Protein AF-A0A0L6V2I2-F1 (afdb_monomer_lite)

pLDDT: mean 73.31, std 21.52, range [24.52, 96.0]

Foldseek 3Di:
DDDDDDDDDDDDDDPDPPDDDDDDDDDDDDDDDPVVVVVVVVVVLVVLVVLLVVLLVLLVVLLVVLVVLLVVLVVDDPDDPVLSVLLNVLSVLVNVLSVVVNVLSVVVVCVSVVVVVVPPPPDDPDDPDDDDDDDDDPDDPPPPPVNVVVVLQVVLLVSLVSLLVSLVSLVVSPVVPPQPLPDPSSLSSLVSSVSSLLSLLSCDVSVSDDLVSSVVSCVPPCNLLSVLLSLLSNCCSPVNDPPQALCLAPCLSCLFPVNVSCVVVCVSDDLLSNLVSNLSNLLSSCVNPPVVVLVDPPPQADPVLSVLLVVLCCVSRVDCVLVVLLVLLVVVVVVCVVDVDDDDVSVVSLVVLLVSLLSLLVSLVVLVPDPDDRSSPPSNSSSLSVNVSCVVSRPPSPPVVPSDPSSVVVNVVSVVRVVVVSVVSD

Secondary structure (DSSP, 8-state):
---------------------------------TTHHHHHHHHHHHHHHHHHHHHHHHHHHHHHHHHHHHHHHHT-SSS-HHHHHHHHHHHHHHHHHHHHHHHHHHHHHHHHTTGGGG-TT-PPSS------------------HHHHHHHHHHHHHHHHHHHHHHHHHHHTTTTTS---TT-HHHHHHHHHHHHHHHHHHHHHHTTSS-HHHHHHHHHSTTHHHHHHHHHHHHHHHHH---TTS---SHHHHHHSGGGTTTHHHHHHS-HHHHHHHHHHHHHHHIIIIIHHHHHTT-SSS-TTTHHHHHHHHHHHHTSTHHHHHHHHHHHHHHHHTT-----TTHHHHHHHHHHHHHHHHHHHHHHHH-S-HHHHHHHHHHHHHHHHHHHHHSTTTS-HHHH-HHHHHHHHHHHHHHHHHHHH--

Radius of gyration: 28.25 Å; chains: 1; bounding box: 91×65×75 Å

Organism: NCBI:txid27349

Sequence (426 aa):
MLSETAIPMVAGEEKVAGNVVPARSANRKSSGDPYKTRVQKAETGDQTQALIYSMEVKFKTLRSSLEIFSNKVHELKRVESGSKENLLRNVEELKSLHDQVLFRTRTRLIELTGKGSSMISLKPKDSQMEFSNSPHFHDGLALHGDVLDLIKEKLSTALIERLNFLLHGIASCEIYDKIVLQDAFHQSILKLQRMVLQTIDYMYKYDLITKKTFRHFFGMKKTLETSAENLILTFQIQMGFPDSSFYHCNQVVFNNPYSSHSMSILQGLDNKEKRYFAYLCLKAHFTYNYKESLEKEEYWMNENIKPKIKELCSLFFEDSLIFTKLERYLQIKSLKVKNQGGSTKYNWDHLKIKHFIQELSQVFLQIETLKVSWERFEGSRLLFLILDYVQEFYDGVLEVEQVSPMLREKLNSMYYKRNLFEDLLR

Structure (mmCIF, N/CA/C/O backbone):
data_AF-A0A0L6V2I2-F1
#
_entry.id   AF-A0A0L6V2I2-F1
#
loop_
_atom_site.group_PDB
_atom_site.id
_atom_site.type_symbol
_atom_site.label_atom_id
_atom_site.label_alt_id
_atom_site.label_comp_id
_atom_site.label_asym_id
_atom_site.label_entity_id
_atom_site.label_seq_id
_atom_site.pdbx_PDB_ins_code
_atom_site.Cartn_x
_atom_site.Cartn_y
_atom_site.Cartn_z
_atom_site.occupancy
_atom_site.B_iso_or_equiv
_atom_site.auth_seq_id
_atom_site.auth_comp_id
_atom_site.auth_asym_id
_atom_site.auth_atom_id
_atom_site.pdbx_PDB_model_num
ATOM 1 N N . MET A 1 1 ? 43.644 -43.676 -26.954 1.00 35.59 1 MET A N 1
ATOM 2 C CA . MET A 1 1 ? 43.283 -44.588 -25.844 1.00 35.59 1 MET A CA 1
ATOM 3 C C . MET A 1 1 ? 42.520 -43.740 -24.839 1.00 35.59 1 MET A C 1
ATOM 5 O O . MET A 1 1 ? 43.137 -42.837 -24.308 1.00 35.59 1 MET A O 1
ATOM 9 N N . LEU A 1 2 ? 41.209 -43.812 -24.626 1.00 32.19 2 LEU A N 1
ATOM 10 C CA . LEU A 1 2 ? 40.157 -44.822 -24.812 1.00 32.19 2 LEU A CA 1
ATOM 11 C C . LEU A 1 2 ? 38.896 -44.071 -25.311 1.00 32.19 2 LEU A C 1
ATOM 13 O O . LEU A 1 2 ? 38.608 -42.989 -24.814 1.00 32.19 2 LEU A O 1
ATOM 17 N N . SER A 1 3 ? 38.385 -44.414 -26.493 1.00 27.05 3 SER A N 1
ATOM 18 C CA . SER A 1 3 ? 37.216 -45.276 -26.766 1.00 27.05 3 SER A CA 1
ATOM 19 C C . SER A 1 3 ? 35.874 -44.536 -26.739 1.00 27.05 3 SER A C 1
ATOM 21 O O . SER A 1 3 ? 35.297 -44.268 -25.688 1.00 27.05 3 SER A O 1
ATOM 23 N N . GLU A 1 4 ? 35.397 -44.272 -27.953 1.00 29.41 4 GLU A N 1
ATOM 24 C CA . GLU A 1 4 ? 34.024 -43.953 -28.322 1.00 29.41 4 GLU A CA 1
ATOM 25 C C . GLU A 1 4 ? 33.043 -45.015 -27.811 1.00 29.41 4 GLU A C 1
ATOM 27 O O . GLU A 1 4 ? 33.330 -46.210 -27.830 1.00 29.41 4 GLU A O 1
ATOM 32 N N . THR A 1 5 ? 31.844 -44.584 -27.433 1.00 30.53 5 THR A N 1
ATOM 33 C CA . THR A 1 5 ? 30.633 -45.404 -27.540 1.00 30.53 5 THR A CA 1
ATOM 34 C C . THR A 1 5 ? 29.464 -44.481 -27.841 1.00 30.53 5 THR A C 1
ATOM 36 O O . THR A 1 5 ? 29.140 -43.576 -27.075 1.00 30.53 5 THR A O 1
ATOM 39 N N . ALA A 1 6 ? 28.872 -44.694 -29.009 1.00 25.58 6 ALA A N 1
ATOM 40 C CA . ALA A 1 6 ? 27.637 -44.073 -29.446 1.00 25.58 6 ALA A CA 1
ATOM 41 C C . ALA A 1 6 ? 26.434 -45.018 -29.249 1.00 25.58 6 ALA A C 1
ATOM 43 O O . ALA A 1 6 ? 26.616 -46.234 -29.173 1.00 25.58 6 ALA A O 1
ATOM 44 N N . ILE A 1 7 ? 25.236 -44.407 -29.361 1.00 28.70 7 ILE A N 1
ATOM 45 C CA . ILE A 1 7 ? 23.911 -44.938 -29.788 1.00 28.70 7 ILE A CA 1
ATOM 46 C C . ILE A 1 7 ? 22.909 -45.266 -28.643 1.00 28.70 7 ILE A C 1
ATOM 48 O O . ILE A 1 7 ? 23.338 -45.860 -27.658 1.00 28.70 7 ILE A O 1
ATOM 52 N N . PRO A 1 8 ? 21.566 -45.026 -28.763 1.00 29.80 8 PRO A N 1
ATOM 53 C CA . PRO A 1 8 ? 20.779 -44.167 -29.679 1.00 29.80 8 PRO A CA 1
ATOM 54 C C . PRO A 1 8 ? 19.751 -43.224 -28.996 1.00 29.80 8 PRO A C 1
ATOM 56 O O . PRO A 1 8 ? 19.419 -43.339 -27.819 1.00 29.80 8 PRO A O 1
ATOM 59 N N . MET A 1 9 ? 19.154 -42.359 -29.828 1.00 24.52 9 MET A N 1
ATOM 60 C CA . MET A 1 9 ? 17.855 -41.701 -29.628 1.00 24.52 9 MET A CA 1
ATOM 61 C C . MET A 1 9 ? 16.704 -42.702 -29.416 1.00 24.52 9 MET A C 1
ATOM 63 O O . MET A 1 9 ? 16.556 -43.646 -30.191 1.00 24.52 9 MET A O 1
ATOM 67 N N . VAL A 1 10 ? 15.807 -42.398 -28.472 1.00 26.91 10 VAL A N 1
ATOM 68 C CA . VAL A 1 10 ? 14.407 -42.849 -28.489 1.00 26.91 10 VAL A CA 1
ATOM 69 C C . VAL A 1 10 ? 13.518 -41.631 -28.265 1.00 26.91 10 VAL A C 1
ATOM 71 O O . VAL A 1 10 ? 13.659 -40.906 -27.282 1.00 26.91 10 VAL A O 1
ATOM 74 N N . ALA A 1 11 ? 12.633 -41.400 -29.231 1.00 26.75 11 ALA A N 1
ATOM 75 C CA . ALA A 1 11 ? 11.566 -40.419 -29.182 1.00 26.75 11 ALA A CA 1
ATOM 76 C C . ALA A 1 11 ? 10.485 -40.878 -28.193 1.00 26.75 11 ALA A C 1
ATOM 78 O O . ALA A 1 11 ? 9.986 -41.997 -28.293 1.00 26.75 11 ALA A O 1
ATOM 79 N N . GLY A 1 12 ? 10.121 -40.000 -27.263 1.00 27.03 12 GLY A N 1
ATOM 80 C CA . GLY A 1 12 ? 8.973 -40.157 -26.380 1.00 27.03 12 GLY A CA 1
ATOM 81 C C . GLY A 1 12 ? 8.177 -38.863 -26.387 1.00 27.03 12 GLY A C 1
ATOM 82 O O . GLY A 1 12 ? 8.552 -37.892 -25.735 1.00 27.03 12 GLY A O 1
ATOM 83 N N . GLU A 1 13 ? 7.116 -38.838 -27.187 1.00 26.77 13 GLU A N 1
ATOM 84 C CA . GLU A 1 13 ? 6.079 -37.817 -27.133 1.00 26.77 13 GLU A CA 1
ATOM 85 C C . GLU A 1 13 ? 5.318 -37.949 -25.805 1.00 26.77 13 GLU A C 1
ATOM 87 O O . GLU A 1 13 ? 4.560 -38.896 -25.621 1.00 26.77 13 GLU A O 1
ATOM 92 N N . GLU A 1 14 ? 5.448 -36.976 -24.904 1.00 26.38 14 GLU A N 1
ATOM 93 C CA . GLU A 1 14 ? 4.457 -36.757 -23.847 1.00 26.38 14 GLU A CA 1
ATOM 94 C C . GLU A 1 14 ? 3.821 -35.378 -24.021 1.00 26.38 14 GLU A C 1
ATOM 96 O O . GLU A 1 14 ? 4.329 -34.334 -23.609 1.00 26.38 14 GLU A O 1
ATOM 101 N N . LYS A 1 15 ? 2.655 -35.394 -24.673 1.00 28.34 15 LYS A N 1
ATOM 102 C CA . LYS A 1 15 ? 1.676 -34.309 -24.637 1.00 28.34 15 LYS A CA 1
ATOM 103 C C . LYS A 1 15 ? 1.101 -34.221 -23.224 1.00 28.34 15 LYS A C 1
ATOM 105 O O . LYS A 1 15 ? 0.130 -34.904 -22.912 1.00 28.34 15 LYS A O 1
ATOM 110 N N . VAL A 1 16 ? 1.640 -33.335 -22.394 1.00 27.47 16 VAL A N 1
ATOM 111 C CA . VAL A 1 16 ? 0.948 -32.900 -21.174 1.00 27.47 16 VAL A CA 1
ATOM 112 C C . VAL A 1 16 ? 0.132 -31.656 -21.505 1.00 27.47 16 VAL A C 1
ATOM 114 O O . VAL A 1 16 ? 0.635 -30.537 -21.589 1.00 27.47 16 VAL A O 1
ATOM 117 N N . ALA A 1 17 ? -1.161 -31.880 -21.730 1.00 26.23 17 ALA A N 1
ATOM 118 C CA . ALA A 1 17 ? -2.174 -30.841 -21.792 1.00 26.23 17 ALA A CA 1
ATOM 119 C C . ALA A 1 17 ? -2.328 -30.197 -20.402 1.00 26.23 17 ALA A C 1
ATOM 121 O O . ALA A 1 17 ? -3.035 -30.705 -19.532 1.00 26.23 17 ALA A O 1
ATOM 122 N N . GLY A 1 18 ? -1.649 -29.070 -20.186 1.00 24.72 18 GLY A N 1
ATOM 123 C CA . GLY A 1 18 ? -1.872 -28.202 -19.035 1.00 24.72 18 GLY A CA 1
ATOM 124 C C . GLY A 1 18 ? -3.169 -27.419 -19.213 1.00 24.72 18 GLY A C 1
ATOM 125 O O . GLY A 1 18 ? -3.188 -26.369 -19.852 1.00 24.72 18 GLY A O 1
ATOM 126 N N . ASN A 1 19 ? -4.260 -27.949 -18.664 1.00 25.62 19 ASN A N 1
ATOM 127 C CA . ASN A 1 19 ? -5.541 -27.260 -18.560 1.00 25.62 19 ASN A CA 1
ATOM 128 C C . ASN A 1 19 ? -5.382 -25.947 -17.778 1.00 25.62 19 ASN A C 1
ATOM 130 O O . ASN A 1 19 ? -5.174 -25.943 -16.566 1.00 25.62 19 ASN A O 1
ATOM 134 N N . VAL A 1 20 ? -5.545 -24.828 -18.480 1.00 26.36 20 VAL A N 1
ATOM 135 C CA . VAL A 1 20 ? -5.808 -23.514 -17.893 1.00 26.36 20 VAL A CA 1
ATOM 136 C C . VAL A 1 20 ? -7.219 -23.553 -17.304 1.00 26.36 20 VAL A C 1
ATOM 138 O O . VAL A 1 20 ? -8.203 -23.583 -18.041 1.00 26.36 20 VAL A O 1
ATOM 141 N N . VAL A 1 21 ? -7.328 -23.573 -15.975 1.00 27.28 21 VAL A N 1
ATOM 142 C CA . VAL A 1 21 ? -8.607 -23.424 -15.266 1.00 27.28 21 VAL A CA 1
ATOM 143 C C . VAL A 1 21 ? -8.778 -21.955 -14.867 1.00 27.28 21 VAL A C 1
ATOM 145 O O . VAL A 1 21 ? -8.086 -21.488 -13.963 1.00 27.28 21 VAL A O 1
ATOM 148 N N . PRO A 1 22 ? -9.697 -21.199 -15.494 1.00 28.92 22 PRO A N 1
ATOM 149 C CA . PRO A 1 22 ? -10.112 -19.900 -14.988 1.00 28.92 22 PRO A CA 1
ATOM 150 C C . PRO A 1 22 ? -11.103 -20.086 -13.830 1.00 28.92 22 PRO A C 1
ATOM 152 O O . PRO A 1 22 ? -12.112 -20.783 -13.962 1.00 28.92 22 PRO A O 1
ATOM 155 N N . ALA A 1 23 ? -10.850 -19.422 -12.702 1.00 26.89 23 ALA A N 1
ATOM 156 C CA . ALA A 1 23 ? -11.782 -19.357 -11.581 1.00 26.89 23 ALA A CA 1
ATOM 157 C C . ALA A 1 23 ? -13.055 -18.592 -11.996 1.00 26.89 23 ALA A C 1
ATOM 159 O O . ALA A 1 23 ? -13.104 -17.362 -11.989 1.00 26.89 23 ALA A O 1
ATOM 160 N N . ARG A 1 24 ? -14.098 -19.333 -12.393 1.00 28.91 24 ARG A N 1
ATOM 161 C CA . ARG A 1 24 ? -15.456 -18.814 -12.588 1.00 28.91 24 ARG A CA 1
ATOM 162 C C . ARG A 1 24 ? -16.222 -18.828 -11.271 1.00 28.91 24 ARG A C 1
ATOM 164 O O . ARG A 1 24 ? -16.259 -19.829 -10.560 1.00 28.91 24 ARG A O 1
ATOM 171 N N . SER A 1 25 ? -16.877 -17.702 -11.009 1.00 31.23 25 SER A N 1
ATOM 172 C CA . SER A 1 25 ? -17.874 -17.519 -9.965 1.00 31.23 25 SER A CA 1
ATOM 173 C C . SER A 1 25 ? -19.047 -18.488 -10.140 1.00 31.23 25 SER A C 1
ATOM 175 O O . SER A 1 25 ? -19.568 -18.672 -11.242 1.00 31.23 25 SER A O 1
ATOM 177 N N . ALA A 1 26 ? -19.492 -19.094 -9.039 1.00 27.55 26 ALA A N 1
ATOM 178 C CA . ALA A 1 26 ? -20.685 -19.928 -9.005 1.00 27.55 26 ALA A CA 1
ATOM 179 C C . ALA A 1 26 ? -21.762 -19.256 -8.144 1.00 27.55 26 ALA A C 1
ATOM 181 O O . ALA A 1 26 ? -21.756 -19.327 -6.919 1.00 27.55 26 ALA A O 1
ATOM 182 N N . ASN A 1 27 ? -22.699 -18.602 -8.829 1.00 26.58 27 ASN A N 1
ATOM 183 C CA . ASN A 1 27 ? -24.003 -18.207 -8.308 1.00 26.58 27 ASN A CA 1
ATOM 184 C C . ASN A 1 27 ? -24.904 -19.453 -8.250 1.00 26.58 27 ASN A C 1
ATOM 186 O O . ASN A 1 27 ? -25.169 -20.058 -9.291 1.00 26.58 27 ASN A O 1
ATOM 190 N N . ARG A 1 28 ? -25.448 -19.808 -7.080 1.00 25.09 28 ARG A N 1
ATOM 191 C CA . ARG A 1 28 ? -26.620 -20.697 -6.980 1.00 25.09 28 ARG A CA 1
ATOM 192 C C . ARG A 1 28 ? -27.614 -20.160 -5.952 1.00 25.09 28 ARG A C 1
ATOM 194 O O . ARG A 1 28 ? -27.325 -20.083 -4.766 1.00 25.09 28 ARG A O 1
ATOM 201 N N . LYS A 1 29 ? -28.799 -19.806 -6.456 1.00 30.53 29 LYS A N 1
ATOM 202 C CA . LYS A 1 29 ? -30.028 -19.555 -5.694 1.00 30.53 29 LYS A CA 1
ATOM 203 C C . LYS A 1 29 ? -30.543 -20.885 -5.128 1.00 30.53 29 LYS A C 1
ATOM 205 O O . LYS A 1 29 ? -30.580 -21.864 -5.870 1.00 30.53 29 LYS A O 1
ATOM 210 N N . SER A 1 30 ? -31.006 -20.910 -3.877 1.00 29.84 30 SER A N 1
ATOM 211 C CA . SER A 1 30 ? -31.844 -22.000 -3.356 1.00 29.84 30 SER A CA 1
ATOM 212 C C . SER A 1 30 ? -33.187 -21.458 -2.877 1.00 29.84 30 SER A C 1
ATOM 214 O O . SER A 1 30 ? -33.234 -20.525 -2.078 1.00 29.84 30 SER A O 1
ATOM 216 N N . SER A 1 31 ? -34.255 -22.064 -3.386 1.00 30.66 31 SER A N 1
ATOM 217 C CA . SER A 1 31 ? -35.656 -21.878 -3.009 1.00 30.66 31 SER A CA 1
ATOM 218 C C . SER A 1 31 ? -35.934 -22.284 -1.556 1.00 30.66 31 SER A C 1
ATOM 220 O O . SER A 1 31 ? -35.267 -23.165 -1.012 1.00 30.66 31 SER A O 1
ATOM 222 N N . GLY A 1 32 ? -36.911 -21.609 -0.944 1.00 32.69 32 GLY A N 1
ATOM 223 C CA . GLY A 1 32 ? -37.260 -21.714 0.472 1.00 32.69 32 GLY A CA 1
ATOM 224 C C . GLY A 1 32 ? -37.951 -23.020 0.859 1.00 32.69 32 GLY A C 1
ATOM 225 O O . GLY A 1 32 ? -38.837 -23.500 0.159 1.00 32.69 32 GLY A O 1
ATOM 226 N N . ASP A 1 33 ? -37.541 -23.537 2.016 1.00 32.12 33 ASP A N 1
ATOM 227 C CA . ASP A 1 33 ? -38.147 -24.657 2.730 1.00 32.12 33 ASP A CA 1
ATOM 228 C C . ASP A 1 33 ? -38.277 -24.248 4.217 1.00 32.12 33 ASP A C 1
ATOM 230 O O . ASP A 1 33 ? -37.257 -23.948 4.853 1.00 32.12 33 ASP A O 1
ATOM 234 N N . PRO A 1 34 ? -39.493 -24.151 4.786 1.00 34.47 34 PRO A N 1
ATOM 235 C CA . PRO A 1 34 ? -39.718 -23.574 6.114 1.00 34.47 34 PRO A CA 1
ATOM 236 C C . PRO A 1 34 ? -39.151 -24.409 7.277 1.00 34.47 34 PRO A C 1
ATOM 238 O O . PRO A 1 34 ? -39.022 -23.879 8.385 1.00 34.47 34 PRO A O 1
ATOM 241 N N . TYR A 1 35 ? -38.716 -25.655 7.043 1.00 29.44 35 TYR A N 1
ATOM 242 C CA . TYR A 1 35 ? -38.041 -26.485 8.054 1.00 29.44 35 TYR A CA 1
ATOM 243 C C . TYR A 1 35 ? -36.524 -26.228 8.183 1.00 29.44 35 TYR A C 1
ATOM 245 O O . TYR A 1 35 ? -35.930 -26.597 9.198 1.00 29.44 35 TYR A O 1
ATOM 253 N N . LYS A 1 36 ? -35.891 -25.499 7.246 1.00 32.44 36 LYS A N 1
ATOM 254 C CA . LYS A 1 36 ? -34.482 -25.053 7.373 1.00 32.44 36 LYS A CA 1
ATOM 255 C C . LYS A 1 36 ? -34.284 -23.920 8.383 1.00 32.44 36 LYS A C 1
ATOM 257 O O . LYS A 1 36 ? -33.194 -23.762 8.926 1.00 32.44 36 LYS A O 1
ATOM 262 N N . THR A 1 37 ? -35.337 -23.172 8.696 1.00 34.28 37 THR A N 1
ATOM 263 C CA . THR A 1 37 ? -35.270 -21.930 9.482 1.00 34.28 37 THR A CA 1
ATOM 264 C C . THR A 1 37 ? -34.870 -22.133 10.947 1.00 34.28 37 THR A C 1
ATOM 266 O O . THR A 1 37 ? -34.425 -21.187 11.589 1.00 34.28 37 THR A O 1
ATOM 269 N N . ARG A 1 38 ? -35.012 -23.346 11.504 1.00 30.81 38 ARG A N 1
ATOM 270 C CA . ARG A 1 38 ? -34.700 -23.626 12.921 1.00 30.81 38 ARG A CA 1
ATOM 271 C C . ARG A 1 38 ? -33.289 -24.188 13.133 1.00 30.81 38 ARG A C 1
ATOM 273 O O . ARG A 1 38 ? -32.675 -23.870 14.144 1.00 30.81 38 ARG A O 1
ATOM 280 N N . VAL A 1 39 ? -32.762 -24.936 12.159 1.00 30.62 39 VAL A N 1
ATOM 281 C CA . VAL A 1 39 ? -31.372 -25.437 12.152 1.00 30.62 39 VAL A CA 1
ATOM 282 C C . VAL A 1 39 ? -30.408 -24.348 11.668 1.00 30.62 39 VAL A C 1
ATOM 284 O O . VAL A 1 39 ? -29.386 -24.121 12.306 1.00 30.62 39 VAL A O 1
ATOM 287 N N . GLN A 1 40 ? -30.795 -23.554 10.661 1.00 33.28 40 GLN A N 1
ATOM 288 C CA . GLN A 1 40 ? -30.007 -22.392 10.232 1.00 33.28 40 GLN A CA 1
ATOM 289 C C . GLN A 1 40 ? -29.889 -21.325 11.326 1.00 33.28 40 GLN A C 1
ATOM 291 O O . GLN A 1 40 ? -28.840 -20.712 11.440 1.00 33.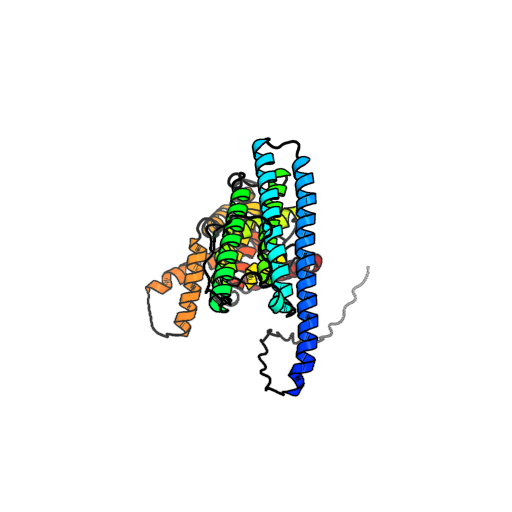28 40 GLN A O 1
ATOM 296 N N . LYS A 1 41 ? -30.909 -21.128 12.180 1.00 37.88 41 LYS A N 1
ATOM 297 C CA . LYS A 1 41 ? -30.832 -20.166 13.298 1.00 37.88 41 LYS A CA 1
ATOM 298 C C . LYS A 1 41 ? -29.800 -20.569 14.358 1.00 37.88 41 LYS A C 1
ATOM 300 O O . LYS A 1 41 ? -29.141 -19.694 14.916 1.00 37.88 41 LYS A O 1
ATOM 305 N N . ALA A 1 42 ? -29.657 -21.872 14.616 1.00 38.75 42 ALA A N 1
ATOM 306 C CA . ALA A 1 42 ? -28.658 -22.409 15.538 1.00 38.75 42 ALA A CA 1
ATOM 307 C C . ALA A 1 42 ? -27.239 -22.300 14.949 1.00 38.75 42 ALA A C 1
ATOM 309 O O . ALA A 1 42 ? -26.347 -21.796 15.625 1.00 38.75 42 ALA A O 1
ATOM 310 N N . GLU A 1 43 ? -27.057 -22.643 13.669 1.00 44.34 43 GLU A N 1
ATOM 311 C CA . GLU A 1 43 ? -25.773 -22.497 12.961 1.00 44.34 43 GLU A CA 1
ATOM 312 C C . GLU A 1 43 ? -25.352 -21.025 12.797 1.00 44.34 43 GLU A C 1
ATOM 314 O O . GLU A 1 43 ? -24.182 -20.692 12.976 1.00 44.34 43 GLU A O 1
ATOM 319 N N . THR A 1 44 ? -26.295 -20.108 12.540 1.00 53.91 44 THR A N 1
ATOM 320 C CA . THR A 1 44 ? -25.998 -18.666 12.491 1.00 53.91 44 THR A CA 1
ATOM 321 C C . THR A 1 44 ? -25.671 -18.085 13.862 1.00 53.91 44 THR A C 1
ATOM 323 O O . THR A 1 44 ? -24.875 -17.152 13.938 1.00 53.91 44 THR A O 1
ATOM 326 N N . GLY A 1 45 ? -26.257 -18.612 14.945 1.00 57.78 45 GLY A N 1
ATOM 327 C CA . GLY A 1 45 ? -25.947 -18.168 16.306 1.00 57.78 45 GLY A CA 1
ATOM 328 C C . GLY A 1 45 ? -24.506 -18.501 16.684 1.00 57.78 45 GLY A C 1
ATOM 329 O O . GLY A 1 45 ? -23.782 -17.633 17.168 1.00 57.78 45 GLY A O 1
ATOM 330 N N . ASP A 1 46 ? -24.071 -19.719 16.362 1.00 62.47 46 ASP A N 1
ATOM 331 C CA . ASP A 1 46 ? -22.724 -20.207 16.663 1.00 62.47 46 ASP A CA 1
ATOM 332 C C . ASP A 1 46 ? -21.651 -19.510 15.801 1.00 62.47 46 ASP A C 1
ATOM 334 O O . ASP A 1 46 ? -20.624 -19.055 16.306 1.00 62.47 46 ASP A O 1
ATOM 338 N N . GLN A 1 47 ? -21.934 -19.286 14.509 1.00 66.88 47 GLN A N 1
ATOM 339 C CA . GLN A 1 47 ? -21.058 -18.510 13.618 1.00 66.88 47 GLN A CA 1
ATOM 340 C C . GLN A 1 47 ? -20.951 -17.036 14.026 1.00 66.88 47 GLN A C 1
ATOM 342 O O . GLN A 1 47 ? -19.863 -16.458 13.999 1.00 66.88 47 GLN A O 1
ATOM 347 N N . THR A 1 48 ? -22.063 -16.423 14.439 1.00 66.69 48 THR A N 1
ATOM 348 C CA . THR A 1 48 ? -22.077 -15.029 14.908 1.00 66.69 48 THR A CA 1
ATOM 349 C C . THR A 1 48 ? -21.291 -14.888 16.208 1.00 66.69 48 THR A C 1
ATOM 351 O O . THR A 1 48 ? -20.504 -13.956 16.364 1.00 66.69 48 THR A O 1
ATOM 354 N N . GLN A 1 49 ? -21.438 -15.839 17.130 1.00 69.19 49 GLN A N 1
ATOM 355 C CA . GLN A 1 49 ? -20.715 -15.831 18.396 1.00 69.19 49 GLN A CA 1
ATOM 356 C C . GLN A 1 49 ? -19.209 -16.078 18.210 1.00 69.19 49 GLN A C 1
ATOM 358 O O . GLN A 1 49 ? -18.401 -15.386 18.834 1.00 69.19 49 GLN A O 1
ATOM 363 N N . ALA A 1 50 ? -18.819 -16.971 17.295 1.00 78.00 50 ALA A N 1
ATOM 364 C CA . ALA A 1 50 ? -17.423 -17.182 16.913 1.00 78.00 50 ALA A CA 1
ATOM 365 C C . ALA A 1 50 ? -16.792 -15.936 16.259 1.00 78.00 50 ALA A C 1
ATOM 367 O O . ALA A 1 50 ? -15.672 -15.554 16.610 1.00 78.00 50 ALA A O 1
ATOM 368 N N . LEU A 1 51 ? -17.520 -15.256 15.362 1.00 71.88 51 LEU A N 1
ATOM 369 C CA . LEU A 1 51 ? -17.072 -14.011 14.726 1.00 71.88 51 LEU A CA 1
ATOM 370 C C . LEU A 1 51 ? -16.823 -12.912 15.768 1.00 71.88 51 LEU A C 1
ATOM 372 O O . LEU A 1 51 ? -15.804 -12.220 15.724 1.00 71.88 51 LEU A O 1
ATOM 376 N N . ILE A 1 52 ? -17.725 -12.785 16.741 1.00 69.00 52 ILE A N 1
ATOM 377 C CA . ILE A 1 52 ? -17.619 -11.781 17.800 1.00 69.00 52 ILE A CA 1
ATOM 378 C C . ILE A 1 52 ? -16.471 -12.092 18.762 1.00 69.00 52 ILE A C 1
ATOM 380 O O . ILE A 1 52 ? -15.712 -11.190 19.116 1.00 69.00 52 ILE A O 1
ATOM 384 N N . TYR A 1 53 ? -16.304 -13.355 19.159 1.00 78.19 53 TYR A N 1
ATOM 385 C CA . TYR A 1 53 ? -15.164 -13.763 19.977 1.00 78.19 53 TYR A CA 1
ATOM 386 C C . TYR A 1 53 ? -13.839 -13.459 19.262 1.00 78.19 53 TYR A C 1
ATOM 388 O O . TYR A 1 53 ? -12.937 -12.863 19.853 1.00 78.19 53 TYR A O 1
ATOM 396 N N . SER A 1 54 ? -13.751 -13.775 17.965 1.00 81.56 54 SER A N 1
ATOM 397 C CA . SER A 1 54 ? -12.5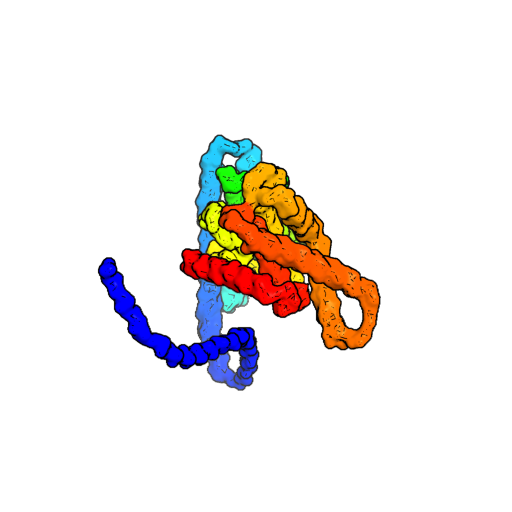95 -13.432 17.130 1.00 81.56 54 SER A CA 1
ATOM 398 C C . SER A 1 54 ? -12.332 -11.923 17.114 1.00 81.56 54 SER A C 1
ATOM 400 O O . SER A 1 54 ? -11.192 -11.494 17.306 1.00 81.56 54 SER A O 1
ATOM 402 N N . MET A 1 55 ? -13.373 -11.103 16.954 1.00 78.88 55 MET A N 1
ATOM 403 C CA . MET A 1 55 ? -13.256 -9.644 16.987 1.00 78.88 55 MET A CA 1
ATOM 404 C C . MET A 1 55 ? -12.717 -9.135 18.333 1.00 78.88 55 MET A C 1
ATOM 406 O O . MET A 1 55 ? -11.753 -8.365 18.351 1.00 78.88 55 MET A O 1
ATOM 410 N N . GLU A 1 56 ? -13.282 -9.583 19.460 1.00 77.94 56 GLU A N 1
ATOM 411 C CA . GLU A 1 56 ? -12.798 -9.189 20.789 1.00 77.94 56 GLU A CA 1
ATOM 412 C C . GLU A 1 56 ? -11.333 -9.566 21.003 1.00 77.94 56 GLU A C 1
ATOM 414 O O . GLU A 1 56 ? -10.561 -8.759 21.526 1.00 77.94 56 GLU A O 1
ATOM 419 N N . VAL A 1 57 ? -10.945 -10.782 20.608 1.00 84.75 57 VAL A N 1
ATOM 420 C CA . VAL A 1 57 ? -9.562 -11.252 20.717 1.00 84.75 57 VAL A CA 1
ATOM 421 C C . VAL A 1 57 ? -8.638 -10.354 19.898 1.00 84.75 57 VAL A C 1
ATOM 423 O O . VAL A 1 57 ? -7.643 -9.873 20.434 1.00 84.75 57 VAL A O 1
ATOM 426 N N . LYS A 1 58 ? -8.981 -10.042 18.640 1.00 84.44 58 LYS A N 1
ATOM 427 C CA . LYS A 1 58 ? -8.149 -9.193 17.770 1.00 84.44 58 LYS A CA 1
ATOM 428 C C . LYS A 1 58 ? -7.955 -7.781 18.331 1.00 84.44 58 LYS A C 1
ATOM 430 O O . LYS A 1 58 ? -6.823 -7.296 18.336 1.00 84.44 58 LYS A O 1
ATOM 435 N N . PHE A 1 59 ? -9.006 -7.139 18.846 1.00 80.19 59 PHE A N 1
ATOM 436 C CA . PHE A 1 59 ? -8.878 -5.810 19.458 1.00 80.19 59 PHE A CA 1
ATOM 437 C C . PHE A 1 59 ? -8.131 -5.844 20.797 1.00 80.19 59 PHE A C 1
ATOM 439 O O . PHE A 1 59 ? -7.314 -4.960 21.054 1.00 80.19 59 PHE A O 1
ATOM 446 N N . LYS A 1 60 ? -8.322 -6.883 21.625 1.00 82.62 60 LYS A N 1
ATOM 447 C CA . LYS A 1 60 ? -7.514 -7.087 22.842 1.00 82.62 60 LYS A CA 1
ATOM 448 C C . LYS A 1 60 ? -6.031 -7.256 22.499 1.00 82.62 60 LYS A C 1
ATOM 450 O O . LYS A 1 60 ? -5.197 -6.592 23.106 1.00 82.62 60 LYS A O 1
ATOM 455 N N . THR A 1 61 ? -5.695 -8.058 21.485 1.00 86.88 61 THR A N 1
ATOM 456 C CA . THR A 1 61 ? -4.312 -8.220 21.003 1.00 86.88 61 THR A CA 1
ATOM 457 C C . THR A 1 61 ? -3.722 -6.901 20.506 1.00 86.88 61 THR A C 1
ATOM 459 O O . THR A 1 61 ? -2.559 -6.606 20.786 1.00 86.88 61 THR A O 1
ATOM 462 N N . LEU A 1 62 ? -4.506 -6.089 19.789 1.00 84.56 62 LEU A N 1
ATOM 463 C CA . LEU A 1 62 ? -4.051 -4.786 19.304 1.00 84.56 62 LEU A CA 1
ATOM 464 C C . LEU A 1 62 ? -3.768 -3.822 20.469 1.00 84.56 62 LEU A C 1
ATOM 466 O O . LEU A 1 62 ? -2.726 -3.171 20.478 1.00 84.56 62 LEU A O 1
ATOM 470 N N . ARG A 1 63 ? -4.616 -3.823 21.505 1.00 84.00 63 ARG A N 1
ATOM 471 C CA . ARG A 1 63 ? -4.392 -3.062 22.744 1.00 84.00 63 ARG A CA 1
ATOM 472 C C . ARG A 1 63 ? -3.131 -3.510 23.482 1.00 84.00 63 ARG A C 1
ATOM 474 O O . ARG A 1 63 ? -2.310 -2.675 23.843 1.00 84.00 63 ARG A O 1
ATOM 481 N N . SER A 1 64 ? -2.935 -4.815 23.674 1.00 86.56 64 SER A N 1
ATOM 482 C CA . SER A 1 64 ? -1.704 -5.338 24.285 1.00 86.56 64 SER A CA 1
ATOM 483 C C . SER A 1 64 ? -0.465 -4.954 23.470 1.00 86.56 64 SER A C 1
ATOM 485 O O . SER A 1 64 ? 0.575 -4.626 24.035 1.00 86.56 64 SER A O 1
ATOM 487 N N . SER A 1 65 ? -0.585 -4.934 22.140 1.00 87.88 65 SER A N 1
ATOM 488 C CA . SER A 1 65 ? 0.492 -4.492 21.250 1.00 87.88 65 SER A CA 1
ATOM 489 C C . SER A 1 65 ? 0.812 -3.004 21.414 1.00 87.88 65 SER A C 1
ATOM 491 O O . SER A 1 65 ? 1.986 -2.642 21.328 1.00 87.88 65 SER A O 1
ATOM 493 N N . LEU A 1 66 ? -0.191 -2.157 21.680 1.00 88.44 66 LEU A N 1
ATOM 494 C CA . LEU A 1 66 ? 0.005 -0.739 22.002 1.00 88.44 66 LEU A CA 1
ATOM 495 C C . LEU A 1 66 ? 0.675 -0.525 23.353 1.00 88.44 66 LEU A C 1
ATOM 497 O O . LEU A 1 66 ? 1.503 0.371 23.475 1.00 88.44 66 LEU A O 1
ATOM 501 N N . GLU A 1 67 ? 0.364 -1.350 24.349 1.00 88.06 67 GLU A N 1
ATOM 502 C CA . GLU A 1 67 ? 1.006 -1.262 25.662 1.00 88.06 67 GLU A CA 1
ATOM 503 C C . GLU A 1 67 ? 2.498 -1.603 25.568 1.00 88.06 67 GLU A C 1
ATOM 505 O O . GLU A 1 67 ? 3.359 -0.841 26.004 1.00 88.06 67 GLU A O 1
ATOM 510 N N . ILE A 1 68 ? 2.821 -2.699 24.874 1.00 88.19 68 ILE A N 1
ATOM 511 C CA . ILE A 1 68 ? 4.209 -3.074 24.576 1.00 88.19 68 ILE A CA 1
ATOM 512 C C . ILE A 1 68 ? 4.903 -1.974 23.761 1.00 88.19 68 ILE A C 1
ATOM 514 O O . ILE A 1 68 ? 6.082 -1.692 23.969 1.00 88.19 68 ILE A O 1
ATOM 518 N N . PHE A 1 69 ? 4.193 -1.358 22.814 1.00 88.75 69 PHE A N 1
ATOM 519 C CA . PHE A 1 69 ? 4.723 -0.261 22.012 1.00 88.75 69 PHE A CA 1
ATOM 520 C C . PHE A 1 69 ? 5.018 0.986 22.855 1.00 88.75 69 PHE A C 1
ATOM 522 O O . PHE A 1 69 ? 6.096 1.552 22.714 1.00 88.75 69 PHE A O 1
ATOM 529 N N . SER A 1 70 ? 4.115 1.372 23.758 1.00 87.94 70 SER A N 1
ATOM 530 C CA . SER A 1 70 ? 4.287 2.508 24.672 1.00 87.94 70 SER A CA 1
ATOM 531 C C . SER A 1 70 ? 5.569 2.374 25.498 1.00 87.94 70 SER A C 1
ATOM 533 O O . SER A 1 70 ? 6.401 3.283 25.500 1.00 87.94 70 SER A O 1
ATOM 535 N N . ASN A 1 71 ? 5.802 1.193 26.080 1.00 87.38 71 ASN A N 1
ATOM 536 C CA . ASN A 1 71 ? 7.026 0.905 26.833 1.00 87.38 71 ASN A CA 1
ATOM 537 C C . ASN A 1 71 ? 8.286 1.063 25.966 1.00 87.38 71 ASN A C 1
ATOM 539 O O . ASN A 1 71 ? 9.249 1.706 26.378 1.00 87.38 71 ASN A O 1
ATOM 543 N N . LYS A 1 72 ? 8.257 0.569 24.721 1.00 87.50 72 LYS A N 1
ATOM 544 C CA . LYS A 1 72 ? 9.377 0.733 23.779 1.00 87.50 72 LYS A CA 1
ATOM 545 C C . LYS A 1 72 ? 9.637 2.192 23.411 1.00 87.50 72 LYS A C 1
ATOM 547 O O . LYS A 1 72 ? 10.792 2.582 23.275 1.00 87.50 72 LYS A O 1
ATOM 552 N N . VAL A 1 73 ? 8.592 3.011 23.273 1.00 85.44 73 VAL A N 1
ATOM 553 C CA . VAL A 1 73 ? 8.750 4.452 23.027 1.00 85.44 73 VAL A CA 1
ATOM 554 C C . VAL A 1 73 ? 9.428 5.126 24.220 1.00 85.44 73 VAL A C 1
ATOM 556 O O . VAL A 1 73 ? 10.337 5.933 24.022 1.00 85.44 73 VAL A O 1
ATOM 559 N N . HIS A 1 74 ? 9.072 4.758 25.457 1.00 84.19 74 HIS A N 1
ATOM 560 C CA . HIS A 1 74 ? 9.750 5.258 26.659 1.00 84.19 74 HIS A CA 1
ATOM 561 C C . HIS A 1 74 ? 11.248 4.920 26.694 1.00 84.19 74 HIS A C 1
ATOM 563 O O . HIS A 1 74 ? 12.036 5.730 27.186 1.00 84.19 74 HIS A O 1
ATOM 569 N N . GLU A 1 75 ? 11.662 3.798 26.110 1.00 86.31 75 GLU A N 1
ATOM 570 C CA . GLU A 1 75 ? 13.061 3.358 26.045 1.00 86.31 75 GLU A CA 1
ATOM 571 C C . GLU A 1 75 ? 13.898 4.053 24.951 1.00 86.31 75 GLU A C 1
ATOM 573 O O . GLU A 1 75 ? 15.121 3.899 24.930 1.00 86.31 75 GLU A O 1
ATOM 578 N N . LEU A 1 76 ? 13.293 4.853 24.061 1.00 85.19 76 LEU A N 1
ATOM 579 C CA . LEU A 1 76 ? 14.029 5.583 23.023 1.00 85.19 76 LEU A CA 1
ATOM 580 C C . LEU A 1 76 ? 14.951 6.644 23.652 1.00 85.19 76 LEU A C 1
ATOM 582 O O . LEU A 1 76 ? 14.482 7.568 24.325 1.00 85.19 76 LEU A O 1
ATOM 586 N N . LYS A 1 77 ? 16.268 6.495 23.424 1.00 72.56 77 LYS A N 1
ATOM 587 C CA . LYS A 1 77 ? 17.346 7.305 24.033 1.00 72.56 77 LYS A CA 1
ATOM 588 C C . LYS A 1 77 ? 17.840 8.486 23.181 1.00 72.56 77 LYS A C 1
ATOM 590 O O . LYS A 1 77 ? 18.594 9.301 23.696 1.00 72.56 77 LYS A O 1
ATOM 595 N N . ARG A 1 78 ? 17.482 8.563 21.892 1.00 68.25 78 ARG A N 1
ATOM 596 C CA . ARG A 1 78 ? 18.049 9.518 20.908 1.00 68.25 78 ARG A CA 1
ATOM 597 C C . ARG A 1 78 ? 16.989 10.333 20.155 1.00 68.25 78 ARG A C 1
ATOM 599 O O . ARG A 1 78 ? 17.153 10.612 18.978 1.00 68.25 78 ARG A O 1
ATOM 606 N N . VAL A 1 79 ? 15.885 10.660 20.816 1.00 72.19 79 VAL A N 1
ATOM 607 C CA . VAL A 1 79 ? 14.779 11.419 20.214 1.00 72.19 79 VAL A CA 1
ATOM 608 C C . VAL A 1 79 ? 14.597 12.695 21.016 1.00 72.19 79 VAL A C 1
ATOM 610 O O . VAL A 1 79 ? 14.660 12.645 22.246 1.00 72.19 79 VAL A O 1
ATOM 613 N N . GLU A 1 80 ? 14.383 13.819 20.333 1.00 76.06 80 GLU A N 1
ATOM 614 C CA . GLU A 1 80 ? 13.990 15.067 20.987 1.00 76.06 80 GLU A CA 1
ATOM 615 C C . GLU A 1 80 ? 12.773 14.819 21.877 1.00 76.06 80 GLU A C 1
ATOM 617 O O . GLU A 1 80 ? 11.841 14.112 21.477 1.00 76.06 80 GLU A O 1
ATOM 622 N N . SER A 1 81 ? 12.776 15.382 23.088 1.00 74.25 81 SER A N 1
ATOM 623 C CA . SER A 1 81 ? 11.703 15.140 24.055 1.00 74.25 81 SER A CA 1
ATOM 624 C C . SER A 1 81 ? 10.337 15.406 23.413 1.00 74.25 81 SER A C 1
ATOM 626 O O . SER A 1 81 ? 9.509 14.497 23.345 1.00 74.25 81 SER A O 1
ATOM 628 N N . GLY A 1 82 ? 10.163 16.565 22.762 1.00 79.56 82 GLY A N 1
ATOM 629 C CA . GLY A 1 82 ? 8.888 16.959 22.152 1.00 79.56 82 GLY A CA 1
ATOM 630 C C . GLY A 1 82 ? 8.321 15.939 21.155 1.00 79.56 82 GLY A C 1
ATOM 631 O O . GLY A 1 82 ? 7.123 15.644 21.180 1.00 79.56 82 GLY A O 1
ATOM 632 N N . SER A 1 83 ? 9.175 15.334 20.328 1.00 81.62 83 SER A N 1
ATOM 633 C CA . SER A 1 83 ? 8.786 14.309 19.349 1.00 81.62 83 SER A CA 1
ATOM 634 C C . SER A 1 83 ? 8.374 12.995 20.019 1.00 81.62 83 SER A C 1
ATOM 636 O O . SER A 1 83 ? 7.396 12.357 19.614 1.00 81.62 83 SER A O 1
ATOM 638 N N . LYS A 1 84 ? 9.061 12.615 21.100 1.00 84.19 84 LYS A N 1
ATOM 639 C CA . LYS A 1 84 ? 8.715 11.452 21.926 1.00 84.19 84 LYS A CA 1
ATOM 640 C C . LYS A 1 84 ? 7.405 11.660 22.690 1.00 84.19 84 LYS A C 1
ATOM 642 O O . LYS A 1 84 ? 6.559 10.765 22.692 1.00 84.19 84 LYS A O 1
ATOM 647 N N . GLU A 1 85 ? 7.199 12.831 23.291 1.00 85.81 85 GLU A N 1
ATOM 648 C CA . GLU A 1 85 ? 5.944 13.177 23.967 1.00 85.81 85 GLU A CA 1
ATOM 649 C C . GLU A 1 85 ? 4.758 13.201 22.996 1.00 85.81 85 GLU A C 1
ATOM 651 O O . GLU A 1 85 ? 3.676 12.712 23.331 1.00 85.81 85 GLU A O 1
ATOM 656 N N . ASN A 1 86 ? 4.952 13.715 21.778 1.00 87.88 86 ASN A N 1
ATOM 657 C CA . ASN A 1 86 ? 3.918 13.689 20.747 1.00 87.88 86 ASN A CA 1
ATOM 658 C C . ASN A 1 86 ? 3.561 12.251 20.334 1.00 87.88 86 ASN A C 1
ATOM 660 O O . ASN A 1 86 ? 2.385 11.905 20.228 1.00 87.88 86 ASN A O 1
ATOM 664 N N . LEU A 1 87 ? 4.564 11.381 20.169 1.00 87.12 87 LEU A N 1
ATOM 665 C CA . LEU A 1 87 ? 4.332 9.972 19.854 1.00 87.12 87 LEU A CA 1
ATOM 666 C C . LEU A 1 87 ? 3.559 9.255 20.971 1.00 87.12 87 LEU A C 1
ATOM 668 O O . LEU A 1 87 ? 2.612 8.527 20.681 1.00 87.12 87 LEU A O 1
ATOM 672 N N . LEU A 1 88 ? 3.902 9.494 22.240 1.00 89.69 88 LEU A N 1
ATOM 673 C CA . LEU A 1 88 ? 3.166 8.944 23.386 1.00 89.69 88 LEU A CA 1
ATOM 674 C C . LEU A 1 88 ? 1.724 9.463 23.451 1.00 89.69 88 LEU A C 1
ATOM 676 O O . LEU A 1 88 ? 0.803 8.684 23.682 1.00 89.69 88 LEU A O 1
ATOM 680 N N . ARG A 1 89 ? 1.498 10.751 23.169 1.00 91.44 89 ARG A N 1
ATOM 681 C CA . ARG A 1 89 ? 0.143 11.316 23.069 1.00 91.44 89 ARG A CA 1
ATOM 682 C C . ARG A 1 89 ? -0.685 10.616 21.991 1.00 91.44 89 ARG A C 1
ATOM 684 O O . ARG A 1 89 ? -1.842 10.284 22.232 1.00 91.44 89 ARG A O 1
ATOM 691 N N . ASN A 1 90 ? -0.086 10.346 20.832 1.00 92.12 90 ASN A N 1
ATOM 692 C CA . ASN A 1 90 ? -0.739 9.609 19.750 1.00 92.12 90 ASN A CA 1
ATOM 693 C C . ASN A 1 90 ? -1.059 8.155 20.145 1.00 92.12 90 ASN A C 1
ATOM 695 O O . ASN A 1 90 ? -2.093 7.623 19.739 1.00 92.12 90 ASN A O 1
ATOM 699 N N . VAL A 1 91 ? -0.211 7.515 20.959 1.00 91.62 91 VAL A N 1
ATOM 700 C CA . VAL A 1 91 ? -0.492 6.184 21.527 1.00 91.62 91 VAL A CA 1
ATOM 701 C C . VAL A 1 91 ? -1.714 6.223 22.442 1.00 91.62 91 VAL A C 1
ATOM 703 O O . VAL A 1 91 ? -2.594 5.374 22.306 1.00 91.62 91 VAL A O 1
ATOM 706 N N . GLU A 1 92 ? -1.798 7.204 23.341 1.00 92.25 92 GLU A N 1
ATOM 707 C CA . GLU A 1 92 ? -2.934 7.340 24.260 1.00 92.25 92 GLU A CA 1
ATOM 708 C C . GLU A 1 92 ? -4.242 7.676 23.529 1.00 92.25 92 GLU A C 1
ATOM 710 O O . GLU A 1 92 ? -5.286 7.091 23.829 1.00 92.25 92 GLU A O 1
ATOM 715 N N . GLU A 1 93 ? -4.194 8.527 22.500 1.00 93.44 93 GLU A N 1
ATOM 716 C CA . GLU A 1 93 ? -5.357 8.770 21.639 1.00 93.44 93 GLU A CA 1
ATOM 717 C C . GLU A 1 93 ? -5.809 7.473 20.948 1.00 93.44 93 GLU A C 1
ATOM 719 O O . GLU A 1 93 ? -7.000 7.156 20.949 1.00 93.44 93 GLU A O 1
ATOM 724 N N . LEU A 1 94 ? -4.882 6.659 20.425 1.00 93.75 94 LEU A N 1
ATOM 725 C CA . LEU A 1 94 ? -5.248 5.379 19.812 1.00 93.75 94 LEU A CA 1
ATOM 726 C C . LEU A 1 94 ? -5.856 4.396 20.822 1.00 93.75 94 LEU A C 1
ATOM 728 O O . LEU A 1 94 ? -6.833 3.722 20.492 1.00 93.75 94 LEU A O 1
ATOM 732 N N . LYS A 1 95 ? -5.330 4.333 22.055 1.00 91.31 95 LYS A N 1
ATOM 733 C CA . LYS A 1 95 ? -5.914 3.525 23.141 1.00 91.31 95 LYS A CA 1
ATOM 734 C C . LYS A 1 95 ? -7.352 3.963 23.442 1.00 91.31 95 LYS A C 1
ATOM 736 O O . LYS A 1 95 ? -8.244 3.117 23.503 1.00 91.31 95 LYS A O 1
ATOM 741 N N . SER A 1 96 ? -7.596 5.270 23.545 1.00 91.50 96 SER A N 1
ATOM 742 C CA . SER A 1 96 ? -8.937 5.839 23.744 1.00 91.50 96 SER A CA 1
ATOM 743 C C . SER A 1 96 ? -9.897 5.481 22.601 1.00 91.50 96 SER A C 1
ATOM 745 O O . SER A 1 96 ? -11.048 5.095 22.830 1.00 91.50 96 SER A O 1
ATOM 747 N N . LEU A 1 97 ? -9.429 5.535 21.350 1.00 91.00 97 LEU A N 1
ATOM 748 C CA . LEU A 1 97 ? -10.223 5.121 20.189 1.00 91.00 97 LEU A CA 1
ATOM 749 C C . LEU A 1 97 ? -10.507 3.610 20.200 1.00 91.00 97 LEU A C 1
ATOM 751 O O . LEU A 1 97 ? -11.616 3.194 19.863 1.00 91.00 97 LEU A O 1
ATOM 755 N N . HIS A 1 98 ? -9.560 2.776 20.640 1.00 89.75 98 HIS A N 1
ATOM 756 C CA . HIS A 1 98 ? -9.781 1.333 20.804 1.00 89.75 98 HIS A CA 1
ATOM 757 C C . HIS A 1 98 ? -10.829 1.019 21.865 1.00 89.75 98 HIS A C 1
ATOM 759 O O . HIS A 1 98 ? -11.645 0.124 21.646 1.00 89.75 98 HIS A O 1
ATOM 765 N N . ASP A 1 99 ? -10.866 1.764 22.970 1.00 86.88 99 ASP A N 1
ATOM 766 C CA . ASP A 1 99 ? -11.909 1.611 23.987 1.00 86.88 99 ASP A CA 1
ATOM 767 C C . ASP A 1 99 ? -13.303 1.913 23.413 1.00 86.88 99 ASP A C 1
ATOM 769 O O . ASP A 1 99 ? -14.253 1.163 23.656 1.00 86.88 99 ASP A O 1
ATOM 773 N N . GLN A 1 100 ? -13.421 2.930 22.555 1.00 87.00 100 GLN A N 1
ATOM 774 C CA . GLN A 1 100 ? -14.671 3.226 21.846 1.00 87.00 100 GLN A CA 1
ATOM 775 C C . GLN A 1 100 ? -15.065 2.107 20.866 1.00 87.00 100 GLN A C 1
ATOM 777 O O . GLN A 1 100 ? -16.240 1.737 20.787 1.00 87.00 100 GLN A O 1
ATOM 782 N N . VAL A 1 101 ? -14.104 1.535 20.134 1.00 86.44 101 VAL A N 1
ATOM 783 C CA . VAL A 1 101 ? -14.348 0.416 19.204 1.00 86.44 101 VAL A CA 1
ATOM 784 C C . VAL A 1 101 ? -14.766 -0.855 19.952 1.00 86.44 101 VAL A C 1
ATOM 786 O O . VAL A 1 101 ? -15.717 -1.532 19.548 1.00 86.44 101 VAL A O 1
ATOM 789 N N . LEU A 1 102 ? -14.112 -1.162 21.074 1.00 82.81 102 LEU A N 1
ATOM 790 C CA . LEU A 1 102 ? -14.455 -2.288 21.945 1.00 82.81 102 LEU A CA 1
ATOM 791 C C . LEU A 1 102 ? -15.841 -2.121 22.570 1.00 82.81 102 LEU A C 1
ATOM 793 O O . LEU A 1 102 ? -16.609 -3.082 22.633 1.00 82.81 102 LEU A O 1
ATOM 797 N N . PHE A 1 103 ? -16.193 -0.909 23.000 1.00 83.12 103 PHE A N 1
ATOM 798 C CA . PHE A 1 103 ? -17.536 -0.623 23.492 1.00 83.12 103 PHE A CA 1
ATOM 799 C C . PHE A 1 103 ? -18.591 -0.916 22.417 1.00 83.12 103 PHE A C 1
ATOM 801 O O . PHE A 1 103 ? -19.537 -1.658 22.672 1.00 83.12 103 PHE A O 1
ATOM 808 N N . ARG A 1 104 ? -18.391 -0.440 21.181 1.00 79.00 104 ARG A N 1
ATOM 809 C CA . ARG A 1 104 ? -19.313 -0.719 20.063 1.00 79.00 104 ARG A CA 1
ATOM 810 C C . ARG A 1 104 ? -19.403 -2.194 19.710 1.00 79.00 104 ARG A C 1
ATOM 812 O O . ARG A 1 104 ? -20.496 -2.688 19.455 1.00 79.00 104 ARG A O 1
ATOM 819 N N . THR A 1 105 ? -18.270 -2.887 19.727 1.00 77.06 105 THR A N 1
ATOM 820 C CA . THR A 1 105 ? -18.188 -4.341 19.544 1.00 77.06 105 THR A CA 1
ATOM 821 C C . THR A 1 105 ? -19.106 -5.062 20.533 1.00 77.06 105 THR A C 1
ATOM 823 O O . THR A 1 105 ? -19.910 -5.908 20.139 1.00 77.06 105 THR A O 1
ATOM 826 N N . ARG A 1 106 ? -19.054 -4.677 21.814 1.00 77.00 106 ARG A N 1
ATOM 827 C CA . ARG A 1 106 ? -19.913 -5.242 22.865 1.00 77.00 106 ARG A CA 1
ATOM 828 C C . ARG A 1 106 ? -21.382 -4.868 22.688 1.00 77.00 106 ARG A C 1
ATOM 830 O O . ARG A 1 106 ? -22.245 -5.722 22.860 1.00 77.00 106 ARG A O 1
ATOM 837 N N . THR A 1 107 ? -21.687 -3.632 22.303 1.00 77.44 107 THR A N 1
ATOM 838 C CA . THR A 1 107 ? -23.071 -3.231 22.003 1.00 77.44 107 THR A CA 1
ATOM 839 C C . THR A 1 107 ? -23.638 -4.057 20.853 1.00 77.44 107 THR A C 1
ATOM 841 O O . THR A 1 107 ? -24.745 -4.582 20.951 1.00 77.44 107 THR A O 1
ATOM 844 N N . ARG A 1 108 ? -22.850 -4.268 19.793 1.00 73.00 108 ARG A N 1
ATOM 845 C CA . ARG A 1 108 ? -23.244 -5.097 18.653 1.00 73.00 108 ARG A CA 1
ATOM 846 C C . ARG A 1 108 ? -23.466 -6.558 19.049 1.00 73.00 108 ARG A C 1
ATOM 848 O O . ARG A 1 108 ? -24.418 -7.171 18.578 1.00 73.00 108 ARG A O 1
ATOM 855 N N . LEU A 1 109 ? -22.651 -7.097 19.955 1.00 70.31 109 LEU A N 1
ATOM 856 C CA . LEU A 1 109 ? -22.860 -8.425 20.544 1.00 70.31 109 LEU A CA 1
ATOM 857 C C . LEU A 1 109 ? -24.211 -8.531 21.264 1.00 70.31 109 LEU A C 1
ATOM 859 O O . LEU A 1 109 ? -24.933 -9.514 21.094 1.00 70.31 109 LEU A O 1
ATOM 863 N N . ILE A 1 110 ? -24.575 -7.525 22.056 1.00 70.69 110 ILE A N 1
ATOM 864 C CA . ILE A 1 110 ? -25.846 -7.508 22.793 1.00 70.69 110 ILE A CA 1
ATOM 865 C C . ILE A 1 110 ? -27.040 -7.437 21.824 1.00 70.69 110 ILE A C 1
ATOM 867 O O . ILE A 1 110 ? -28.034 -8.138 22.025 1.00 70.69 110 ILE A O 1
ATOM 871 N N . GLU A 1 111 ? -26.927 -6.651 20.748 1.00 72.00 111 GLU A N 1
ATOM 872 C CA . GLU A 1 111 ? -27.928 -6.598 19.672 1.00 72.00 111 GLU A CA 1
ATOM 873 C C . GLU A 1 111 ? -28.092 -7.960 18.981 1.00 72.00 111 GLU A C 1
ATOM 875 O O . GLU A 1 111 ? -29.207 -8.465 18.858 1.00 72.00 111 GLU A O 1
ATOM 880 N N . LEU A 1 112 ? -26.982 -8.579 18.566 1.00 68.06 112 LEU A N 1
ATOM 881 C CA . LEU A 1 112 ? -26.983 -9.832 17.802 1.00 68.06 112 LEU A CA 1
ATOM 882 C C . LEU A 1 112 ? -27.427 -11.045 18.628 1.00 68.06 112 LEU A C 1
ATOM 884 O O . LEU A 1 112 ? -28.035 -11.966 18.090 1.00 68.06 112 LEU A O 1
ATOM 888 N N . THR A 1 113 ? -27.181 -11.042 19.938 1.00 68.75 113 THR A N 1
ATOM 889 C CA . THR A 1 113 ? -27.642 -12.107 20.848 1.00 68.75 113 THR A CA 1
ATOM 890 C C . THR A 1 113 ? -29.122 -11.984 21.224 1.00 68.75 113 THR A C 1
ATOM 892 O O . THR A 1 113 ? -29.620 -12.792 22.007 1.00 68.75 113 THR A O 1
ATOM 895 N N . GLY A 1 114 ? -29.841 -10.977 20.707 1.00 62.19 114 GLY A N 1
ATOM 896 C CA . GLY A 1 114 ? -31.253 -10.736 21.023 1.00 62.19 114 GLY A CA 1
ATOM 897 C C . GLY A 1 114 ? -31.501 -10.281 22.467 1.00 62.19 114 GLY A C 1
ATOM 898 O O . GLY A 1 114 ? -32.649 -10.113 22.870 1.00 62.19 114 GLY A O 1
ATOM 899 N N . LYS A 1 115 ? -30.439 -10.046 23.249 1.00 58.53 115 LYS A N 1
ATOM 900 C CA . LYS A 1 115 ? -30.514 -9.545 24.631 1.00 58.53 115 LYS A CA 1
ATOM 901 C C . LYS A 1 115 ? -30.702 -8.021 24.695 1.00 58.53 115 LYS A C 1
ATOM 903 O O . LYS A 1 115 ? -30.970 -7.485 25.763 1.00 58.53 115 LYS A O 1
ATOM 908 N N . GLY A 1 116 ? -30.599 -7.322 23.561 1.00 47.59 116 GLY A N 1
ATOM 909 C CA . GLY A 1 116 ? -30.722 -5.862 23.466 1.00 47.59 116 GLY A CA 1
ATOM 910 C C . GLY A 1 116 ? -32.113 -5.282 23.747 1.00 47.59 116 GLY A C 1
ATOM 911 O O . GLY A 1 116 ? -32.197 -4.133 24.175 1.00 47.59 116 GLY A O 1
ATOM 912 N N . SER A 1 117 ? -33.200 -6.054 23.604 1.00 45.38 117 SER A N 1
ATOM 913 C CA . SER A 1 117 ? -34.558 -5.550 23.889 1.00 45.38 117 SER A CA 1
ATOM 914 C C . SER A 1 117 ? -34.805 -5.202 25.362 1.00 45.38 117 SER A C 1
ATOM 916 O O . SER A 1 117 ? -35.773 -4.505 25.646 1.00 45.38 117 SER A O 1
ATOM 918 N N . SER A 1 118 ? -33.948 -5.624 26.302 1.00 43.31 118 SER A N 1
ATOM 919 C CA . SER A 1 118 ? -34.129 -5.324 27.730 1.00 43.31 118 SER A CA 1
ATOM 920 C C . SER A 1 118 ? -33.263 -4.174 28.264 1.00 43.31 118 SER A C 1
ATOM 922 O O . SER A 1 118 ? -33.299 -3.923 29.464 1.00 43.31 118 SER A O 1
ATOM 924 N N . MET A 1 119 ? -32.458 -3.493 27.434 1.00 42.56 119 MET A N 1
ATOM 925 C CA . MET A 1 119 ? -31.421 -2.559 27.921 1.00 42.56 119 MET A CA 1
ATOM 926 C C . MET A 1 119 ? -31.680 -1.063 27.685 1.00 42.56 119 MET A C 1
ATOM 928 O O . MET A 1 119 ? -30.845 -0.243 28.061 1.00 42.56 119 MET A O 1
ATOM 932 N N . ILE A 1 120 ? -32.854 -0.667 27.178 1.00 44.41 120 ILE A N 1
ATOM 933 C CA . ILE A 1 120 ? -33.241 0.761 27.090 1.00 44.41 120 ILE A CA 1
ATOM 934 C C . ILE A 1 120 ? -33.472 1.390 28.494 1.00 44.41 120 ILE A C 1
ATOM 936 O O . ILE A 1 120 ? -33.699 2.587 28.616 1.00 44.41 120 ILE A O 1
ATOM 940 N N . SER A 1 121 ? -33.329 0.641 29.597 1.00 34.44 121 SER A N 1
ATOM 941 C CA . SER A 1 121 ? -33.497 1.162 30.965 1.00 34.44 121 SER A CA 1
ATOM 942 C C . SER A 1 121 ? -32.201 1.512 31.714 1.00 34.44 121 SER A C 1
ATOM 944 O O . SER A 1 121 ? -32.218 1.573 32.947 1.00 34.44 121 SER A O 1
ATOM 946 N N . LEU A 1 122 ? -31.069 1.737 31.040 1.00 36.81 122 LEU A N 1
ATOM 947 C CA . LEU A 1 122 ? -29.885 2.288 31.711 1.00 36.81 122 LEU A CA 1
ATOM 948 C C . LEU A 1 122 ? -30.044 3.805 31.871 1.00 36.81 122 LEU A C 1
ATOM 950 O O . LEU A 1 122 ? -29.554 4.594 31.066 1.00 36.81 122 LEU A O 1
ATOM 954 N N . LYS A 1 123 ? -30.747 4.210 32.937 1.00 33.72 123 LYS A N 1
ATOM 955 C CA . LYS A 1 123 ? -30.667 5.581 33.452 1.00 33.72 123 LYS A CA 1
ATOM 956 C C . LYS A 1 123 ? -29.204 5.873 33.822 1.00 33.72 123 LYS A C 1
ATOM 958 O O . LYS A 1 123 ? -28.616 5.064 34.547 1.00 33.72 123 LYS A O 1
ATOM 963 N N . PRO A 1 124 ? -28.621 7.000 33.380 1.00 33.00 124 PRO A N 1
ATOM 964 C CA . PRO A 1 124 ? -27.340 7.458 33.897 1.00 33.00 124 PRO A CA 1
ATOM 965 C C . PRO A 1 124 ? -27.465 7.623 35.414 1.00 33.00 124 PRO A C 1
ATOM 967 O O . PRO A 1 124 ? -28.353 8.332 35.892 1.00 33.00 124 PRO A O 1
ATOM 970 N N . LYS A 1 125 ? -26.614 6.935 36.178 1.00 40.56 125 LYS A N 1
ATOM 971 C CA . LYS A 1 125 ? -26.347 7.343 37.555 1.00 40.56 125 LYS A CA 1
ATOM 972 C C . LYS A 1 125 ? -25.476 8.594 37.480 1.00 40.56 125 LYS A C 1
ATOM 974 O O . LYS A 1 125 ? -24.531 8.627 36.701 1.00 40.56 125 LYS A O 1
ATOM 979 N N . ASP A 1 126 ? -25.848 9.574 38.292 1.00 37.84 126 ASP A N 1
ATOM 980 C CA . ASP A 1 126 ? -25.117 10.810 38.579 1.00 37.84 126 ASP A CA 1
ATOM 981 C C . ASP A 1 126 ? -25.377 11.989 37.632 1.00 37.84 126 ASP A C 1
ATOM 983 O O . ASP A 1 126 ? -24.492 12.534 36.985 1.00 37.84 126 ASP A O 1
ATOM 987 N N . SER A 1 127 ? -26.627 12.454 37.653 1.00 34.31 127 SER A N 1
ATOM 988 C CA . SER A 1 127 ? -26.926 13.890 37.615 1.00 34.31 127 SER A CA 1
ATOM 989 C C . SER A 1 127 ? -28.308 14.125 38.231 1.00 34.31 127 SER A C 1
ATOM 991 O O . SER A 1 127 ? -29.321 14.168 37.532 1.00 34.31 127 SER A O 1
ATOM 993 N N . GLN A 1 128 ? -28.362 14.227 39.562 1.00 33.78 128 GLN A N 1
ATOM 994 C CA . GLN A 1 128 ? -29.489 14.871 40.232 1.00 33.78 128 GLN A CA 1
ATOM 995 C C . GLN A 1 128 ? -29.436 16.362 39.892 1.00 33.78 128 GLN A C 1
ATOM 997 O O . GLN A 1 128 ? -28.672 17.120 40.479 1.00 33.78 128 GLN A O 1
ATOM 1002 N N . MET A 1 129 ? -30.245 16.768 38.922 1.00 30.03 129 MET A N 1
ATOM 1003 C CA . MET A 1 129 ? -30.736 18.133 38.845 1.00 30.03 129 MET A CA 1
ATOM 1004 C C . MET A 1 129 ? -32.254 18.022 38.933 1.00 30.03 129 MET A C 1
ATOM 1006 O O . MET A 1 129 ? -32.911 17.533 38.014 1.00 30.03 129 MET A O 1
ATOM 1010 N N . GLU A 1 130 ? -32.784 18.359 40.107 1.00 32.72 130 GLU A N 1
ATOM 1011 C CA . GLU A 1 130 ? -34.215 18.437 40.360 1.00 32.72 130 GLU A CA 1
ATOM 1012 C C . GLU A 1 130 ? -34.824 19.493 39.434 1.00 32.72 130 GLU A C 1
ATOM 1014 O O . GLU A 1 130 ? -34.583 20.687 39.590 1.00 32.72 130 GLU A O 1
ATOM 1019 N N . PHE A 1 131 ? -35.634 19.046 38.476 1.00 29.20 131 PHE A N 1
ATOM 1020 C CA . PHE A 1 131 ? -36.685 19.873 37.904 1.00 29.20 131 PHE A CA 1
ATOM 1021 C C . PHE A 1 131 ? -38.027 19.223 38.215 1.00 29.20 131 PHE A C 1
ATOM 1023 O O . PHE A 1 131 ? -38.298 18.062 37.909 1.00 29.20 131 PHE A O 1
ATOM 1030 N N . SER A 1 132 ? -38.822 20.011 38.915 1.00 31.83 132 SER A N 1
ATOM 1031 C CA . SER A 1 132 ? -40.127 19.735 39.475 1.00 31.83 132 SER A CA 1
ATOM 1032 C C . SER A 1 132 ? -41.189 19.447 38.405 1.00 31.83 132 SER A C 1
ATOM 1034 O O . SER A 1 132 ? -41.341 20.179 37.435 1.00 31.83 132 SER A O 1
ATOM 1036 N N . ASN A 1 133 ? -41.945 18.375 38.656 1.00 33.06 133 ASN A N 1
ATOM 1037 C CA . ASN A 1 133 ? -43.358 18.132 38.344 1.00 33.06 133 ASN A CA 1
ATOM 1038 C C . ASN A 1 133 ? -43.943 18.694 37.032 1.00 33.06 133 ASN A C 1
ATOM 1040 O O . ASN A 1 133 ? -44.449 19.813 36.986 1.00 33.06 133 ASN A O 1
ATOM 1044 N N . SER A 1 134 ? -44.075 17.814 36.036 1.00 27.33 134 SER A N 1
ATOM 1045 C CA . SER A 1 134 ? -45.160 17.865 35.046 1.00 27.33 134 SER A CA 1
ATOM 1046 C C . SER A 1 134 ? -45.641 16.437 34.737 1.00 27.33 134 SER A C 1
ATOM 1048 O O . SER A 1 134 ? -44.813 15.590 34.388 1.00 27.33 134 SER A O 1
ATOM 1050 N N . PRO A 1 135 ? -46.939 16.116 34.899 1.00 37.22 135 PRO A N 1
ATOM 1051 C CA . PRO A 1 135 ? -47.494 14.827 34.517 1.00 37.22 135 PRO A CA 1
ATOM 1052 C C . PRO A 1 135 ? -47.917 14.860 33.040 1.00 37.22 135 PRO A C 1
ATOM 1054 O O . PRO A 1 135 ? -48.511 15.835 32.594 1.00 37.22 135 PRO A O 1
ATOM 1057 N N . HIS A 1 136 ? -47.656 13.756 32.332 1.00 37.72 136 HIS A N 1
ATOM 1058 C CA . HIS A 1 136 ? -47.950 13.465 30.913 1.00 37.72 136 HIS A CA 1
ATOM 1059 C C . HIS A 1 136 ? -46.774 13.577 29.936 1.00 37.72 136 HIS A C 1
ATOM 1061 O O . HIS A 1 136 ? -46.787 14.397 29.032 1.00 37.72 136 HIS A O 1
ATOM 1067 N N . PHE A 1 137 ? -45.825 12.643 30.038 1.00 30.42 137 PHE A N 1
ATOM 1068 C CA . PHE A 1 137 ? -45.174 12.046 28.863 1.00 30.42 137 PHE A CA 1
ATOM 1069 C C . PHE A 1 137 ? -44.868 10.569 29.162 1.00 30.42 137 PHE A C 1
ATOM 1071 O O . PHE A 1 137 ? -43.741 10.177 29.453 1.00 30.42 137 PHE A O 1
ATOM 1078 N N . HIS A 1 138 ? -45.911 9.737 29.135 1.00 35.75 138 HIS A N 1
ATOM 1079 C CA . HIS A 1 138 ? -45.746 8.316 28.847 1.00 35.75 138 HIS A CA 1
ATOM 1080 C C . HIS A 1 138 ? -45.741 8.170 27.331 1.00 35.75 138 HIS A C 1
ATOM 1082 O O . HIS A 1 138 ? -46.785 7.974 26.730 1.00 35.75 138 HIS A O 1
ATOM 1088 N N . ASP A 1 139 ? -44.566 8.293 26.730 1.00 32.50 139 ASP A N 1
ATOM 1089 C CA . ASP A 1 139 ? -44.287 7.587 25.490 1.00 32.50 139 ASP A CA 1
ATOM 1090 C C . ASP A 1 139 ? -42.801 7.264 25.470 1.00 32.50 139 ASP A C 1
ATOM 1092 O O . ASP A 1 139 ? -41.932 8.134 25.378 1.00 32.50 139 ASP A O 1
ATOM 1096 N N . GLY A 1 140 ? -42.507 5.977 25.651 1.00 36.53 140 GLY A N 1
ATOM 1097 C CA . GLY A 1 140 ? -41.185 5.445 25.396 1.00 36.53 140 GLY A CA 1
ATOM 1098 C C . GLY A 1 140 ? -40.899 5.658 23.920 1.00 36.53 140 GLY A C 1
ATOM 1099 O O . GLY A 1 140 ? -41.399 4.910 23.086 1.00 36.53 140 GLY A O 1
ATOM 1100 N N . LEU A 1 141 ? -40.113 6.690 23.613 1.00 37.19 141 LEU A N 1
ATOM 1101 C CA . LEU A 1 141 ? -39.540 6.934 22.295 1.00 37.19 141 LEU A CA 1
ATOM 1102 C C . LEU A 1 141 ? -38.635 5.751 21.942 1.00 37.19 141 LEU A C 1
ATOM 1104 O O . LEU A 1 141 ? -37.419 5.773 22.134 1.00 37.19 141 LEU A O 1
ATOM 1108 N N . ALA A 1 142 ? -39.251 4.687 21.437 1.00 41.75 142 ALA A N 1
ATOM 1109 C CA . ALA A 1 142 ? -38.577 3.685 20.648 1.00 41.75 142 ALA A CA 1
ATOM 1110 C C . ALA A 1 142 ? -38.003 4.431 19.441 1.00 41.75 142 ALA A C 1
ATOM 1112 O O . ALA A 1 142 ? -38.731 4.813 18.527 1.00 41.75 142 ALA A O 1
ATOM 1113 N N . LEU A 1 143 ? -36.701 4.715 19.482 1.00 49.19 143 LEU A N 1
ATOM 1114 C CA . LEU A 1 143 ? -35.960 5.207 18.329 1.00 49.19 143 LEU A CA 1
ATOM 1115 C C . LEU A 1 143 ? -36.176 4.193 17.201 1.00 49.19 143 LEU A C 1
ATOM 1117 O O . LEU A 1 143 ? -35.607 3.102 17.224 1.00 49.19 143 LEU A O 1
ATOM 1121 N N . HIS A 1 144 ? -37.058 4.536 16.260 1.00 52.34 144 HIS A N 1
ATOM 1122 C CA . HIS A 1 144 ? -37.296 3.757 15.050 1.00 52.34 144 HIS A CA 1
ATOM 1123 C C . HIS A 1 144 ? -35.948 3.459 14.377 1.00 52.34 144 HIS A C 1
ATOM 1125 O O . HIS A 1 144 ? -35.060 4.317 14.378 1.00 52.34 144 HIS A O 1
ATOM 1131 N N . GLY A 1 145 ? -35.803 2.247 13.823 1.00 59.47 145 GLY A N 1
ATOM 1132 C CA . GLY A 1 145 ? -34.541 1.719 13.283 1.00 59.47 145 GLY A CA 1
ATOM 1133 C C . GLY A 1 145 ? -33.765 2.714 12.418 1.00 59.47 145 GLY A C 1
ATOM 1134 O O . GLY A 1 145 ? -32.565 2.873 12.612 1.00 59.47 145 GLY A O 1
ATOM 1135 N N . ASP A 1 146 ? -34.464 3.497 11.597 1.00 64.75 146 ASP A N 1
ATOM 1136 C CA . ASP A 1 146 ? -33.865 4.499 10.711 1.00 64.75 146 ASP A CA 1
ATOM 1137 C C . ASP A 1 146 ? -33.095 5.609 11.455 1.00 64.75 146 ASP A C 1
ATOM 1139 O O . ASP A 1 146 ? -32.032 6.044 11.010 1.00 64.75 146 ASP A O 1
ATOM 1143 N N . VAL A 1 147 ? -33.585 6.064 12.616 1.00 71.06 147 VAL A N 1
ATOM 1144 C CA . VAL A 1 147 ? -32.911 7.101 13.420 1.00 71.06 147 VAL A CA 1
ATOM 1145 C C . VAL A 1 147 ? -31.705 6.514 14.152 1.00 71.06 147 VAL A C 1
ATOM 1147 O O . VAL A 1 147 ? -30.657 7.156 14.242 1.00 71.06 147 VAL A O 1
ATOM 1150 N N . LEU A 1 148 ? -31.829 5.282 14.652 1.00 71.50 148 LEU A N 1
ATOM 1151 C CA . LEU A 1 148 ? -30.730 4.570 15.304 1.00 71.50 148 LEU A CA 1
ATOM 1152 C C . LEU A 1 148 ? -29.590 4.296 14.312 1.00 71.50 148 LEU A C 1
ATOM 1154 O O . LEU A 1 148 ? -28.422 4.513 14.636 1.00 71.50 148 LEU A O 1
ATOM 1158 N N . ASP A 1 149 ? -29.927 3.872 13.097 1.00 72.19 149 ASP A N 1
ATOM 1159 C CA . ASP A 1 149 ? -28.967 3.599 12.032 1.00 72.19 149 ASP A CA 1
ATOM 1160 C C . ASP A 1 149 ? -28.276 4.883 11.559 1.00 72.19 149 ASP A C 1
ATOM 1162 O O . ASP A 1 149 ? -27.053 4.900 11.395 1.00 72.19 149 ASP A O 1
ATOM 1166 N N . LEU A 1 150 ? -29.009 5.999 11.472 1.00 75.75 150 LEU A N 1
ATOM 1167 C CA . LEU A 1 150 ? -28.427 7.315 11.194 1.00 75.75 150 LEU A CA 1
ATOM 1168 C C . LEU A 1 150 ? -27.427 7.749 12.279 1.00 75.75 150 LEU A C 1
ATOM 1170 O O . LEU A 1 150 ? -26.349 8.267 11.971 1.00 75.75 150 LEU A O 1
ATOM 1174 N N . ILE A 1 151 ? -27.758 7.538 13.558 1.00 78.00 151 ILE A N 1
ATOM 1175 C CA . ILE A 1 151 ? -26.851 7.836 14.676 1.00 78.00 151 ILE A CA 1
ATOM 1176 C C . ILE A 1 151 ? -25.607 6.941 14.601 1.00 78.00 151 ILE A C 1
ATOM 1178 O O . ILE A 1 151 ? -24.488 7.439 14.750 1.00 78.00 151 ILE A O 1
ATOM 1182 N N . LYS A 1 152 ? -25.770 5.644 14.312 1.00 78.38 152 LYS A N 1
ATOM 1183 C CA . LYS A 1 152 ? -24.656 4.698 14.134 1.00 78.38 152 LYS A CA 1
ATOM 1184 C C . LYS A 1 152 ? -23.739 5.103 12.979 1.00 78.38 152 LYS A C 1
ATOM 1186 O O . LYS A 1 152 ? -22.516 5.053 13.141 1.00 78.38 152 LYS A O 1
ATOM 1191 N N . GLU A 1 153 ? -24.287 5.541 11.845 1.00 81.25 153 GLU A N 1
ATOM 1192 C CA . GLU A 1 153 ? -23.497 6.013 10.698 1.00 81.25 153 GLU A CA 1
ATOM 1193 C C . GLU A 1 153 ? -22.718 7.290 11.047 1.00 81.25 153 GLU A C 1
ATOM 1195 O O . GLU A 1 153 ? -21.509 7.354 10.802 1.00 81.25 153 GLU A O 1
ATOM 1200 N N . LYS A 1 154 ? -23.356 8.275 11.698 1.00 84.00 154 LYS A N 1
ATOM 1201 C CA . LYS A 1 154 ? -22.685 9.511 12.147 1.00 84.00 154 LYS A CA 1
ATOM 1202 C C . LYS A 1 154 ? -21.553 9.228 13.126 1.00 84.00 154 LYS A C 1
ATOM 1204 O O . LYS A 1 154 ? -20.438 9.711 12.947 1.00 84.00 154 LYS A O 1
ATOM 1209 N N . LEU A 1 155 ? -21.819 8.400 14.133 1.00 84.25 155 LEU A N 1
ATOM 1210 C CA . LEU A 1 155 ? -20.824 7.995 15.116 1.00 84.25 155 LEU A CA 1
ATOM 1211 C C . LEU A 1 155 ? -19.656 7.252 14.456 1.00 84.25 155 LEU A C 1
ATOM 1213 O O . LEU A 1 155 ? -18.507 7.427 14.856 1.00 84.25 155 LEU A O 1
ATOM 1217 N N . SER A 1 156 ? -19.924 6.388 13.476 1.00 86.75 156 SER A N 1
ATOM 1218 C CA . SER A 1 156 ? -18.882 5.664 12.731 1.00 86.75 156 SER A CA 1
ATOM 1219 C C . SER A 1 156 ? -18.041 6.601 11.877 1.00 86.75 156 SER A C 1
ATOM 1221 O O . SER A 1 156 ? -16.824 6.477 11.867 1.00 86.75 156 SER A O 1
ATOM 1223 N N . THR A 1 157 ? -18.671 7.580 11.236 1.00 89.06 157 THR A N 1
ATOM 1224 C CA . THR A 1 157 ? -17.978 8.593 10.434 1.00 89.06 157 THR A CA 1
ATOM 1225 C C . THR A 1 157 ? -17.040 9.435 11.301 1.00 89.06 157 THR A C 1
ATOM 1227 O O . THR A 1 157 ? -15.851 9.493 11.008 1.00 89.06 157 THR A O 1
ATOM 1230 N N . ALA A 1 158 ? -17.516 9.955 12.437 1.00 90.56 158 ALA A N 1
ATOM 1231 C CA . ALA A 1 158 ? -16.691 10.744 13.359 1.00 90.56 158 ALA A CA 1
ATOM 1232 C C . ALA A 1 158 ? -15.490 9.955 13.919 1.00 90.56 158 ALA A C 1
ATOM 1234 O O . ALA A 1 158 ? -14.392 10.487 14.080 1.00 90.56 158 ALA A O 1
ATOM 1235 N N . LEU A 1 159 ? -15.680 8.662 14.204 1.00 91.88 159 LEU A N 1
ATOM 1236 C CA . LEU A 1 159 ? -14.599 7.784 14.657 1.00 91.88 159 LEU A CA 1
ATOM 1237 C C . LEU A 1 159 ? -13.533 7.590 13.567 1.00 91.88 159 LEU A C 1
ATOM 1239 O O . LEU A 1 159 ? -12.338 7.622 13.850 1.00 91.88 159 LEU A O 1
ATOM 1243 N N . ILE A 1 160 ? -13.971 7.410 12.324 1.00 94.38 160 ILE A N 1
ATOM 1244 C CA . ILE A 1 160 ? -13.100 7.218 11.164 1.00 94.38 160 ILE A CA 1
ATOM 1245 C C . ILE A 1 160 ? -12.334 8.501 10.821 1.00 94.38 160 ILE A C 1
ATOM 1247 O O . ILE A 1 160 ? -11.144 8.432 10.521 1.00 94.38 160 ILE A O 1
ATOM 1251 N N . GLU A 1 161 ? -12.967 9.665 10.951 1.00 94.81 161 GLU A N 1
ATOM 1252 C CA . GLU A 1 161 ? -12.313 10.972 10.832 1.00 94.81 161 GLU A CA 1
ATOM 1253 C C . GLU A 1 161 ? -11.251 11.184 11.922 1.00 94.81 161 GLU A C 1
ATOM 1255 O O . GLU A 1 161 ? -10.139 11.605 11.606 1.00 94.81 161 GLU A O 1
ATOM 1260 N N . ARG A 1 162 ? -11.526 10.819 13.187 1.00 95.19 162 ARG A N 1
ATOM 1261 C CA . ARG A 1 162 ? -10.517 10.870 14.267 1.00 95.19 162 ARG A CA 1
ATOM 1262 C C . ARG A 1 162 ? -9.341 9.931 14.011 1.00 95.19 162 ARG A C 1
ATOM 1264 O O . ARG A 1 162 ? -8.197 10.336 14.190 1.00 95.19 162 ARG A O 1
ATOM 1271 N N . LEU A 1 163 ? -9.600 8.704 13.553 1.00 95.62 163 LEU A N 1
ATOM 1272 C CA . LEU A 1 163 ? -8.538 7.768 13.164 1.00 95.62 163 LEU A CA 1
ATOM 1273 C C . LEU A 1 163 ? -7.713 8.311 11.990 1.00 95.62 163 LEU A C 1
ATOM 1275 O O . LEU A 1 163 ? -6.502 8.109 11.953 1.00 95.62 163 LEU A O 1
ATOM 1279 N N . ASN A 1 164 ? -8.339 9.020 11.048 1.00 95.50 164 ASN A N 1
ATOM 1280 C CA . ASN A 1 164 ? -7.634 9.633 9.927 1.00 95.50 164 ASN A CA 1
ATOM 1281 C C . ASN A 1 164 ? -6.756 10.805 10.368 1.00 95.50 164 ASN A C 1
ATOM 1283 O O . ASN A 1 164 ? -5.588 10.881 9.989 1.00 95.50 164 ASN A O 1
ATOM 1287 N N . PHE A 1 165 ? -7.301 11.676 11.217 1.00 93.88 165 PHE A N 1
ATOM 1288 C CA . PHE A 1 165 ? -6.552 12.763 11.830 1.00 93.88 165 PHE A CA 1
ATOM 1289 C C . PHE A 1 165 ? -5.342 12.228 12.600 1.00 93.88 165 PHE A C 1
ATOM 1291 O O . PHE A 1 165 ? -4.240 12.741 12.440 1.00 93.88 165 PHE A O 1
ATOM 1298 N N . LEU A 1 166 ? -5.521 11.147 13.363 1.00 94.38 166 LEU A N 1
ATOM 1299 C CA . LEU A 1 166 ? -4.437 10.483 14.077 1.00 94.38 166 LEU A CA 1
ATOM 1300 C C . LEU A 1 166 ? -3.391 9.886 13.123 1.00 94.38 166 LEU A C 1
ATOM 1302 O O . LEU A 1 166 ? -2.202 10.097 13.335 1.00 94.38 166 LEU A O 1
ATOM 1306 N N . LEU A 1 167 ? -3.805 9.182 12.061 1.00 94.38 167 LEU A N 1
ATOM 1307 C CA . LEU A 1 167 ? -2.889 8.622 11.056 1.00 94.38 167 LEU A CA 1
ATOM 1308 C C . LEU A 1 167 ? -1.953 9.701 10.491 1.00 94.38 167 LEU A C 1
ATOM 1310 O O . LEU A 1 167 ? -0.738 9.501 10.432 1.00 94.38 167 LEU A O 1
ATOM 1314 N N . HIS A 1 168 ? -2.524 10.845 10.109 1.00 89.75 168 HIS A N 1
ATOM 1315 C CA . HIS A 1 168 ? -1.778 11.973 9.553 1.00 89.75 168 HIS A CA 1
ATOM 1316 C C . HIS A 1 168 ? -1.006 12.759 10.613 1.00 89.75 168 HIS A C 1
ATOM 1318 O O . HIS A 1 168 ? 0.089 13.224 10.324 1.00 89.75 168 HIS A O 1
ATOM 1324 N N . GLY A 1 169 ? -1.513 12.852 11.844 1.00 86.44 169 GLY A N 1
ATOM 1325 C CA . GLY A 1 169 ? -0.802 13.449 12.978 1.00 86.44 169 GLY A CA 1
ATOM 1326 C C . GLY A 1 169 ? 0.446 12.657 13.380 1.00 86.44 169 GLY A C 1
ATOM 1327 O O . GLY A 1 169 ? 1.458 13.238 13.768 1.00 86.44 169 GLY A O 1
ATOM 1328 N N . ILE A 1 170 ? 0.412 11.331 13.219 1.00 84.56 170 ILE A N 1
ATOM 1329 C CA . ILE A 1 170 ? 1.598 10.475 13.343 1.00 84.56 170 ILE A CA 1
ATOM 1330 C C . ILE A 1 170 ? 2.529 10.691 12.140 1.00 84.56 170 ILE A C 1
ATOM 1332 O O . ILE A 1 170 ? 3.741 10.766 12.313 1.00 84.56 170 ILE A O 1
ATOM 1336 N N . ALA A 1 171 ? 1.969 10.822 10.929 1.00 65.00 171 ALA A N 1
ATOM 1337 C CA . ALA A 1 171 ? 2.728 11.022 9.690 1.00 65.00 171 ALA A CA 1
ATOM 1338 C C . ALA A 1 171 ? 3.453 12.376 9.612 1.00 65.00 171 ALA A C 1
ATOM 1340 O O . ALA A 1 171 ? 4.491 12.494 8.967 1.00 65.00 171 ALA A O 1
ATOM 1341 N N . SER A 1 172 ? 2.900 13.412 10.246 1.00 61.47 172 SER A N 1
ATOM 1342 C CA . SER A 1 172 ? 3.480 14.756 10.271 1.00 61.47 172 SER A CA 1
ATOM 1343 C C . SER A 1 172 ? 4.753 14.862 11.109 1.00 61.47 172 SER A C 1
ATOM 1345 O O . SER A 1 172 ? 5.424 15.888 11.042 1.00 61.47 172 SER A O 1
ATOM 1347 N N . CYS A 1 173 ? 5.115 13.811 11.850 1.00 50.66 173 CYS A N 1
ATOM 1348 C CA . CYS A 1 173 ? 6.459 13.648 12.388 1.00 50.66 173 CYS A CA 1
ATOM 1349 C C . CYS A 1 173 ? 7.421 13.321 11.223 1.00 50.66 173 CYS A C 1
ATOM 1351 O O . CYS A 1 173 ? 7.717 12.161 10.964 1.00 50.66 173 CYS A O 1
ATOM 1353 N N . GLU A 1 174 ? 7.830 14.350 10.475 1.00 48.59 174 GLU A N 1
ATOM 1354 C CA . GLU A 1 174 ? 9.009 14.365 9.585 1.00 48.59 174 GLU A CA 1
ATOM 1355 C C . GLU A 1 174 ? 9.050 13.376 8.395 1.00 48.59 174 GLU A C 1
ATOM 1357 O O . GLU A 1 174 ? 10.101 13.176 7.801 1.00 48.59 174 GLU A O 1
ATOM 1362 N N . ILE A 1 175 ? 7.924 12.826 7.918 1.00 45.09 175 ILE A N 1
ATOM 1363 C CA . ILE A 1 175 ? 7.927 11.909 6.746 1.00 45.09 175 ILE A CA 1
ATOM 1364 C C . ILE A 1 175 ? 8.332 12.586 5.411 1.00 45.09 175 ILE A C 1
ATOM 1366 O O . ILE A 1 175 ? 8.600 11.899 4.424 1.00 45.09 175 ILE A O 1
ATOM 1370 N N . TYR A 1 176 ? 8.438 13.919 5.350 1.00 44.72 176 TYR A N 1
ATOM 1371 C CA . TYR A 1 176 ? 8.927 14.597 4.139 1.00 44.72 176 TYR A CA 1
ATOM 1372 C C . TYR A 1 176 ? 10.453 14.526 3.979 1.00 44.72 176 TYR A C 1
ATOM 1374 O O . TYR A 1 176 ? 10.928 14.527 2.842 1.00 44.72 176 TYR A O 1
ATOM 1382 N N . ASP A 1 177 ? 11.197 14.363 5.076 1.00 49.59 177 ASP A N 1
ATOM 1383 C CA . ASP A 1 177 ? 12.636 14.119 5.052 1.00 49.59 177 ASP A CA 1
ATOM 1384 C C . ASP A 1 177 ? 12.859 12.610 5.126 1.00 49.59 177 ASP A C 1
ATOM 1386 O O . ASP A 1 177 ? 12.843 12.009 6.192 1.00 49.59 177 ASP A O 1
ATOM 1390 N N . LYS A 1 178 ? 12.964 11.987 3.945 1.00 63.75 178 LYS A N 1
ATOM 1391 C CA . LYS A 1 178 ? 13.360 10.589 3.690 1.00 63.75 178 LYS A CA 1
ATOM 1392 C C . LYS A 1 178 ? 13.432 9.708 4.952 1.00 63.75 178 LYS A C 1
ATOM 1394 O O . LYS A 1 178 ? 14.471 9.647 5.607 1.00 63.75 178 LYS A O 1
ATOM 1399 N N . ILE A 1 179 ? 12.351 8.971 5.232 1.00 69.75 179 ILE A N 1
ATOM 1400 C CA . ILE A 1 179 ? 12.282 7.988 6.326 1.00 69.75 179 ILE A CA 1
ATOM 1401 C C . ILE A 1 179 ? 13.559 7.139 6.352 1.00 69.75 179 ILE A C 1
ATOM 1403 O O . ILE A 1 179 ? 13.829 6.351 5.441 1.00 69.75 179 ILE A O 1
ATOM 1407 N N . VAL A 1 180 ? 14.334 7.280 7.426 1.00 76.06 180 VAL A N 1
ATOM 1408 C CA . VAL A 1 180 ? 15.525 6.464 7.660 1.00 76.06 180 VAL A CA 1
ATOM 1409 C C . VAL A 1 180 ? 15.068 5.131 8.237 1.00 76.06 180 VAL A C 1
ATOM 1411 O O . VAL A 1 180 ? 14.731 5.042 9.414 1.00 76.06 180 VAL A O 1
ATOM 1414 N N . LEU A 1 181 ? 15.060 4.080 7.414 1.00 75.56 181 LEU A N 1
ATOM 1415 C CA . LEU A 1 181 ? 14.532 2.760 7.796 1.00 75.56 181 LEU A CA 1
ATOM 1416 C C . LEU A 1 181 ? 15.264 2.114 8.978 1.00 75.56 181 LEU A C 1
ATOM 1418 O O . LEU A 1 181 ? 14.683 1.280 9.664 1.00 75.56 181 LEU A O 1
ATOM 1422 N N . GLN A 1 182 ? 16.517 2.500 9.228 1.00 79.88 182 GLN A N 1
ATOM 1423 C CA . GLN A 1 182 ? 17.323 2.006 10.350 1.00 79.88 182 GLN A CA 1
ATOM 1424 C C . GLN A 1 182 ? 17.111 2.798 11.648 1.00 79.88 182 GLN A C 1
ATOM 1426 O O . GLN A 1 182 ? 17.588 2.387 12.704 1.00 79.88 182 GLN A O 1
ATOM 1431 N N . ASP A 1 183 ? 16.405 3.927 11.588 1.00 84.81 183 ASP A N 1
ATOM 1432 C CA . ASP A 1 183 ? 16.141 4.739 12.764 1.00 84.81 183 ASP A CA 1
ATOM 1433 C C . ASP A 1 183 ? 14.963 4.175 13.577 1.00 84.81 183 ASP A C 1
ATOM 1435 O O . ASP A 1 183 ? 13.855 3.965 13.076 1.00 84.81 183 ASP A O 1
ATOM 1439 N N . ALA A 1 184 ? 15.202 3.936 14.867 1.00 85.81 184 ALA A N 1
ATOM 1440 C CA . ALA A 1 184 ? 14.227 3.313 15.757 1.00 85.81 184 ALA A CA 1
ATOM 1441 C C . ALA A 1 184 ? 12.970 4.178 15.974 1.00 85.81 184 ALA A C 1
ATOM 1443 O O . ALA A 1 184 ? 11.890 3.641 16.248 1.00 85.81 184 ALA A O 1
ATOM 1444 N N . PHE A 1 185 ? 13.084 5.503 15.854 1.00 85.69 185 PHE A N 1
ATOM 1445 C CA . PHE A 1 185 ? 11.953 6.412 15.992 1.00 85.69 185 PHE A CA 1
ATOM 1446 C C . PHE A 1 185 ? 11.065 6.381 14.743 1.00 85.69 185 PHE A C 1
ATOM 1448 O O . PHE A 1 185 ? 9.857 6.165 14.871 1.00 85.69 185 PHE A O 1
ATOM 1455 N N . HIS A 1 186 ? 11.644 6.434 13.543 1.00 85.31 186 HIS A N 1
ATOM 1456 C CA . HIS A 1 186 ? 10.911 6.241 12.286 1.00 85.31 186 HIS A CA 1
ATOM 1457 C C . HIS A 1 186 ? 10.205 4.884 12.208 1.00 85.31 186 HIS A C 1
ATOM 1459 O O . HIS A 1 186 ? 9.029 4.806 11.841 1.00 85.31 186 HIS A O 1
ATOM 1465 N N . GLN A 1 187 ? 10.879 3.805 12.617 1.00 88.38 187 GLN A N 1
ATOM 1466 C CA . GLN A 1 187 ? 10.241 2.489 12.711 1.00 88.38 187 GLN A CA 1
ATOM 1467 C C . GLN A 1 187 ? 9.050 2.501 13.681 1.00 88.38 187 GLN A C 1
ATOM 1469 O O . GLN A 1 187 ? 8.034 1.843 13.435 1.00 88.38 187 GLN A O 1
ATOM 1474 N N . SER A 1 188 ? 9.148 3.263 14.774 1.00 89.00 188 SER A N 1
ATOM 1475 C CA . SER A 1 188 ? 8.068 3.394 15.753 1.00 89.00 188 SER A CA 1
ATOM 1476 C C . SER A 1 188 ? 6.868 4.160 15.187 1.00 89.00 188 SER A C 1
ATOM 1478 O O . SER A 1 188 ? 5.735 3.705 15.341 1.00 89.00 188 SER A O 1
ATOM 1480 N N . ILE A 1 189 ? 7.104 5.258 14.462 1.00 89.81 189 ILE A N 1
ATOM 1481 C CA . ILE A 1 189 ? 6.071 6.020 13.738 1.00 89.81 189 ILE A CA 1
ATOM 1482 C C . ILE A 1 189 ? 5.313 5.106 12.770 1.00 89.81 189 ILE A C 1
ATOM 1484 O O . ILE A 1 189 ? 4.087 4.987 12.852 1.00 89.81 189 ILE A O 1
ATOM 1488 N N . LEU A 1 190 ? 6.040 4.393 11.904 1.00 90.75 190 LEU A N 1
ATOM 1489 C CA . LEU A 1 190 ? 5.453 3.477 10.925 1.00 90.75 190 LEU A CA 1
ATOM 1490 C C . LEU A 1 190 ? 4.642 2.364 11.594 1.00 90.75 190 LEU A C 1
ATOM 1492 O O . LEU A 1 190 ? 3.550 2.012 11.142 1.00 90.75 190 LEU A O 1
ATOM 1496 N N . LYS A 1 191 ? 5.143 1.822 12.706 1.00 92.12 191 LYS A N 1
ATOM 1497 C CA . LYS A 1 191 ? 4.435 0.793 13.466 1.00 92.12 191 LYS A CA 1
ATOM 1498 C C . LYS A 1 191 ? 3.132 1.316 14.071 1.00 92.12 191 LYS A C 1
ATOM 1500 O O . LYS A 1 191 ? 2.135 0.593 14.043 1.00 92.12 191 LYS A O 1
ATOM 1505 N N . LEU A 1 192 ? 3.111 2.546 14.583 1.00 93.31 192 LEU A N 1
ATOM 1506 C CA . LEU A 1 192 ? 1.894 3.142 15.133 1.00 93.31 192 LEU A CA 1
ATOM 1507 C C . LEU A 1 192 ? 0.859 3.432 14.036 1.00 93.31 192 LEU A C 1
ATOM 1509 O O . LEU A 1 192 ? -0.307 3.071 14.192 1.00 93.31 192 LEU A O 1
ATOM 1513 N N . GLN A 1 193 ? 1.279 3.978 12.890 1.00 93.75 193 GLN A N 1
ATOM 1514 C CA . GLN A 1 193 ? 0.409 4.130 11.714 1.00 93.75 193 GLN A CA 1
ATOM 1515 C C . GLN A 1 193 ? -0.186 2.789 11.270 1.00 93.75 193 GLN A C 1
ATOM 1517 O O . GLN A 1 193 ? -1.390 2.691 11.028 1.00 93.75 193 GLN A O 1
ATOM 1522 N N . ARG A 1 194 ? 0.628 1.726 11.237 1.00 93.81 194 ARG A N 1
ATOM 1523 C CA . ARG A 1 194 ? 0.159 0.375 10.912 1.00 93.81 194 ARG A CA 1
ATOM 1524 C C . ARG A 1 194 ? -0.929 -0.087 11.878 1.00 93.81 194 ARG A C 1
ATOM 1526 O O . ARG A 1 194 ? -1.909 -0.681 11.442 1.00 93.81 194 ARG A O 1
ATOM 1533 N N . MET A 1 195 ? -0.808 0.204 13.175 1.00 94.56 195 MET A N 1
ATOM 1534 C CA . MET A 1 195 ? -1.852 -0.129 14.155 1.00 94.56 195 MET A CA 1
ATOM 1535 C C . MET A 1 195 ? -3.158 0.638 13.903 1.00 94.56 195 MET A C 1
ATOM 1537 O O . MET A 1 195 ? -4.235 0.054 14.047 1.00 94.56 195 MET A O 1
ATOM 1541 N N . VAL A 1 196 ? -3.094 1.901 13.465 1.00 95.56 196 VAL A N 1
ATOM 1542 C CA . VAL A 1 196 ? -4.283 2.649 13.015 1.00 95.56 196 VAL A CA 1
ATOM 1543 C C . VAL A 1 196 ? -4.930 1.946 11.817 1.00 95.56 196 VAL A C 1
ATOM 1545 O O . VAL A 1 196 ? -6.122 1.646 11.855 1.00 95.56 196 VAL A O 1
ATOM 1548 N N . LEU A 1 197 ? -4.150 1.586 10.794 1.00 95.56 197 LEU A N 1
ATOM 1549 C CA . LEU A 1 197 ? -4.654 0.885 9.604 1.00 95.56 197 LEU A CA 1
ATOM 1550 C C . LEU A 1 197 ? -5.241 -0.498 9.934 1.00 95.56 197 LEU A C 1
ATOM 1552 O O . LEU A 1 197 ? -6.288 -0.862 9.407 1.00 95.56 197 LEU A O 1
ATOM 1556 N N . GLN A 1 198 ? -4.628 -1.246 10.854 1.00 94.12 198 GLN A N 1
ATOM 1557 C CA . GLN A 1 198 ? -5.171 -2.513 11.361 1.00 94.12 198 GLN A CA 1
ATOM 1558 C C . GLN A 1 198 ? -6.490 -2.324 12.122 1.00 94.12 198 GLN A C 1
ATOM 1560 O O . GLN A 1 198 ? -7.370 -3.178 12.053 1.00 94.12 198 GLN A O 1
ATOM 1565 N N . THR A 1 199 ? -6.649 -1.203 12.829 1.00 93.75 199 THR A N 1
ATOM 1566 C CA . THR A 1 199 ? -7.914 -0.859 13.498 1.00 93.75 199 THR A CA 1
ATOM 1567 C C . THR A 1 199 ? -9.024 -0.697 12.460 1.00 93.75 199 THR A C 1
ATOM 1569 O O . THR A 1 199 ? -10.083 -1.304 12.599 1.00 93.75 199 THR A O 1
ATOM 1572 N N . ILE A 1 200 ? -8.757 0.054 11.385 1.00 95.06 200 ILE A N 1
ATOM 1573 C CA . ILE A 1 200 ? -9.691 0.258 10.266 1.00 95.06 200 ILE A CA 1
ATOM 1574 C C . ILE A 1 200 ? -10.012 -1.065 9.557 1.00 95.06 200 ILE A C 1
ATOM 1576 O O . ILE A 1 200 ? -11.178 -1.337 9.273 1.00 95.06 200 ILE A O 1
ATOM 1580 N N . ASP A 1 201 ? -8.999 -1.903 9.315 1.00 94.25 201 ASP A N 1
ATOM 1581 C CA . ASP A 1 201 ? -9.158 -3.248 8.746 1.00 94.25 201 ASP A CA 1
ATOM 1582 C C . ASP A 1 201 ? -10.131 -4.098 9.569 1.00 94.25 201 ASP A C 1
ATOM 1584 O O . ASP A 1 201 ? -11.100 -4.627 9.029 1.00 94.25 201 ASP A O 1
ATOM 1588 N N . TYR A 1 202 ? -9.920 -4.193 10.883 1.00 90.94 202 TYR A N 1
ATOM 1589 C CA . TYR A 1 202 ? -10.807 -4.960 11.755 1.00 90.94 202 TYR A CA 1
ATOM 1590 C C . TYR A 1 202 ? -12.205 -4.357 11.825 1.00 90.94 202 TYR A C 1
ATOM 1592 O O . TYR A 1 202 ? -13.186 -5.094 11.762 1.00 90.94 202 TYR A O 1
ATOM 1600 N N . MET A 1 203 ? -12.321 -3.030 11.892 1.00 91.19 203 MET A N 1
ATOM 1601 C CA . MET A 1 203 ? -13.629 -2.379 11.861 1.00 91.19 203 MET A CA 1
ATOM 1602 C C . MET A 1 203 ? -14.409 -2.735 10.589 1.00 91.19 203 MET A C 1
ATOM 1604 O O . MET A 1 203 ? -15.617 -2.938 10.664 1.00 91.19 203 MET A O 1
ATOM 1608 N N . TYR A 1 204 ? -13.740 -2.848 9.440 1.00 92.44 204 TYR A N 1
ATOM 1609 C CA . TYR A 1 204 ? -14.382 -3.244 8.188 1.00 92.44 204 TYR A CA 1
ATOM 1610 C C . TYR A 1 204 ? -14.676 -4.746 8.112 1.00 92.44 204 TYR A C 1
ATOM 1612 O O . TYR A 1 204 ? -15.800 -5.123 7.802 1.00 92.44 204 TYR A O 1
ATOM 1620 N N . LYS A 1 205 ? -13.704 -5.607 8.446 1.00 89.00 205 LYS A N 1
ATOM 1621 C CA . LYS A 1 205 ? -13.856 -7.075 8.414 1.00 89.00 205 LYS A CA 1
ATOM 1622 C C . LYS A 1 205 ? -14.982 -7.594 9.307 1.00 89.00 205 LYS A C 1
ATOM 1624 O O . LYS A 1 205 ? -15.545 -8.641 9.011 1.00 89.00 205 LYS A O 1
ATOM 1629 N N . TYR A 1 206 ? -15.268 -6.893 10.400 1.00 85.75 206 TYR A N 1
ATOM 1630 C CA . TYR A 1 206 ? -16.304 -7.269 11.362 1.00 85.75 206 TYR A CA 1
ATOM 1631 C C . TYR A 1 206 ? -17.568 -6.404 11.265 1.00 85.75 206 TYR A C 1
ATOM 1633 O O . TYR A 1 206 ? -18.331 -6.332 12.227 1.00 85.75 206 TYR A O 1
ATOM 1641 N N . ASP A 1 207 ? -17.782 -5.726 10.132 1.00 85.31 207 ASP A N 1
ATOM 1642 C CA . ASP A 1 207 ? -18.982 -4.926 9.855 1.00 85.31 207 ASP A CA 1
ATOM 1643 C C . ASP A 1 207 ? -19.290 -3.845 10.917 1.00 85.31 207 ASP A C 1
ATOM 1645 O O . ASP A 1 207 ? -20.438 -3.430 11.096 1.00 85.31 207 ASP A O 1
ATOM 1649 N N . LEU A 1 208 ? -18.269 -3.346 11.627 1.00 85.56 208 LEU A N 1
ATOM 1650 C CA . LEU A 1 208 ? -18.406 -2.180 12.512 1.00 85.56 208 LEU A CA 1
ATOM 1651 C C . LEU A 1 208 ? -18.509 -0.878 11.713 1.00 85.56 208 LEU A C 1
ATOM 1653 O O . LEU A 1 208 ? -19.027 0.119 12.216 1.00 85.56 208 LEU A O 1
ATOM 1657 N N . ILE A 1 209 ? -18.003 -0.883 10.479 1.00 90.44 209 ILE A N 1
ATOM 1658 C CA . ILE A 1 209 ? -18.165 0.192 9.504 1.00 90.44 209 ILE A CA 1
ATOM 1659 C C . ILE A 1 209 ? -18.612 -0.376 8.166 1.00 90.44 209 ILE A C 1
ATOM 1661 O O . ILE A 1 209 ? -18.221 -1.466 7.759 1.00 90.44 209 ILE A O 1
ATOM 1665 N N . THR A 1 210 ? -19.410 0.404 7.445 1.00 90.94 210 THR A N 1
ATOM 1666 C CA . THR A 1 210 ? -19.868 0.020 6.109 1.00 90.94 210 THR A CA 1
ATOM 1667 C C . THR A 1 210 ? -18.745 0.156 5.079 1.00 90.94 210 THR A C 1
ATOM 1669 O O . THR A 1 210 ? -17.804 0.934 5.261 1.00 90.94 210 THR A O 1
ATOM 1672 N N . LYS A 1 211 ? -18.892 -0.498 3.918 1.00 92.69 211 LYS A N 1
ATOM 1673 C CA . LYS A 1 211 ? -18.008 -0.275 2.759 1.00 92.69 211 LYS A CA 1
ATOM 1674 C C . LYS A 1 211 ? -17.938 1.205 2.357 1.00 92.69 211 LYS A C 1
ATOM 1676 O O . LYS A 1 211 ? -16.873 1.682 1.980 1.00 92.69 211 LYS A O 1
ATOM 1681 N N . LYS A 1 212 ? -19.049 1.944 2.459 1.00 92.69 212 LYS A N 1
ATOM 1682 C CA . LYS A 1 212 ? -19.103 3.388 2.171 1.00 92.69 212 LYS A CA 1
ATOM 1683 C C . LYS A 1 212 ? -18.201 4.171 3.127 1.00 92.69 212 LYS A C 1
ATOM 1685 O O . LYS A 1 212 ? -17.392 4.971 2.672 1.00 92.69 212 LYS A O 1
ATOM 1690 N N . THR A 1 213 ? -18.295 3.906 4.429 1.00 93.81 213 THR A N 1
ATOM 1691 C CA . THR A 1 213 ? -17.460 4.556 5.452 1.00 93.81 213 THR A CA 1
ATOM 1692 C C . THR A 1 213 ? -15.985 4.156 5.318 1.00 93.81 213 THR A C 1
ATOM 1694 O O . THR A 1 213 ? -15.105 5.006 5.419 1.00 93.81 213 THR A O 1
ATOM 1697 N N . PHE A 1 214 ? -15.703 2.885 5.020 1.00 95.06 214 PHE A N 1
ATOM 1698 C CA . PHE A 1 214 ? -14.346 2.407 4.746 1.00 95.06 214 PHE A CA 1
ATOM 1699 C C . PHE A 1 214 ? -13.727 3.121 3.539 1.00 95.06 214 PHE A C 1
ATOM 1701 O O . PHE A 1 214 ? -12.620 3.643 3.619 1.00 95.06 214 PHE A O 1
ATOM 1708 N N . ARG A 1 215 ? -14.465 3.228 2.429 1.00 95.19 215 ARG A N 1
ATOM 1709 C CA . ARG A 1 215 ? -14.017 3.986 1.254 1.00 95.19 215 ARG A CA 1
ATOM 1710 C C . ARG A 1 215 ? -13.853 5.469 1.542 1.00 95.19 215 ARG A C 1
ATOM 1712 O O . ARG A 1 215 ? -12.918 6.073 1.034 1.00 95.19 215 ARG A O 1
ATOM 1719 N N . HIS A 1 216 ? -14.722 6.047 2.370 1.00 94.88 216 HIS A N 1
ATOM 1720 C CA . HIS A 1 216 ? -14.589 7.437 2.788 1.00 94.88 216 HIS A CA 1
ATOM 1721 C C . HIS A 1 216 ? -13.247 7.690 3.488 1.00 94.88 216 HIS A C 1
ATOM 1723 O O . HIS A 1 216 ? -12.569 8.639 3.113 1.00 94.88 216 HIS A O 1
ATOM 1729 N N . PHE A 1 217 ? -12.813 6.807 4.398 1.00 96.00 217 PHE A N 1
ATOM 1730 C CA . PHE A 1 217 ? -11.493 6.894 5.038 1.00 96.00 217 PHE A CA 1
ATOM 1731 C C . PHE A 1 217 ? -10.351 6.984 4.016 1.00 96.00 217 PHE A C 1
ATOM 1733 O O . PHE A 1 217 ? -9.548 7.914 4.050 1.00 96.00 217 PHE A O 1
ATOM 1740 N N . PHE A 1 218 ? -10.303 6.045 3.067 1.00 95.56 218 PHE A N 1
ATOM 1741 C CA . PHE A 1 218 ? -9.255 6.007 2.040 1.00 95.56 218 PHE A CA 1
ATOM 1742 C C . PHE A 1 218 ? -9.399 7.097 0.971 1.00 95.56 218 PHE A C 1
ATOM 1744 O O . PHE A 1 218 ? -8.420 7.431 0.311 1.00 95.56 218 PHE A O 1
ATOM 1751 N N . GLY A 1 219 ? -10.595 7.668 0.813 1.00 93.62 219 GLY A N 1
ATOM 1752 C CA . GLY A 1 219 ? -10.857 8.819 -0.047 1.00 93.62 219 GLY A CA 1
ATOM 1753 C C . GLY A 1 219 ? -10.461 10.162 0.575 1.00 93.62 219 GLY A C 1
ATOM 1754 O O . GLY A 1 219 ? -10.436 11.168 -0.135 1.00 93.62 219 GLY A O 1
ATOM 1755 N N . MET A 1 220 ? -10.148 10.206 1.876 1.00 94.62 220 MET A N 1
ATOM 1756 C CA . MET A 1 220 ? -9.592 11.404 2.505 1.00 94.62 220 MET A CA 1
ATOM 1757 C C . MET A 1 220 ? -8.190 11.693 1.958 1.00 94.62 220 MET A C 1
ATOM 1759 O O . MET A 1 220 ? -7.437 10.797 1.568 1.00 94.62 220 MET A O 1
ATOM 1763 N N . LYS A 1 221 ? -7.842 12.981 1.917 1.00 91.25 221 LYS A N 1
ATOM 1764 C CA . LYS A 1 221 ? -6.611 13.477 1.296 1.00 91.25 221 LYS A CA 1
ATOM 1765 C C . LYS A 1 221 ? -5.378 12.756 1.856 1.00 91.25 221 LYS A C 1
ATOM 1767 O O . LYS A 1 221 ? -5.182 12.734 3.065 1.00 91.25 221 LYS A O 1
ATOM 1772 N N . LYS A 1 222 ? -4.528 12.234 0.963 1.0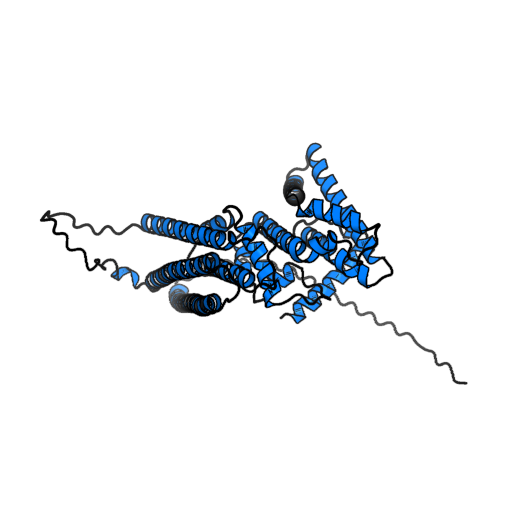0 90.38 222 LYS A N 1
ATOM 1773 C CA . LYS A 1 222 ? -3.265 11.529 1.261 1.00 90.38 222 LYS A CA 1
ATOM 1774 C C . LYS A 1 222 ? -3.395 10.206 2.025 1.00 90.38 222 LYS A C 1
ATOM 1776 O O . LYS A 1 222 ? -2.385 9.557 2.260 1.00 90.38 222 LYS A O 1
ATOM 1781 N N . THR A 1 223 ? -4.591 9.772 2.424 1.00 93.88 223 THR A N 1
ATOM 1782 C CA . THR A 1 223 ? -4.742 8.556 3.241 1.00 93.88 223 THR A CA 1
ATOM 1783 C C . THR A 1 223 ? -4.306 7.308 2.494 1.00 93.88 223 THR A C 1
ATOM 1785 O O . THR A 1 223 ? -3.655 6.435 3.068 1.00 93.88 223 THR A O 1
ATOM 1788 N N . LEU A 1 224 ? -4.665 7.211 1.214 1.00 93.81 224 LEU A N 1
ATOM 1789 C CA . LEU A 1 224 ? -4.324 6.058 0.395 1.00 93.81 224 LEU A CA 1
ATOM 1790 C C . LEU A 1 224 ? -2.818 6.005 0.108 1.00 93.81 224 LEU A C 1
ATOM 1792 O O . LEU A 1 224 ? -2.222 4.935 0.200 1.00 93.81 224 LEU A O 1
ATOM 1796 N N . GLU A 1 225 ? -2.206 7.161 -0.154 1.00 92.44 225 GLU A N 1
ATOM 1797 C CA . GLU A 1 225 ? -0.761 7.347 -0.299 1.00 92.44 225 GLU A CA 1
ATOM 1798 C C . GLU A 1 225 ? -0.014 6.919 0.970 1.00 92.44 225 GLU A C 1
ATOM 1800 O O . GLU A 1 225 ? 0.822 6.020 0.911 1.00 92.44 225 GLU A O 1
ATOM 1805 N N . THR A 1 226 ? -0.393 7.463 2.131 1.00 92.12 226 THR A N 1
ATOM 1806 C CA . THR A 1 226 ? 0.198 7.098 3.427 1.00 92.12 226 THR A CA 1
ATOM 1807 C C . THR A 1 226 ? 0.034 5.608 3.726 1.00 92.12 226 THR A C 1
ATOM 1809 O O . THR A 1 226 ? 0.935 4.981 4.275 1.00 92.12 226 THR A O 1
ATOM 1812 N N . SER A 1 227 ? -1.098 5.010 3.347 1.00 93.88 227 SER A N 1
ATOM 1813 C CA . SER A 1 227 ? -1.337 3.577 3.551 1.00 93.88 227 SER A CA 1
ATOM 1814 C C . SER A 1 227 ? -0.441 2.705 2.672 1.00 93.88 227 SER A C 1
ATOM 1816 O O . SER A 1 227 ? 0.037 1.668 3.127 1.00 93.88 227 SER A O 1
ATOM 1818 N N . ALA A 1 228 ? -0.207 3.118 1.424 1.00 93.75 228 ALA A N 1
ATOM 1819 C CA . ALA A 1 228 ? 0.670 2.410 0.499 1.00 93.75 228 ALA A CA 1
ATOM 1820 C C . ALA A 1 228 ? 2.135 2.483 0.951 1.00 93.75 228 ALA A C 1
ATOM 1822 O O . ALA A 1 228 ? 2.811 1.457 0.997 1.00 93.75 228 ALA A O 1
ATOM 1823 N N . GLU A 1 229 ? 2.602 3.669 1.348 1.00 91.25 229 GLU A N 1
ATOM 1824 C CA . GLU A 1 229 ? 3.942 3.866 1.911 1.00 91.25 229 GLU A CA 1
ATOM 1825 C C . GLU A 1 229 ? 4.127 3.046 3.189 1.00 91.25 229 GLU A C 1
ATOM 1827 O O . GLU A 1 229 ? 5.085 2.282 3.302 1.00 91.25 229 GLU A O 1
ATOM 1832 N N . ASN A 1 230 ? 3.177 3.129 4.127 1.00 93.00 230 ASN A N 1
ATOM 1833 C CA . ASN A 1 230 ? 3.243 2.376 5.373 1.00 93.00 230 ASN A CA 1
ATOM 1834 C C . ASN A 1 230 ? 3.345 0.866 5.127 1.00 93.00 230 ASN A C 1
ATOM 1836 O O . ASN A 1 230 ? 4.165 0.197 5.756 1.00 93.00 230 ASN A O 1
ATOM 1840 N N . LEU A 1 231 ? 2.553 0.334 4.192 1.00 92.81 231 LEU A N 1
ATOM 1841 C CA . LEU A 1 231 ? 2.586 -1.079 3.831 1.00 92.81 231 LEU A CA 1
ATOM 1842 C C . LEU A 1 231 ? 3.973 -1.502 3.338 1.00 92.81 231 LEU A C 1
ATOM 1844 O O . LEU A 1 231 ? 4.546 -2.445 3.881 1.00 92.81 231 LEU A O 1
ATOM 1848 N N . ILE A 1 232 ? 4.527 -0.794 2.351 1.00 90.38 232 ILE A N 1
ATOM 1849 C CA . ILE A 1 232 ? 5.827 -1.155 1.773 1.00 90.38 232 ILE A CA 1
ATOM 1850 C C . ILE A 1 232 ? 6.947 -1.024 2.807 1.00 90.38 232 ILE A C 1
ATOM 1852 O O . ILE A 1 232 ? 7.756 -1.939 2.958 1.00 90.38 232 ILE A O 1
ATOM 1856 N N . LEU A 1 233 ? 6.976 0.073 3.562 1.00 89.69 233 LEU A N 1
ATOM 1857 C CA . LEU A 1 233 ? 8.061 0.338 4.503 1.00 89.69 233 LEU A CA 1
ATOM 1858 C C . LEU A 1 233 ? 8.028 -0.589 5.716 1.00 89.69 233 LEU A C 1
ATOM 1860 O O . LEU A 1 233 ? 9.065 -1.102 6.132 1.00 89.69 233 LEU A O 1
ATOM 1864 N N . THR A 1 234 ? 6.848 -0.846 6.287 1.00 90.38 234 THR A N 1
ATOM 1865 C CA . THR A 1 234 ? 6.740 -1.776 7.423 1.00 90.38 234 THR A CA 1
ATOM 1866 C C . THR A 1 234 ? 7.063 -3.205 7.012 1.00 90.38 234 THR A C 1
ATOM 1868 O O . THR A 1 234 ? 7.699 -3.921 7.788 1.00 90.38 234 THR A O 1
ATOM 1871 N N . PHE A 1 235 ? 6.688 -3.603 5.792 1.00 89.06 235 PHE A N 1
ATOM 1872 C CA . PHE A 1 235 ? 7.096 -4.879 5.220 1.00 89.06 235 PHE A CA 1
ATOM 1873 C C . PHE A 1 235 ? 8.619 -4.960 5.089 1.00 89.06 235 PHE A C 1
ATOM 1875 O O . PHE A 1 235 ? 9.219 -5.905 5.593 1.00 89.06 235 PHE A O 1
ATOM 1882 N N . GLN A 1 236 ? 9.249 -3.941 4.500 1.00 85.62 236 GLN A N 1
ATOM 1883 C CA . GLN A 1 236 ? 10.701 -3.870 4.338 1.00 85.62 236 GLN A CA 1
ATOM 1884 C C . GLN A 1 236 ? 11.447 -3.971 5.672 1.00 85.62 236 GLN A C 1
ATOM 1886 O O . GLN A 1 236 ? 12.416 -4.715 5.777 1.00 85.62 236 GLN A O 1
ATOM 1891 N N . ILE A 1 237 ? 10.986 -3.256 6.701 1.00 86.19 237 ILE A N 1
ATOM 1892 C CA . ILE A 1 237 ? 11.615 -3.259 8.028 1.00 86.19 237 ILE A CA 1
ATOM 1893 C C . ILE A 1 237 ? 11.496 -4.629 8.709 1.00 86.19 237 ILE A C 1
ATOM 1895 O O . ILE A 1 237 ? 12.433 -5.057 9.375 1.00 86.19 237 ILE A O 1
ATOM 1899 N N . GLN A 1 238 ? 10.342 -5.298 8.604 1.00 85.56 238 GLN A N 1
ATOM 1900 C CA . GLN A 1 238 ? 10.087 -6.530 9.362 1.00 85.56 238 GLN A CA 1
ATOM 1901 C C . GLN A 1 238 ? 10.498 -7.805 8.637 1.00 85.56 238 GLN A C 1
ATOM 1903 O O . GLN A 1 238 ? 11.005 -8.725 9.272 1.00 85.56 238 GLN A O 1
ATOM 1908 N N . MET A 1 239 ? 10.257 -7.876 7.332 1.00 82.00 239 MET A N 1
ATOM 1909 C CA . MET A 1 239 ? 10.546 -9.067 6.534 1.00 82.00 239 MET A CA 1
ATOM 1910 C C . MET A 1 239 ? 11.920 -8.988 5.869 1.00 82.00 239 MET A C 1
ATOM 1912 O O . MET A 1 239 ? 12.485 -10.020 5.514 1.00 82.00 239 MET A O 1
ATOM 1916 N N . GLY A 1 240 ? 12.462 -7.775 5.721 1.00 72.75 240 GLY A N 1
ATOM 1917 C CA . GLY A 1 240 ? 13.657 -7.528 4.933 1.00 72.75 240 GLY A CA 1
ATOM 1918 C C . GLY A 1 240 ? 13.414 -7.704 3.434 1.00 72.75 240 GLY A C 1
ATOM 1919 O O . GLY A 1 240 ? 12.461 -8.339 2.979 1.00 72.75 240 GLY A O 1
ATOM 1920 N N . PHE A 1 241 ? 14.333 -7.148 2.656 1.00 67.69 241 PHE A N 1
ATOM 1921 C CA . PHE A 1 241 ? 14.540 -7.511 1.264 1.00 67.69 241 PHE A CA 1
ATOM 1922 C C . PHE A 1 241 ? 16.007 -7.924 1.157 1.00 67.69 241 PHE A C 1
ATOM 1924 O O . PHE A 1 241 ? 16.868 -7.067 1.330 1.00 67.69 241 PHE A O 1
ATOM 1931 N N . PRO A 1 242 ? 16.339 -9.213 0.979 1.00 57.03 242 PRO A N 1
ATOM 1932 C CA . PRO A 1 242 ? 17.719 -9.610 0.745 1.00 57.03 242 PRO A CA 1
ATOM 1933 C C . PRO A 1 242 ? 18.264 -8.892 -0.490 1.00 57.03 242 PRO A C 1
ATOM 1935 O O . PRO A 1 242 ? 17.594 -8.863 -1.524 1.00 57.03 242 PRO A O 1
ATOM 1938 N N . ASP A 1 243 ? 19.492 -8.385 -0.409 1.00 51.72 243 ASP A N 1
ATOM 1939 C CA . ASP A 1 243 ? 20.131 -7.560 -1.451 1.00 51.72 243 ASP A CA 1
ATOM 1940 C C . ASP A 1 243 ? 20.195 -8.231 -2.842 1.00 51.72 243 ASP A C 1
ATOM 1942 O O . ASP A 1 243 ? 20.440 -7.588 -3.857 1.00 51.72 243 ASP A O 1
ATOM 1946 N N . SER A 1 244 ? 19.960 -9.543 -2.929 1.00 50.12 244 SER A N 1
ATOM 1947 C CA . SER A 1 244 ? 20.060 -10.339 -4.155 1.00 50.12 244 SER A CA 1
ATOM 1948 C C . SER A 1 244 ? 18.721 -10.685 -4.814 1.00 50.12 244 SER A C 1
ATOM 1950 O O . SER A 1 244 ? 18.688 -11.488 -5.751 1.00 50.12 244 SER A O 1
ATOM 1952 N N . SER A 1 245 ? 17.597 -10.104 -4.391 1.00 52.56 245 SER A N 1
ATOM 1953 C CA . SER A 1 245 ? 16.322 -10.808 -4.522 1.00 52.56 245 SER A CA 1
ATOM 1954 C C . SER A 1 245 ? 15.142 -10.036 -5.144 1.00 52.56 245 SER A C 1
ATOM 1956 O O . SER A 1 245 ? 15.061 -8.817 -5.104 1.00 52.56 245 SER A O 1
ATOM 1958 N N . PHE A 1 246 ? 14.207 -10.767 -5.767 1.00 54.44 246 PHE A N 1
ATOM 1959 C CA . PHE A 1 246 ? 13.032 -10.260 -6.508 1.00 54.44 246 PHE A CA 1
ATOM 1960 C C . PHE A 1 246 ? 11.917 -9.658 -5.624 1.00 54.44 246 PHE A C 1
ATOM 1962 O O . PHE A 1 246 ? 10.753 -9.611 -6.021 1.00 54.44 246 PHE A O 1
ATOM 1969 N N . TYR A 1 247 ? 12.237 -9.228 -4.406 1.00 58.97 247 TYR A N 1
ATOM 1970 C CA . TYR A 1 247 ? 11.236 -9.064 -3.354 1.00 58.97 247 TYR A CA 1
ATOM 1971 C C . TYR A 1 247 ? 10.412 -7.765 -3.453 1.00 58.97 247 TYR A C 1
ATOM 1973 O O . TYR A 1 247 ? 9.419 -7.618 -2.744 1.00 58.97 247 TYR A O 1
ATOM 1981 N N . HIS A 1 248 ? 10.762 -6.826 -4.333 1.00 65.31 248 HIS A N 1
ATOM 1982 C CA . HIS A 1 248 ? 10.100 -5.518 -4.413 1.00 65.31 248 HIS A CA 1
ATOM 1983 C C . HIS A 1 248 ? 8.845 -5.499 -5.308 1.00 65.31 248 HIS A C 1
ATOM 1985 O O . HIS A 1 248 ? 8.596 -4.504 -5.987 1.00 65.31 248 HIS A O 1
ATOM 1991 N N . CYS A 1 249 ? 8.067 -6.587 -5.356 1.00 75.06 249 CYS A N 1
ATOM 1992 C CA . CYS A 1 249 ? 6.796 -6.603 -6.087 1.00 75.06 249 CYS A CA 1
ATOM 1993 C C . CYS A 1 249 ? 5.589 -6.572 -5.148 1.00 75.06 249 CYS A C 1
ATOM 1995 O O . CYS A 1 249 ? 5.592 -7.155 -4.060 1.00 75.06 249 CYS A O 1
ATOM 1997 N N . ASN A 1 250 ? 4.525 -5.917 -5.610 1.00 83.31 250 ASN A N 1
ATOM 1998 C CA . ASN A 1 250 ? 3.287 -5.774 -4.856 1.00 83.31 250 ASN A CA 1
ATOM 1999 C C . ASN A 1 250 ? 2.696 -7.131 -4.455 1.00 83.31 250 ASN A C 1
ATOM 2001 O O . ASN A 1 250 ? 2.187 -7.266 -3.350 1.00 83.31 250 ASN A O 1
ATOM 2005 N N . GLN A 1 251 ? 2.771 -8.140 -5.324 1.00 82.25 251 GLN A N 1
ATOM 2006 C CA . GLN A 1 251 ? 2.157 -9.450 -5.102 1.00 82.25 251 GLN A CA 1
ATOM 2007 C C . GLN A 1 251 ? 2.830 -10.194 -3.945 1.00 82.25 251 GLN A C 1
ATOM 2009 O O . GLN A 1 251 ? 2.131 -10.711 -3.076 1.00 82.25 251 GLN A O 1
ATOM 2014 N N . VAL A 1 252 ? 4.163 -10.141 -3.853 1.00 81.62 252 VAL A N 1
ATOM 2015 C CA . VAL A 1 252 ? 4.919 -10.667 -2.703 1.00 81.62 252 VAL A CA 1
ATOM 2016 C C . VAL A 1 252 ? 4.470 -9.992 -1.407 1.00 81.62 252 VAL A C 1
ATOM 2018 O O . VAL A 1 252 ? 4.198 -10.672 -0.417 1.00 81.62 252 VAL A O 1
ATOM 2021 N N . VAL A 1 253 ? 4.342 -8.661 -1.411 1.00 86.56 253 VAL A N 1
ATOM 2022 C CA . VAL A 1 253 ? 3.918 -7.910 -0.221 1.00 86.56 253 VAL A CA 1
ATOM 2023 C C . VAL A 1 253 ? 2.469 -8.231 0.144 1.00 86.56 253 VAL A C 1
ATOM 2025 O O . VAL A 1 253 ? 2.185 -8.466 1.316 1.00 86.56 253 VAL A O 1
ATOM 2028 N N . PHE A 1 254 ? 1.552 -8.265 -0.825 1.00 87.50 254 PHE A N 1
ATOM 2029 C CA . PHE A 1 254 ? 0.119 -8.482 -0.604 1.00 87.50 254 PHE A CA 1
ATOM 2030 C C . PHE A 1 254 ? -0.204 -9.913 -0.160 1.00 87.50 254 PHE A C 1
ATOM 2032 O O . PHE A 1 254 ? -1.069 -10.100 0.695 1.00 87.50 254 PHE A O 1
ATOM 2039 N N . ASN A 1 255 ? 0.504 -10.910 -0.696 1.00 84.12 255 ASN A N 1
ATOM 2040 C CA . ASN A 1 255 ? 0.278 -12.323 -0.381 1.00 84.12 255 ASN A CA 1
ATOM 2041 C C . ASN A 1 255 ? 0.895 -12.746 0.960 1.00 84.12 255 ASN A C 1
ATOM 2043 O O . ASN A 1 255 ? 0.591 -13.829 1.462 1.00 84.12 255 ASN A O 1
ATOM 2047 N N . ASN A 1 256 ? 1.746 -11.912 1.561 1.00 85.88 256 ASN A N 1
ATOM 2048 C CA . ASN A 1 256 ? 2.382 -12.240 2.825 1.00 85.88 256 ASN A CA 1
ATOM 2049 C C . ASN A 1 256 ? 1.414 -12.086 4.023 1.00 85.88 256 ASN A C 1
ATOM 2051 O O . ASN A 1 256 ? 0.751 -11.049 4.154 1.00 85.88 256 ASN A O 1
ATOM 2055 N N . PRO A 1 257 ? 1.379 -13.045 4.973 1.00 85.94 257 PRO A N 1
ATOM 2056 C CA . PRO A 1 257 ? 0.538 -12.957 6.170 1.00 85.94 257 PRO A CA 1
ATOM 2057 C C . PRO A 1 257 ? 0.731 -11.680 7.009 1.00 85.94 257 PRO A C 1
ATOM 2059 O O . PRO A 1 257 ? -0.233 -11.184 7.607 1.00 85.94 257 PRO A O 1
ATOM 2062 N N . TYR A 1 258 ? 1.940 -11.104 7.027 1.00 86.38 258 TYR A N 1
ATOM 2063 C CA . TYR A 1 258 ? 2.246 -9.841 7.711 1.00 86.38 258 TYR A CA 1
ATOM 2064 C C . TYR A 1 258 ? 1.401 -8.663 7.190 1.00 86.38 258 TYR A C 1
ATOM 2066 O O . TYR A 1 258 ? 1.000 -7.776 7.957 1.00 86.38 258 TYR A O 1
ATOM 2074 N N . SER A 1 259 ? 1.061 -8.693 5.902 1.00 89.00 259 SER A N 1
ATOM 2075 C CA . SER A 1 259 ? 0.297 -7.670 5.180 1.00 89.00 259 SER A CA 1
ATOM 2076 C C . SER A 1 259 ? -1.199 -7.977 5.089 1.00 89.00 259 SER A C 1
ATOM 2078 O O . SER A 1 259 ? -1.944 -7.264 4.423 1.00 89.00 259 SER A O 1
ATOM 2080 N N . SER A 1 260 ? -1.683 -9.007 5.788 1.00 86.12 260 SER A N 1
ATOM 2081 C CA . SER A 1 260 ? -3.084 -9.467 5.730 1.00 86.12 260 SER A CA 1
ATOM 2082 C C . SER A 1 260 ? -4.146 -8.394 6.034 1.00 86.12 260 SER A C 1
ATOM 2084 O O . SER A 1 260 ? -5.307 -8.531 5.639 1.00 86.12 260 SER A O 1
ATOM 2086 N N . HIS A 1 261 ? -3.772 -7.315 6.722 1.00 83.94 261 HIS A N 1
ATOM 2087 C CA . HIS A 1 261 ? -4.643 -6.168 6.984 1.00 83.94 261 HIS A CA 1
ATOM 2088 C C . HIS A 1 261 ? -4.874 -5.294 5.738 1.00 83.94 261 HIS A C 1
ATOM 2090 O O . HIS A 1 261 ? -5.943 -4.713 5.570 1.00 83.94 261 HIS A O 1
ATOM 2096 N N . SER A 1 262 ? -3.918 -5.260 4.811 1.00 85.31 262 SER A N 1
ATOM 2097 C CA . SER A 1 262 ? -4.011 -4.514 3.553 1.00 85.31 262 SER A CA 1
ATOM 2098 C C . SER A 1 262 ? -4.897 -5.206 2.518 1.00 85.31 262 SER A C 1
ATOM 2100 O O . SER A 1 262 ? -5.432 -4.549 1.627 1.00 85.31 262 SER A O 1
ATOM 2102 N N . MET A 1 263 ? -5.148 -6.511 2.661 1.00 86.62 263 MET A N 1
ATOM 2103 C CA . MET A 1 263 ? -6.075 -7.237 1.784 1.00 86.62 263 MET A CA 1
ATOM 2104 C C . MET A 1 263 ? -7.495 -6.672 1.840 1.00 86.62 263 MET A C 1
ATOM 2106 O O . MET A 1 263 ? -8.180 -6.628 0.819 1.00 86.62 263 MET A O 1
ATOM 2110 N N . SER A 1 264 ? -7.927 -6.159 2.991 1.00 87.62 264 SER A N 1
ATOM 2111 C CA . SER A 1 264 ? -9.223 -5.487 3.099 1.00 87.62 264 SER A CA 1
ATOM 2112 C C . SER A 1 264 ? -9.281 -4.174 2.336 1.00 87.62 264 SER A C 1
ATOM 2114 O O . SER A 1 264 ? -10.344 -3.822 1.834 1.00 87.62 264 SER A O 1
ATOM 2116 N N . ILE A 1 265 ? -8.152 -3.472 2.187 1.00 89.00 265 ILE A N 1
ATOM 2117 C CA . ILE A 1 265 ? -8.053 -2.282 1.331 1.00 89.00 265 ILE A CA 1
ATOM 2118 C C . ILE A 1 265 ? -8.365 -2.699 -0.110 1.00 89.00 265 ILE A C 1
ATOM 2120 O O . ILE A 1 265 ? -9.281 -2.165 -0.736 1.00 89.00 265 ILE A O 1
ATOM 2124 N N . LEU A 1 266 ? -7.698 -3.747 -0.601 1.00 87.44 266 LEU A N 1
ATOM 2125 C CA . LEU A 1 266 ? -7.941 -4.289 -1.940 1.00 87.44 266 LEU A CA 1
ATOM 2126 C C . LEU A 1 266 ? -9.361 -4.841 -2.120 1.00 87.44 266 LEU A C 1
ATOM 2128 O O . LEU A 1 266 ? -9.867 -4.848 -3.238 1.00 87.44 266 LEU A O 1
ATOM 2132 N N . GLN A 1 267 ? -10.036 -5.302 -1.070 1.00 89.50 267 GLN A N 1
ATOM 2133 C CA . GLN A 1 267 ? -11.418 -5.790 -1.159 1.00 89.50 267 GLN A CA 1
ATOM 2134 C C . GLN A 1 267 ? -12.452 -4.653 -1.109 1.00 89.50 267 GLN A C 1
ATOM 2136 O O . GLN A 1 267 ? -13.417 -4.669 -1.879 1.00 89.50 267 GLN A O 1
ATOM 2141 N N . GLY A 1 268 ? -12.236 -3.662 -0.242 1.00 89.19 268 GLY A N 1
ATOM 2142 C CA . GLY A 1 268 ? -13.178 -2.580 0.043 1.00 89.19 268 GLY A CA 1
ATOM 2143 C C . GLY A 1 268 ? -13.166 -1.427 -0.963 1.00 89.19 268 GLY A C 1
ATOM 2144 O O . GLY A 1 268 ? -14.183 -0.745 -1.103 1.00 89.19 268 GLY A O 1
ATOM 2145 N N . LEU A 1 269 ? -12.069 -1.226 -1.696 1.00 93.56 269 LEU A N 1
ATOM 2146 C CA . LEU A 1 269 ? -11.953 -0.198 -2.737 1.00 93.56 269 LEU A CA 1
ATOM 2147 C C . LEU A 1 269 ? -12.677 -0.580 -4.044 1.00 93.56 269 LEU A C 1
ATOM 2149 O O . LEU A 1 269 ? -12.931 -1.754 -4.321 1.00 93.56 269 LEU A O 1
ATOM 2153 N N . ASP A 1 270 ? -13.004 0.406 -4.879 1.00 93.56 270 ASP A N 1
ATOM 2154 C CA . ASP A 1 270 ? -13.473 0.175 -6.253 1.00 93.56 270 ASP A CA 1
ATOM 2155 C C . ASP A 1 270 ? -12.304 -0.117 -7.205 1.00 93.56 270 ASP A C 1
ATOM 2157 O O . ASP A 1 270 ? -11.154 0.201 -6.924 1.00 93.56 270 ASP A O 1
ATOM 2161 N N . ASN A 1 271 ? -12.580 -0.679 -8.386 1.00 92.50 271 ASN A N 1
ATOM 2162 C CA . ASN A 1 271 ? -11.535 -1.133 -9.316 1.00 92.50 271 ASN A CA 1
ATOM 2163 C C . ASN A 1 271 ? -10.486 -0.061 -9.665 1.00 92.50 271 ASN A C 1
ATOM 2165 O O . ASN A 1 271 ? -9.300 -0.372 -9.722 1.00 92.50 271 ASN A O 1
ATOM 2169 N N . LYS A 1 272 ? -10.900 1.197 -9.873 1.00 93.75 272 LYS A N 1
ATOM 2170 C CA . LYS A 1 272 ? -9.966 2.309 -10.124 1.00 93.75 272 LYS A CA 1
ATOM 2171 C C . LYS A 1 272 ? -9.106 2.622 -8.897 1.00 93.75 272 LYS A C 1
ATOM 2173 O O . LYS A 1 272 ? -7.908 2.839 -9.028 1.00 93.75 272 LYS A O 1
ATOM 2178 N N . GLU A 1 273 ? -9.713 2.639 -7.715 1.00 94.25 273 GLU A N 1
ATOM 2179 C CA . GLU A 1 273 ? -9.025 2.905 -6.448 1.00 94.25 273 GLU A CA 1
ATOM 2180 C C . GLU A 1 273 ? -8.033 1.780 -6.115 1.00 94.25 273 GLU A C 1
ATOM 2182 O O . GLU A 1 273 ? -6.920 2.068 -5.694 1.00 94.25 273 GLU A O 1
ATOM 2187 N N . LYS A 1 274 ? -8.379 0.512 -6.389 1.00 94.00 274 LYS A N 1
ATOM 2188 C CA . LYS A 1 274 ? -7.467 -0.639 -6.254 1.00 94.00 274 LYS A CA 1
ATOM 2189 C C . LYS A 1 274 ? -6.233 -0.497 -7.141 1.00 94.00 274 LYS A C 1
ATOM 2191 O O . LYS A 1 274 ? -5.119 -0.683 -6.664 1.00 94.00 274 LYS A O 1
ATOM 2196 N N . ARG A 1 275 ? -6.427 -0.136 -8.417 1.00 94.69 275 ARG A N 1
ATOM 2197 C CA . ARG A 1 275 ? -5.317 0.125 -9.348 1.00 94.69 275 ARG A CA 1
ATOM 2198 C C . ARG A 1 275 ? -4.453 1.283 -8.873 1.00 94.69 275 ARG A C 1
ATOM 2200 O O . ARG A 1 275 ? -3.235 1.170 -8.884 1.00 94.69 275 ARG A O 1
ATOM 2207 N N . TYR A 1 276 ? -5.076 2.368 -8.415 1.00 95.38 276 TYR A N 1
ATOM 2208 C CA . TYR A 1 276 ? -4.344 3.511 -7.878 1.00 95.38 276 TYR A CA 1
ATOM 2209 C C . TYR A 1 276 ? -3.543 3.138 -6.624 1.00 95.38 276 TYR A C 1
ATOM 2211 O O . TYR A 1 276 ? -2.376 3.493 -6.527 1.00 95.38 276 TYR A O 1
ATOM 2219 N N . PHE A 1 277 ? -4.112 2.351 -5.709 1.00 94.88 277 PHE A N 1
ATOM 2220 C CA . PHE A 1 277 ? -3.394 1.843 -4.540 1.00 94.88 277 PHE A CA 1
ATOM 2221 C C . PHE A 1 277 ? -2.196 0.967 -4.933 1.00 94.88 277 PHE A C 1
ATOM 2223 O O . PHE A 1 277 ? -1.094 1.190 -4.446 1.00 94.88 277 PHE A O 1
ATOM 2230 N N . ALA A 1 278 ? -2.375 0.029 -5.869 1.00 94.06 278 ALA A N 1
ATOM 2231 C CA . ALA A 1 278 ? -1.277 -0.791 -6.381 1.00 94.06 278 ALA A CA 1
ATOM 2232 C C . ALA A 1 278 ? -0.185 0.058 -7.066 1.00 94.06 278 ALA A C 1
ATOM 2234 O O . ALA A 1 278 ? 1.004 -0.186 -6.862 1.00 94.06 278 ALA A O 1
ATOM 2235 N N . TYR A 1 279 ? -0.568 1.096 -7.816 1.00 95.25 279 TYR A N 1
ATOM 2236 C CA . TYR A 1 279 ? 0.371 2.075 -8.369 1.00 95.25 279 TYR A CA 1
ATOM 2237 C C . TYR A 1 279 ? 1.148 2.815 -7.273 1.00 95.25 279 TYR A C 1
ATOM 2239 O O . TYR A 1 279 ? 2.358 2.982 -7.393 1.00 95.25 279 TYR A O 1
ATOM 2247 N N . LEU A 1 280 ? 0.483 3.226 -6.190 1.00 94.06 280 LEU A N 1
ATOM 2248 C CA . LEU A 1 280 ? 1.130 3.889 -5.058 1.00 94.06 280 LEU A CA 1
ATOM 2249 C C . LEU A 1 280 ? 2.104 2.959 -4.323 1.00 94.06 280 LEU A C 1
ATOM 2251 O O . LEU A 1 280 ? 3.198 3.395 -3.976 1.00 94.06 280 LEU A O 1
ATOM 2255 N N . CYS A 1 281 ? 1.764 1.680 -4.146 1.00 93.31 281 CYS A N 1
ATOM 2256 C CA . CYS A 1 281 ? 2.689 0.681 -3.601 1.00 93.31 281 CYS A CA 1
ATOM 2257 C C . CYS A 1 281 ? 3.921 0.505 -4.502 1.00 93.31 281 CYS A C 1
ATOM 2259 O O . CYS A 1 281 ? 5.052 0.528 -4.018 1.00 93.31 281 CYS A O 1
ATOM 2261 N N . LEU A 1 282 ? 3.726 0.442 -5.824 1.00 92.81 282 LEU A N 1
ATOM 2262 C CA . LEU A 1 282 ? 4.831 0.381 -6.781 1.00 92.81 282 LEU A CA 1
ATOM 2263 C C . LEU A 1 282 ? 5.697 1.656 -6.735 1.00 92.81 282 LEU A C 1
ATOM 2265 O O . LEU A 1 282 ? 6.925 1.582 -6.754 1.00 92.81 282 LEU A O 1
ATOM 2269 N N . LYS A 1 283 ? 5.071 2.831 -6.608 1.00 92.44 283 LYS A N 1
ATOM 2270 C CA . LYS A 1 283 ? 5.770 4.110 -6.427 1.00 92.44 283 LYS A CA 1
ATOM 2271 C C . LYS A 1 283 ? 6.567 4.153 -5.120 1.00 92.44 283 LYS A C 1
ATOM 2273 O O . LYS A 1 283 ? 7.674 4.691 -5.110 1.00 92.44 283 LYS A O 1
ATOM 2278 N N . ALA A 1 284 ? 6.047 3.579 -4.037 1.00 89.94 284 ALA A N 1
ATOM 2279 C CA . ALA A 1 284 ? 6.773 3.452 -2.777 1.00 89.94 284 ALA A CA 1
ATOM 2280 C C . ALA A 1 284 ? 7.987 2.519 -2.936 1.00 89.94 284 ALA A C 1
ATOM 2282 O O . ALA A 1 284 ? 9.088 2.893 -2.534 1.00 89.94 284 ALA A O 1
ATOM 2283 N N . HIS A 1 285 ? 7.841 1.374 -3.616 1.00 87.50 285 HIS A N 1
ATOM 2284 C CA . HIS A 1 285 ? 8.983 0.517 -3.954 1.00 87.50 285 HIS A CA 1
ATOM 2285 C C . HIS A 1 285 ? 10.073 1.288 -4.706 1.00 87.50 285 HIS A C 1
ATOM 2287 O O . HIS A 1 285 ? 11.228 1.250 -4.284 1.00 87.50 285 HIS A O 1
ATOM 2293 N N . PHE A 1 286 ? 9.707 2.031 -5.757 1.00 88.12 286 PHE A N 1
ATOM 2294 C CA . PHE A 1 286 ? 10.633 2.890 -6.500 1.00 88.12 286 PHE A CA 1
ATOM 2295 C C . PHE A 1 286 ? 11.331 3.911 -5.594 1.00 88.12 286 PHE A C 1
ATOM 2297 O O . PHE A 1 286 ? 12.557 3.999 -5.582 1.00 88.12 286 PHE A O 1
ATOM 2304 N N . THR A 1 287 ? 10.553 4.649 -4.805 1.00 87.06 287 THR A N 1
ATOM 2305 C CA . THR A 1 287 ? 11.045 5.765 -3.986 1.00 87.06 287 THR A CA 1
ATOM 2306 C C . THR A 1 287 ? 12.071 5.310 -2.951 1.00 87.06 287 THR A C 1
ATOM 2308 O O . THR A 1 287 ? 13.089 5.976 -2.783 1.00 87.06 287 THR A O 1
ATOM 2311 N N . TYR A 1 288 ? 11.831 4.177 -2.289 1.00 83.06 288 TYR A N 1
ATOM 2312 C CA . TYR A 1 288 ? 12.662 3.726 -1.170 1.00 83.06 288 TYR A CA 1
ATOM 2313 C C . TYR A 1 288 ? 13.741 2.708 -1.544 1.00 83.06 288 TYR A C 1
ATOM 2315 O O . TYR A 1 288 ? 14.709 2.589 -0.801 1.00 83.06 288 TYR A O 1
ATOM 2323 N N . ASN A 1 289 ? 13.610 2.002 -2.674 1.00 80.56 289 ASN A N 1
ATOM 2324 C CA . ASN A 1 289 ? 14.576 0.964 -3.067 1.00 80.56 289 ASN A CA 1
ATOM 2325 C C . ASN A 1 289 ? 15.395 1.315 -4.315 1.00 80.56 289 ASN A C 1
ATOM 2327 O O . ASN A 1 289 ? 16.479 0.776 -4.483 1.00 80.56 289 ASN A O 1
ATOM 2331 N N . TYR A 1 290 ? 14.912 2.212 -5.185 1.00 81.81 290 TYR A N 1
ATOM 2332 C CA . TYR A 1 290 ? 15.535 2.434 -6.499 1.00 81.81 290 TYR A CA 1
ATOM 2333 C C . TYR A 1 290 ? 15.952 3.882 -6.760 1.00 81.81 290 TYR A C 1
ATOM 2335 O O . TYR A 1 290 ? 16.951 4.121 -7.438 1.00 81.81 290 TYR A O 1
ATOM 2343 N N . LYS A 1 291 ? 15.196 4.858 -6.243 1.00 84.94 291 LYS A N 1
ATOM 2344 C CA . LYS A 1 291 ? 15.369 6.277 -6.576 1.00 84.94 291 LYS A CA 1
ATOM 2345 C C . LYS A 1 291 ? 16.769 6.788 -6.241 1.00 84.94 291 LYS A C 1
ATOM 2347 O O . LYS A 1 291 ? 17.421 7.376 -7.096 1.00 84.94 291 LYS A O 1
ATOM 2352 N N . GLU A 1 292 ? 17.246 6.520 -5.028 1.00 79.81 292 GLU A N 1
ATOM 2353 C CA . GLU A 1 292 ? 18.565 6.980 -4.589 1.00 79.81 292 GLU A CA 1
ATOM 2354 C C . GLU A 1 292 ? 19.691 6.378 -5.430 1.00 79.81 292 GLU A C 1
ATOM 2356 O O . GLU A 1 292 ? 20.559 7.113 -5.892 1.00 79.81 292 GLU A O 1
ATOM 2361 N N . SER A 1 293 ? 19.664 5.068 -5.674 1.00 77.75 293 SER A N 1
ATOM 2362 C CA . SER A 1 293 ? 20.671 4.413 -6.505 1.00 77.75 293 SER A CA 1
ATOM 2363 C C . SER A 1 293 ? 20.660 4.960 -7.935 1.00 77.75 293 SER A C 1
ATOM 2365 O O . SER A 1 293 ? 21.708 5.020 -8.574 1.00 77.75 293 SER A O 1
ATOM 2367 N N . LEU A 1 294 ? 19.489 5.335 -8.474 1.00 79.44 294 LEU A N 1
ATOM 2368 C CA . LEU A 1 294 ? 19.369 5.911 -9.822 1.00 79.44 294 LEU A CA 1
ATOM 2369 C C . LEU A 1 294 ? 19.903 7.345 -9.884 1.00 79.44 294 LEU A C 1
ATOM 2371 O O . LEU A 1 294 ? 20.446 7.758 -10.912 1.00 79.44 294 LEU A O 1
ATOM 2375 N N . GLU A 1 295 ? 19.721 8.106 -8.807 1.00 80.44 295 GLU A N 1
ATOM 2376 C CA . GLU A 1 295 ? 20.194 9.484 -8.676 1.00 80.44 295 GLU A CA 1
ATOM 2377 C C . GLU A 1 295 ? 21.696 9.557 -8.403 1.00 80.44 295 GLU A C 1
ATOM 2379 O O . GLU A 1 295 ? 22.373 10.415 -8.967 1.00 80.44 295 GLU A O 1
ATOM 2384 N N . LYS A 1 296 ? 22.229 8.643 -7.590 1.00 74.25 296 LYS A N 1
ATOM 2385 C CA . LYS A 1 296 ? 23.664 8.526 -7.338 1.00 74.25 296 LYS A CA 1
ATOM 2386 C C . LYS A 1 296 ? 24.361 7.907 -8.544 1.00 74.25 296 LYS A C 1
ATOM 2388 O O . LYS A 1 296 ? 23.841 6.997 -9.185 1.00 74.25 296 LYS A O 1
ATOM 2393 N N . GLU A 1 297 ? 25.569 8.358 -8.864 1.00 60.91 297 GLU A N 1
ATOM 2394 C CA . GLU A 1 297 ? 26.455 7.732 -9.862 1.00 60.91 297 GLU A CA 1
ATOM 2395 C C . GLU A 1 297 ? 27.049 6.402 -9.365 1.00 60.91 297 GLU A C 1
ATOM 2397 O O . GLU A 1 297 ? 28.222 6.111 -9.561 1.00 60.91 297 GLU A O 1
ATOM 2402 N N . GLU A 1 298 ? 26.250 5.572 -8.693 1.00 59.25 298 GLU A N 1
ATOM 2403 C CA . GLU A 1 298 ? 26.701 4.241 -8.313 1.00 59.25 298 GLU A CA 1
ATOM 2404 C C . GLU A 1 298 ? 26.868 3.365 -9.569 1.00 59.25 298 GLU A C 1
ATOM 2406 O O . GLU A 1 298 ? 26.085 3.437 -10.520 1.00 59.25 298 GLU A O 1
ATOM 2411 N N . TYR A 1 299 ? 27.917 2.539 -9.548 1.00 56.12 299 TYR A N 1
ATOM 2412 C CA . TYR A 1 299 ? 28.532 1.800 -10.661 1.00 56.12 299 TYR A CA 1
ATOM 2413 C C . TYR A 1 299 ? 27.658 0.745 -11.371 1.00 56.12 299 TYR A C 1
ATOM 2415 O O . TYR A 1 299 ? 28.181 -0.065 -12.126 1.00 56.12 299 TYR A O 1
ATOM 2423 N N . TRP A 1 300 ? 26.349 0.689 -11.133 1.00 62.44 300 TRP A N 1
ATOM 2424 C CA . TRP A 1 300 ? 25.510 -0.473 -11.461 1.00 62.44 300 TRP A CA 1
ATOM 2425 C C . TRP A 1 300 ? 24.764 -0.404 -12.797 1.00 62.44 300 TRP A C 1
ATOM 2427 O O . TRP A 1 300 ? 23.958 -1.290 -13.085 1.00 62.44 300 TRP A O 1
ATOM 2437 N N . MET A 1 301 ? 25.047 0.589 -13.648 1.00 64.44 301 MET A N 1
ATOM 2438 C CA . MET A 1 301 ? 24.455 0.671 -14.984 1.00 64.44 301 MET A CA 1
ATOM 2439 C C . MET A 1 301 ? 25.393 1.238 -16.048 1.00 64.44 301 MET A C 1
ATOM 2441 O O . MET A 1 301 ? 26.066 2.242 -15.836 1.00 64.44 301 MET A O 1
ATOM 2445 N N . ASN A 1 302 ? 25.296 0.666 -17.250 1.00 70.94 302 ASN A N 1
ATOM 2446 C CA . ASN A 1 302 ? 25.823 1.241 -18.484 1.00 70.94 302 ASN A CA 1
ATOM 2447 C C . ASN A 1 302 ? 25.379 2.710 -18.638 1.00 70.94 302 ASN A C 1
ATOM 2449 O O . ASN A 1 302 ? 24.175 3.002 -18.625 1.00 70.94 302 ASN A O 1
ATOM 2453 N N . GLU A 1 303 ? 26.342 3.612 -18.848 1.00 74.56 303 GLU A N 1
ATOM 2454 C CA . GLU A 1 303 ? 26.118 5.060 -18.984 1.00 74.56 303 GLU A CA 1
ATOM 2455 C C . GLU A 1 303 ? 25.100 5.426 -20.076 1.00 74.56 303 GLU A C 1
ATOM 2457 O O . GLU A 1 303 ? 24.421 6.443 -19.972 1.00 74.56 303 GLU A O 1
ATOM 2462 N N . ASN A 1 304 ? 24.910 4.575 -21.089 1.00 81.25 304 ASN A N 1
ATOM 2463 C CA . ASN A 1 304 ? 23.948 4.811 -22.170 1.00 81.25 304 ASN A CA 1
ATOM 2464 C C . ASN A 1 304 ? 22.509 4.387 -21.830 1.00 81.25 304 ASN A C 1
ATOM 2466 O O . ASN A 1 304 ? 21.559 4.824 -22.484 1.00 81.25 304 ASN A O 1
ATOM 2470 N N . ILE A 1 305 ? 22.328 3.496 -20.852 1.00 83.25 305 ILE A N 1
ATOM 2471 C CA . ILE A 1 305 ? 21.017 2.931 -20.491 1.00 83.25 305 ILE A CA 1
ATOM 2472 C C . ILE A 1 305 ? 20.428 3.663 -19.287 1.00 83.25 305 ILE A C 1
ATOM 2474 O O . ILE A 1 305 ? 19.223 3.924 -19.253 1.00 83.25 305 ILE A O 1
ATOM 2478 N N . LYS A 1 306 ? 21.274 4.049 -18.328 1.00 83.88 306 LYS A N 1
ATOM 2479 C CA . LYS A 1 306 ? 20.851 4.735 -17.104 1.00 83.88 306 LYS A CA 1
ATOM 2480 C C . LYS A 1 306 ? 19.993 5.985 -17.357 1.00 83.88 306 LYS A C 1
ATOM 2482 O O . LYS A 1 306 ? 18.931 6.077 -16.736 1.00 83.88 306 LYS A O 1
ATOM 2487 N N . PRO A 1 307 ? 20.353 6.912 -18.274 1.00 88.25 307 PRO A N 1
ATOM 2488 C CA . PRO A 1 307 ? 19.536 8.096 -18.539 1.00 88.25 307 PRO A CA 1
ATOM 2489 C C . PRO A 1 307 ? 18.131 7.737 -19.026 1.00 88.25 307 PRO A C 1
ATOM 2491 O O . PRO A 1 307 ? 17.161 8.338 -18.575 1.00 88.25 307 PRO A O 1
ATOM 2494 N N . LYS A 1 308 ? 18.009 6.699 -19.867 1.00 90.38 308 LYS A N 1
ATOM 2495 C CA . LYS A 1 308 ? 16.716 6.225 -20.381 1.00 90.38 308 LYS A CA 1
ATOM 2496 C C . LYS A 1 308 ? 15.842 5.654 -19.272 1.00 90.38 308 LYS A C 1
ATOM 2498 O O . LYS A 1 308 ? 14.653 5.940 -19.218 1.00 90.38 308 LYS A O 1
ATOM 2503 N N . ILE A 1 309 ? 16.417 4.858 -18.367 1.00 89.50 309 ILE A N 1
ATOM 2504 C CA . ILE A 1 309 ? 15.665 4.314 -17.227 1.00 89.50 309 ILE A CA 1
ATOM 2505 C C . ILE A 1 309 ? 15.212 5.443 -16.306 1.00 89.50 309 ILE A C 1
ATOM 2507 O O . ILE A 1 309 ? 14.054 5.454 -15.893 1.00 89.50 309 ILE A O 1
ATOM 2511 N N . LYS A 1 310 ? 16.095 6.407 -16.018 1.00 89.38 310 LYS A N 1
ATOM 2512 C CA . LYS A 1 310 ? 15.763 7.580 -15.204 1.00 89.38 310 LYS A CA 1
ATOM 2513 C C . LYS A 1 310 ? 14.606 8.372 -15.815 1.00 89.38 310 LYS A C 1
ATOM 2515 O O . LYS A 1 310 ? 13.656 8.679 -15.103 1.00 89.38 310 LYS A O 1
ATOM 2520 N N . GLU A 1 311 ? 14.654 8.641 -17.118 1.00 90.88 311 GLU A N 1
ATOM 2521 C CA . GLU A 1 311 ? 13.582 9.321 -17.851 1.00 90.88 311 GLU A CA 1
ATOM 2522 C C . GLU A 1 311 ? 12.263 8.539 -17.787 1.00 90.88 311 GLU A C 1
ATOM 2524 O O . GLU A 1 311 ? 11.240 9.088 -17.382 1.00 90.88 311 GLU A O 1
ATOM 2529 N N . LEU A 1 312 ? 12.281 7.238 -18.097 1.00 92.12 312 LEU A N 1
ATOM 2530 C CA . LEU A 1 312 ? 11.088 6.388 -18.046 1.00 92.12 312 LEU A CA 1
ATOM 2531 C C . LEU A 1 312 ? 10.473 6.331 -16.641 1.00 92.12 312 LEU A C 1
ATOM 2533 O O . LEU A 1 312 ? 9.251 6.380 -16.500 1.00 92.12 312 LEU A O 1
ATOM 2537 N N . CYS A 1 313 ? 11.303 6.245 -15.600 1.00 91.12 313 CYS A N 1
ATOM 2538 C CA . CYS A 1 313 ? 10.840 6.208 -14.216 1.00 91.12 313 CYS A CA 1
ATOM 2539 C C . CYS A 1 313 ? 10.303 7.564 -13.752 1.00 91.12 313 CYS A C 1
ATOM 2541 O O . CYS A 1 313 ? 9.273 7.594 -13.085 1.00 91.12 313 CYS A O 1
ATOM 2543 N N . SER A 1 314 ? 10.948 8.673 -14.130 1.00 90.25 314 SER A N 1
ATOM 2544 C CA . SER A 1 314 ? 10.435 10.026 -13.876 1.00 90.25 314 SER A CA 1
ATOM 2545 C C . SER A 1 314 ? 9.053 10.193 -14.513 1.00 90.25 314 SER A C 1
ATOM 2547 O O . SER A 1 314 ? 8.084 10.496 -13.815 1.00 90.25 314 SER A O 1
ATOM 2549 N N . LEU A 1 315 ? 8.915 9.837 -15.796 1.00 90.50 315 LEU A N 1
ATOM 2550 C CA . LEU A 1 315 ? 7.634 9.867 -16.505 1.00 90.50 315 LEU A CA 1
ATOM 2551 C C . LEU A 1 315 ? 6.561 9.009 -15.824 1.00 90.50 315 LEU A C 1
ATOM 2553 O O . LEU A 1 315 ? 5.396 9.408 -15.788 1.00 90.50 315 LEU A O 1
ATOM 2557 N N . PHE A 1 316 ? 6.928 7.831 -15.311 1.00 92.19 316 PHE A N 1
ATOM 2558 C CA . PHE A 1 316 ? 5.979 6.907 -14.697 1.00 92.19 316 PHE A CA 1
ATOM 2559 C C . PHE A 1 316 ? 5.578 7.297 -13.270 1.00 92.19 316 PHE A C 1
ATOM 2561 O O . PHE A 1 316 ? 4.409 7.135 -12.929 1.00 92.19 316 PHE A O 1
ATOM 2568 N N . PHE A 1 317 ? 6.518 7.771 -12.443 1.00 90.50 317 PHE A N 1
ATOM 2569 C CA . PHE A 1 317 ? 6.332 7.920 -10.995 1.00 90.50 317 PHE A CA 1
ATOM 2570 C C . PHE A 1 317 ? 6.219 9.359 -10.493 1.00 90.50 317 PHE A C 1
ATOM 2572 O O . PHE A 1 317 ? 5.552 9.574 -9.474 1.00 90.50 317 PHE A O 1
ATOM 2579 N N . GLU A 1 318 ? 6.876 10.336 -11.123 1.00 82.56 318 GLU A N 1
ATOM 2580 C CA . GLU A 1 318 ? 6.904 11.712 -10.603 1.00 82.56 318 GLU A CA 1
ATOM 2581 C C . GLU A 1 318 ? 5.533 12.365 -10.755 1.00 82.56 318 GLU A C 1
ATOM 2583 O O . GLU A 1 318 ? 4.947 12.799 -9.758 1.00 82.56 318 GLU A O 1
ATOM 2588 N N . ASP A 1 319 ? 4.953 12.269 -11.950 1.00 74.94 319 ASP A N 1
ATOM 2589 C CA . ASP A 1 319 ? 3.610 12.754 -12.228 1.00 74.94 319 ASP A CA 1
ATOM 2590 C C . ASP A 1 319 ? 2.597 11.606 -12.280 1.00 74.94 319 ASP A C 1
ATOM 2592 O O . ASP A 1 319 ? 2.768 10.610 -12.982 1.00 74.94 319 ASP A O 1
ATOM 2596 N N . SER A 1 320 ? 1.430 11.786 -11.649 1.00 80.88 320 SER A N 1
ATOM 2597 C CA . SER A 1 320 ? 0.273 10.879 -11.802 1.00 80.88 320 SER A CA 1
ATOM 2598 C C . SER A 1 320 ? -0.329 10.891 -13.223 1.00 80.88 320 SER A C 1
ATOM 2600 O O . SER A 1 320 ? -1.415 10.352 -13.473 1.00 80.88 320 SER A O 1
ATOM 2602 N N . LEU A 1 321 ? 0.375 11.502 -14.179 1.00 85.88 321 LEU A N 1
ATOM 2603 C CA . LEU A 1 321 ? 0.007 11.659 -15.574 1.00 85.88 321 LEU A CA 1
ATOM 2604 C C . LEU A 1 321 ? -0.066 10.312 -16.295 1.00 85.88 321 LEU A C 1
ATOM 2606 O O . LEU A 1 321 ? -1.048 10.075 -16.999 1.00 85.88 321 LEU A O 1
ATOM 2610 N N . ILE A 1 322 ? 0.929 9.430 -16.135 1.00 88.75 322 ILE A N 1
ATOM 2611 C CA . ILE A 1 322 ? 0.906 8.110 -16.788 1.00 88.75 322 ILE A CA 1
ATOM 2612 C C . ILE A 1 322 ? -0.233 7.259 -16.233 1.00 88.75 322 ILE A C 1
ATOM 2614 O O . ILE A 1 322 ? -1.004 6.711 -17.019 1.00 88.75 322 ILE A O 1
ATOM 2618 N N . PHE A 1 323 ? -0.431 7.246 -14.913 1.00 91.44 323 PHE A N 1
ATOM 2619 C CA . PHE A 1 323 ? -1.595 6.600 -14.304 1.00 91.44 323 PHE A CA 1
ATOM 2620 C C . PHE A 1 323 ? -2.916 7.149 -14.878 1.00 91.44 323 PHE A C 1
ATOM 2622 O O . PHE A 1 323 ? -3.778 6.393 -15.321 1.00 91.44 323 PHE A O 1
ATOM 2629 N N . THR A 1 324 ? -3.057 8.476 -14.963 1.00 91.19 324 THR A N 1
ATOM 2630 C CA . THR A 1 324 ? -4.255 9.124 -15.524 1.00 91.19 324 THR A CA 1
ATOM 2631 C C . THR A 1 324 ? -4.483 8.748 -16.990 1.00 91.19 324 THR A C 1
ATOM 2633 O O . THR A 1 324 ? -5.621 8.509 -17.402 1.00 91.19 324 THR A O 1
ATOM 2636 N N . LYS A 1 325 ? -3.415 8.676 -17.789 1.00 90.50 325 LYS A N 1
ATOM 2637 C CA . LYS A 1 325 ? -3.463 8.243 -19.190 1.00 90.50 325 LYS A CA 1
ATOM 2638 C C . LYS A 1 325 ? -3.886 6.774 -19.297 1.00 90.50 325 LYS A C 1
ATOM 2640 O O . LYS A 1 325 ? -4.787 6.470 -20.075 1.00 90.50 325 LYS A O 1
ATOM 2645 N N . LEU A 1 326 ? -3.315 5.886 -18.485 1.00 91.25 326 LEU A N 1
ATOM 2646 C CA . LEU A 1 326 ? -3.680 4.467 -18.420 1.00 91.25 326 LEU A CA 1
ATOM 2647 C C . LEU A 1 326 ? -5.161 4.265 -18.038 1.00 91.25 326 LEU A C 1
ATOM 2649 O O . LEU A 1 326 ? -5.873 3.487 -18.675 1.00 91.25 326 LEU A O 1
ATOM 2653 N N . GLU A 1 327 ? -5.681 5.030 -17.075 1.00 92.31 327 GLU A N 1
ATOM 2654 C CA . GLU A 1 327 ? -7.110 5.005 -16.728 1.00 92.31 327 GLU A CA 1
ATOM 2655 C C . GLU A 1 327 ? -8.003 5.466 -17.890 1.00 92.31 327 GLU A C 1
ATOM 2657 O O . GLU A 1 327 ? -9.037 4.852 -18.168 1.00 92.31 327 GLU A O 1
ATOM 2662 N N . ARG A 1 328 ? -7.600 6.518 -18.616 1.00 88.19 328 ARG A N 1
ATOM 2663 C CA . ARG A 1 328 ? -8.314 6.961 -19.826 1.00 88.19 328 ARG A CA 1
ATOM 2664 C C . ARG A 1 328 ? -8.283 5.901 -20.921 1.00 88.19 328 ARG A C 1
ATOM 2666 O O . ARG A 1 328 ? -9.303 5.692 -21.574 1.00 88.19 328 ARG A O 1
ATOM 2673 N N . TYR A 1 329 ? -7.160 5.207 -21.103 1.00 85.50 329 TYR A N 1
ATOM 2674 C CA . TYR A 1 329 ? -7.052 4.099 -22.052 1.00 85.50 329 TYR A CA 1
ATOM 2675 C C . TYR A 1 329 ? -8.100 3.018 -21.766 1.00 85.50 329 TYR A C 1
ATOM 2677 O O . TYR A 1 329 ? -8.827 2.622 -22.678 1.00 85.50 329 TYR A O 1
ATOM 2685 N N . LEU A 1 330 ? -8.248 2.584 -20.507 1.00 86.19 330 LEU A N 1
ATOM 2686 C CA . LEU A 1 330 ? -9.254 1.579 -20.136 1.00 86.19 330 LEU A CA 1
ATOM 2687 C C . LEU A 1 330 ? -10.679 2.055 -20.405 1.00 86.19 330 LEU A C 1
ATOM 2689 O O . LEU A 1 330 ? -11.494 1.302 -20.943 1.00 86.19 330 LEU A O 1
ATOM 2693 N N . GLN A 1 331 ? -10.975 3.312 -20.067 1.00 84.25 331 GLN A N 1
ATOM 2694 C CA . GLN A 1 331 ? -12.275 3.912 -20.359 1.00 84.25 331 GLN A CA 1
ATOM 2695 C C . GLN A 1 331 ? -12.557 3.886 -21.867 1.00 84.25 331 GLN A C 1
ATOM 2697 O O . GLN A 1 331 ? -13.621 3.428 -22.281 1.00 84.25 331 GLN A O 1
ATOM 2702 N N . ILE A 1 332 ? -11.585 4.268 -22.701 1.00 77.69 332 ILE A N 1
ATOM 2703 C CA . ILE A 1 332 ? -11.716 4.261 -24.165 1.00 77.69 332 ILE A CA 1
ATOM 2704 C C . ILE A 1 332 ? -11.881 2.837 -24.709 1.00 77.69 332 ILE A C 1
ATOM 2706 O O . ILE A 1 332 ? -12.767 2.612 -25.534 1.00 77.69 332 ILE A O 1
ATOM 2710 N N . LYS A 1 333 ? -11.085 1.863 -24.243 1.00 75.81 333 LYS A N 1
ATOM 2711 C CA . LYS A 1 333 ? -11.218 0.447 -24.634 1.00 75.81 333 LYS A CA 1
ATOM 2712 C C . LYS A 1 333 ? -12.635 -0.057 -24.339 1.00 75.81 333 LYS A C 1
ATOM 2714 O O . LYS A 1 333 ? -13.267 -0.649 -25.210 1.00 75.81 333 LYS A O 1
ATOM 2719 N N . SER A 1 334 ? -13.175 0.266 -23.160 1.00 74.88 334 SER A N 1
ATOM 2720 C CA . SER A 1 334 ? -14.541 -0.113 -22.772 1.00 74.88 334 SER A CA 1
ATOM 2721 C C . SER A 1 334 ? -15.634 0.549 -23.627 1.00 74.88 334 SER A C 1
ATOM 2723 O O . SER A 1 334 ? -16.681 -0.056 -23.855 1.00 74.88 334 SER A O 1
ATOM 2725 N N . LEU A 1 335 ? -15.390 1.766 -24.132 1.00 72.38 335 LEU A N 1
ATOM 2726 C CA . LEU A 1 335 ? -16.313 2.502 -25.001 1.00 72.38 335 LEU A CA 1
ATOM 2727 C C . LEU A 1 335 ? -16.263 2.016 -26.456 1.00 72.38 335 LEU A C 1
ATOM 2729 O O . LEU A 1 335 ? -17.313 1.902 -27.079 1.00 72.38 335 LEU A O 1
ATOM 2733 N N . LYS A 1 336 ? -15.082 1.670 -26.989 1.00 65.94 336 LYS A N 1
ATOM 2734 C CA . LYS A 1 336 ? -14.926 1.106 -28.348 1.00 65.94 336 LYS A CA 1
ATOM 2735 C C . LYS A 1 336 ? -15.624 -0.245 -28.509 1.00 65.94 336 LYS A C 1
ATOM 2737 O O . LYS A 1 336 ? -16.175 -0.519 -29.567 1.00 65.94 336 LYS A O 1
ATOM 2742 N N . VAL A 1 337 ? -15.645 -1.064 -27.454 1.00 59.88 337 VAL A N 1
ATOM 2743 C CA . VAL A 1 337 ? -16.430 -2.313 -27.427 1.00 59.88 337 VAL A CA 1
ATOM 2744 C C . VAL A 1 337 ? -17.936 -2.030 -27.526 1.00 59.88 337 VAL A C 1
ATOM 2746 O O . VAL A 1 337 ? -18.681 -2.864 -28.027 1.00 59.88 337 VAL A O 1
ATOM 2749 N N . LYS A 1 338 ? -18.391 -0.853 -27.077 1.00 58.81 338 LYS A N 1
ATOM 2750 C CA . LYS A 1 338 ? -19.811 -0.478 -27.060 1.00 58.81 338 LYS A CA 1
ATOM 2751 C C . LYS A 1 338 ? -20.259 0.305 -28.297 1.00 58.81 338 LYS A C 1
ATOM 2753 O O . LYS A 1 338 ? -21.393 0.125 -28.714 1.00 58.81 338 LYS A O 1
ATOM 2758 N N . ASN A 1 339 ? -19.387 1.116 -28.902 1.00 54.47 339 ASN A N 1
ATOM 2759 C CA . ASN A 1 339 ? -19.715 1.975 -30.043 1.00 54.47 339 ASN A CA 1
ATOM 2760 C C . ASN A 1 339 ? -18.649 1.842 -31.149 1.00 54.47 339 ASN A C 1
ATOM 2762 O O . ASN A 1 339 ? -17.524 2.316 -30.991 1.00 54.47 339 ASN A O 1
ATOM 2766 N N . GLN A 1 340 ? -19.008 1.256 -32.297 1.00 52.09 340 GLN A N 1
ATOM 2767 C CA . GLN A 1 340 ? -18.129 1.085 -33.471 1.00 52.09 340 GLN A CA 1
ATOM 2768 C C . GLN A 1 340 ? -17.881 2.382 -34.284 1.00 52.09 340 GLN A C 1
ATOM 2770 O O . GLN A 1 340 ? -17.625 2.325 -35.483 1.00 52.09 340 GLN A O 1
ATOM 2775 N N . GLY A 1 341 ? -17.942 3.572 -33.679 1.00 46.88 341 GLY A N 1
ATOM 2776 C CA . GLY A 1 341 ? -17.935 4.832 -34.432 1.00 46.88 341 GLY A CA 1
ATOM 2777 C C . GLY A 1 341 ? -17.115 5.945 -33.791 1.00 46.88 341 GLY A C 1
ATOM 2778 O O . GLY A 1 341 ? -17.618 6.637 -32.919 1.00 46.88 341 GLY A O 1
ATOM 2779 N N . GLY A 1 342 ? -15.876 6.107 -34.270 1.00 52.53 342 GLY A N 1
ATOM 2780 C CA . GLY A 1 342 ? -15.144 7.373 -34.439 1.00 52.53 342 GLY A CA 1
ATOM 2781 C C . GLY A 1 342 ? -14.909 8.314 -33.246 1.00 52.53 342 GLY A C 1
ATOM 2782 O O . GLY A 1 342 ? -15.832 8.913 -32.715 1.00 52.53 342 GLY A O 1
ATOM 2783 N N . SER A 1 343 ? -13.632 8.611 -32.960 1.00 50.97 343 SER A N 1
ATOM 2784 C CA . SER A 1 343 ? -13.148 10.004 -32.884 1.00 50.97 343 SER A CA 1
ATOM 2785 C C . SER A 1 343 ? -11.614 10.078 -32.758 1.00 50.97 343 SER A C 1
ATOM 2787 O O . SER A 1 343 ? -10.965 9.296 -32.063 1.00 50.97 343 SER A O 1
ATOM 2789 N N . THR A 1 344 ? -11.027 11.035 -33.473 1.00 50.91 344 THR A N 1
ATOM 2790 C CA . THR A 1 344 ? -9.594 11.211 -33.766 1.00 50.91 344 THR A CA 1
ATOM 2791 C C . THR A 1 344 ? -8.765 11.784 -32.612 1.00 50.91 344 THR A C 1
ATOM 2793 O O . THR A 1 344 ? -7.563 11.536 -32.551 1.00 50.91 344 THR A O 1
ATOM 2796 N N . LYS A 1 345 ? -9.369 12.480 -31.637 1.00 50.66 345 LYS A N 1
ATOM 2797 C CA . LYS A 1 345 ? -8.642 12.985 -30.448 1.00 50.66 345 LYS A CA 1
ATOM 2798 C C . LYS A 1 345 ? -8.288 11.862 -29.460 1.00 50.66 345 LYS A C 1
ATOM 2800 O O . LYS A 1 345 ? -7.264 11.928 -28.786 1.00 50.66 345 LYS A O 1
ATOM 2805 N N . TYR A 1 346 ? -9.094 10.800 -29.441 1.00 55.28 346 TYR A N 1
ATOM 2806 C CA . TYR A 1 346 ? -8.959 9.632 -28.561 1.00 55.28 346 TYR A CA 1
ATOM 2807 C C . TYR A 1 346 ? -7.787 8.714 -28.933 1.00 55.28 346 TYR A C 1
ATOM 2809 O O . TYR A 1 346 ? -7.405 7.851 -28.145 1.00 55.28 346 TYR A O 1
ATOM 2817 N N . ASN A 1 347 ? -7.202 8.896 -30.120 1.00 64.31 347 ASN A N 1
ATOM 2818 C CA . ASN A 1 347 ? -6.075 8.093 -30.584 1.00 64.31 347 ASN A CA 1
ATOM 2819 C C . ASN A 1 347 ? -4.739 8.552 -29.974 1.00 64.31 347 ASN A C 1
ATOM 2821 O O . ASN A 1 347 ? -3.836 7.746 -29.799 1.00 64.31 347 ASN A O 1
ATOM 2825 N N . TRP A 1 348 ? -4.604 9.825 -29.590 1.00 69.38 348 TRP A N 1
ATOM 2826 C CA . TRP A 1 348 ? -3.312 10.371 -29.161 1.00 69.38 348 TRP A CA 1
ATOM 2827 C C . TRP A 1 348 ? -2.840 9.860 -27.799 1.00 69.38 348 TRP A C 1
ATOM 2829 O O . TRP A 1 348 ? -1.684 9.465 -27.682 1.00 69.38 348 TRP A O 1
ATOM 2839 N N . ASP A 1 349 ? -3.706 9.823 -26.780 1.00 71.94 349 ASP A N 1
ATOM 2840 C CA . ASP A 1 349 ? -3.343 9.245 -25.473 1.00 71.94 349 ASP A CA 1
ATOM 2841 C C . ASP A 1 349 ? -3.072 7.735 -25.606 1.00 71.94 349 ASP A C 1
ATOM 2843 O O . ASP A 1 349 ? -2.122 7.223 -25.019 1.00 71.94 349 ASP A O 1
ATOM 2847 N N . HIS A 1 350 ? -3.846 7.040 -26.450 1.00 76.31 350 HIS A N 1
ATOM 2848 C CA . HIS A 1 350 ? -3.647 5.624 -26.777 1.00 76.31 350 HIS A CA 1
ATOM 2849 C C . HIS A 1 350 ? -2.277 5.368 -27.418 1.00 76.31 350 HIS A C 1
ATOM 2851 O O . HIS A 1 350 ? -1.543 4.493 -26.965 1.00 76.31 350 HIS A O 1
ATOM 2857 N N . LEU A 1 351 ? -1.910 6.156 -28.433 1.00 80.12 351 LEU A N 1
ATOM 2858 C CA . LEU A 1 351 ? -0.611 6.073 -29.102 1.00 80.12 351 LEU A CA 1
ATOM 2859 C C . LEU A 1 351 ? 0.540 6.424 -28.156 1.00 80.12 351 LEU A C 1
ATOM 2861 O O . LEU A 1 351 ? 1.541 5.721 -28.152 1.00 80.12 351 LEU A O 1
ATOM 2865 N N . LYS A 1 352 ? 0.389 7.456 -27.315 1.00 84.50 352 LYS A N 1
ATOM 2866 C CA . LYS A 1 352 ? 1.416 7.851 -26.337 1.00 84.50 352 LYS A CA 1
ATOM 2867 C C . LYS A 1 352 ? 1.680 6.765 -25.298 1.00 84.50 352 LYS A C 1
ATOM 2869 O O . LYS A 1 352 ? 2.833 6.521 -24.973 1.00 84.50 352 LYS A O 1
ATOM 2874 N N . ILE A 1 353 ? 0.635 6.111 -24.785 1.00 87.06 353 ILE A N 1
ATOM 2875 C CA . ILE A 1 353 ? 0.798 4.993 -23.843 1.00 87.06 353 ILE A CA 1
ATOM 2876 C C . ILE A 1 353 ? 1.449 3.808 -24.547 1.00 87.06 353 ILE A C 1
ATOM 2878 O O . ILE A 1 353 ? 2.401 3.253 -24.015 1.00 87.06 353 ILE A O 1
ATOM 2882 N N . LYS A 1 354 ? 0.978 3.436 -25.746 1.00 86.06 354 LYS A N 1
ATOM 2883 C CA . LYS A 1 354 ? 1.596 2.344 -26.507 1.00 86.06 354 LYS A CA 1
ATOM 2884 C C . LYS A 1 354 ? 3.075 2.619 -26.782 1.00 86.06 354 LYS A C 1
ATOM 2886 O O . LYS A 1 354 ? 3.884 1.731 -26.557 1.00 86.06 354 LYS A O 1
ATOM 2891 N N . HIS A 1 355 ? 3.423 3.841 -27.182 1.00 87.62 355 HIS A N 1
ATOM 2892 C CA . HIS A 1 355 ? 4.807 4.261 -27.389 1.00 87.62 355 HIS A CA 1
ATOM 2893 C C . HIS A 1 355 ? 5.634 4.151 -26.108 1.00 87.62 355 HIS A C 1
ATOM 2895 O O . HIS A 1 355 ? 6.656 3.481 -26.105 1.00 87.62 355 HIS A O 1
ATOM 2901 N N . PHE A 1 356 ? 5.150 4.721 -25.000 1.00 90.50 356 PHE A N 1
ATOM 2902 C CA . PHE A 1 356 ? 5.828 4.639 -23.705 1.00 90.50 356 PHE A CA 1
ATOM 2903 C C . PHE A 1 356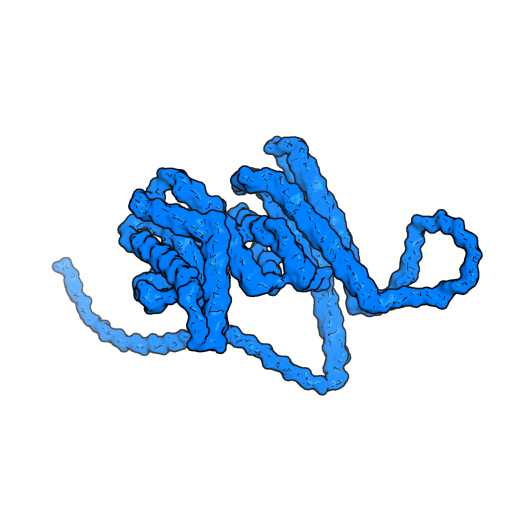 ? 6.087 3.183 -23.286 1.00 90.50 356 PHE A C 1
ATOM 2905 O O . PHE A 1 356 ? 7.185 2.833 -22.867 1.00 90.50 356 PHE A O 1
ATOM 2912 N N . ILE A 1 357 ? 5.094 2.304 -23.443 1.00 90.38 357 ILE A N 1
ATOM 2913 C CA . ILE A 1 357 ? 5.222 0.884 -23.095 1.00 90.38 357 ILE A CA 1
ATOM 2914 C C . ILE A 1 357 ? 6.147 0.136 -24.065 1.00 90.38 357 ILE A C 1
ATOM 2916 O O . ILE A 1 357 ? 6.878 -0.760 -23.639 1.00 90.38 357 ILE A O 1
ATOM 2920 N N . GLN A 1 358 ? 6.165 0.507 -25.347 1.00 89.38 358 GLN A N 1
ATOM 2921 C CA . GLN A 1 358 ? 7.121 -0.016 -26.325 1.00 89.38 358 GLN A CA 1
ATOM 2922 C C . GLN A 1 358 ? 8.554 0.394 -25.981 1.00 89.38 358 GLN A C 1
ATOM 2924 O O . GLN A 1 358 ? 9.427 -0.469 -25.963 1.00 89.38 358 GLN A O 1
ATOM 2929 N N . GLU A 1 359 ? 8.796 1.663 -25.655 1.00 91.19 359 GLU A N 1
ATOM 2930 C CA . GLU A 1 359 ? 10.104 2.148 -25.203 1.00 91.19 359 GLU A CA 1
ATOM 2931 C C . GLU A 1 359 ? 10.548 1.419 -23.938 1.00 91.19 359 GLU A C 1
ATOM 2933 O O . GLU A 1 359 ? 11.660 0.895 -23.879 1.00 91.19 359 GLU A O 1
ATOM 2938 N N . LEU A 1 360 ? 9.652 1.291 -22.958 1.00 92.25 360 LEU A N 1
ATOM 2939 C CA . LEU A 1 360 ? 9.929 0.583 -21.714 1.00 92.25 360 LEU A CA 1
ATOM 2940 C C . LEU A 1 360 ? 10.287 -0.891 -21.966 1.00 92.25 360 LEU A C 1
ATOM 2942 O O . LEU A 1 360 ? 11.259 -1.401 -21.407 1.00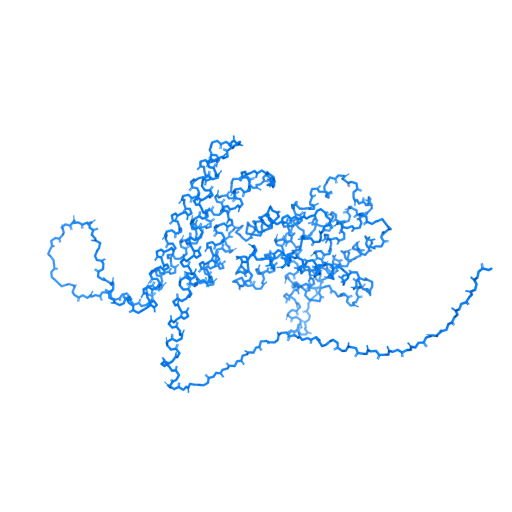 92.25 360 LEU A O 1
ATOM 2946 N N . SER A 1 361 ? 9.568 -1.554 -22.876 1.00 91.44 361 SER A N 1
ATOM 2947 C CA . SER A 1 361 ? 9.855 -2.930 -23.300 1.00 91.44 361 SER A CA 1
ATOM 2948 C C . SER A 1 361 ? 11.193 -3.047 -24.038 1.00 91.44 361 SER A C 1
ATOM 2950 O O . SER A 1 361 ? 11.940 -3.997 -23.814 1.00 91.44 361 SER A O 1
ATOM 2952 N N . GLN A 1 362 ? 11.524 -2.089 -24.907 1.00 90.62 362 GLN A N 1
ATOM 2953 C CA . GLN A 1 362 ? 12.792 -2.071 -25.637 1.00 90.62 362 GLN A CA 1
ATOM 2954 C C . GLN A 1 362 ? 13.980 -1.879 -24.696 1.00 90.62 362 GLN A C 1
ATOM 2956 O O . GLN A 1 362 ? 14.971 -2.594 -24.829 1.00 90.62 362 GLN A O 1
ATOM 2961 N N . VAL A 1 363 ? 13.885 -0.956 -23.734 1.00 91.19 363 VAL A N 1
ATOM 2962 C CA . VAL A 1 363 ? 14.943 -0.742 -22.738 1.00 91.19 363 VAL A CA 1
ATOM 2963 C C . VAL A 1 363 ? 15.093 -1.976 -21.847 1.00 91.19 363 VAL A C 1
ATOM 2965 O O . VAL A 1 363 ? 16.215 -2.427 -21.629 1.00 91.19 363 VAL A O 1
ATOM 2968 N N . PHE A 1 364 ? 13.988 -2.593 -21.417 1.00 90.88 364 PHE A N 1
ATOM 2969 C CA . PHE A 1 364 ? 14.022 -3.860 -20.681 1.00 90.88 364 PHE A CA 1
ATOM 2970 C C . PHE A 1 364 ? 14.759 -4.965 -21.458 1.00 90.88 364 PHE A C 1
ATOM 2972 O O . PHE A 1 364 ? 15.660 -5.608 -20.920 1.00 90.88 364 PHE A O 1
ATOM 2979 N N . LEU A 1 365 ? 14.447 -5.142 -22.746 1.00 89.44 365 LEU A N 1
ATOM 2980 C CA . LEU A 1 365 ? 15.139 -6.108 -23.603 1.00 89.44 365 LEU A CA 1
ATOM 2981 C C . LEU A 1 365 ? 16.622 -5.769 -23.798 1.00 89.44 365 LEU A C 1
ATOM 2983 O O . LEU A 1 365 ? 17.457 -6.670 -23.762 1.00 89.44 365 LEU A O 1
ATOM 2987 N N . GLN A 1 366 ? 16.963 -4.490 -23.984 1.00 88.50 366 GLN A N 1
ATOM 2988 C CA . GLN A 1 366 ? 18.356 -4.048 -24.098 1.00 88.50 366 GLN A CA 1
ATOM 2989 C C . GLN A 1 366 ? 19.156 -4.469 -22.861 1.00 88.50 366 GLN A C 1
ATOM 2991 O O . GLN A 1 366 ? 20.205 -5.090 -23.015 1.00 88.50 366 GLN A O 1
ATOM 2996 N N . ILE A 1 367 ? 18.626 -4.239 -21.655 1.00 85.69 367 ILE A N 1
ATOM 2997 C CA . ILE A 1 367 ? 19.257 -4.664 -20.395 1.00 85.69 367 ILE A CA 1
ATOM 2998 C C . ILE A 1 367 ? 19.423 -6.186 -20.355 1.00 85.69 367 ILE A C 1
ATOM 3000 O O . ILE A 1 367 ? 20.526 -6.678 -20.136 1.00 85.69 367 ILE A O 1
ATOM 3004 N N . GLU A 1 368 ? 18.359 -6.941 -20.636 1.00 83.44 368 GLU A N 1
ATOM 3005 C CA . GLU A 1 368 ? 18.359 -8.412 -20.596 1.00 83.44 368 GLU A CA 1
ATOM 3006 C C . GLU A 1 368 ? 19.309 -9.077 -21.612 1.00 83.44 368 GLU A C 1
ATOM 3008 O O . GLU A 1 368 ? 19.616 -10.269 -21.489 1.00 83.44 368 GLU A O 1
ATOM 3013 N N . THR A 1 369 ? 19.777 -8.323 -22.613 1.00 83.31 369 THR A N 1
ATOM 3014 C CA . THR A 1 369 ? 20.747 -8.774 -23.628 1.00 83.31 369 THR A CA 1
ATOM 3015 C C . THR A 1 369 ? 22.193 -8.345 -23.357 1.00 83.31 369 THR A C 1
ATOM 3017 O O . THR A 1 369 ? 23.102 -8.895 -23.985 1.00 83.31 369 THR A O 1
ATOM 3020 N N . LEU A 1 370 ? 22.448 -7.426 -22.410 1.00 80.00 370 LEU A N 1
ATOM 3021 C CA . LEU A 1 370 ? 23.811 -7.059 -21.974 1.00 80.00 370 LEU A CA 1
ATOM 3022 C C . LEU A 1 370 ? 24.572 -8.304 -21.540 1.00 80.00 370 LEU A C 1
ATOM 3024 O O . LEU A 1 370 ? 23.924 -9.220 -21.085 1.00 80.00 370 LEU A O 1
ATOM 3028 N N . LYS A 1 371 ? 25.905 -8.400 -21.625 1.00 69.12 371 LYS A N 1
ATOM 3029 C CA . LYS A 1 371 ? 26.644 -9.626 -21.226 1.00 69.12 371 LYS A CA 1
ATOM 3030 C C . LYS A 1 371 ? 26.924 -9.741 -19.719 1.00 69.12 371 LYS A C 1
ATOM 3032 O O . LYS A 1 371 ? 27.092 -10.852 -19.222 1.00 69.12 371 LYS A O 1
ATOM 3037 N N . VAL A 1 372 ? 26.976 -8.617 -19.008 1.00 63.62 372 VAL A N 1
ATOM 3038 C CA . VAL A 1 372 ? 27.403 -8.529 -17.604 1.00 63.62 37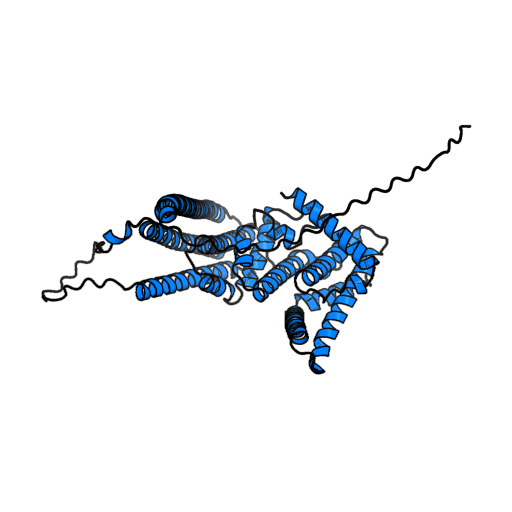2 VAL A CA 1
ATOM 3039 C C . VAL A 1 372 ? 26.236 -8.862 -16.674 1.00 63.62 372 VAL A C 1
ATOM 3041 O O . VAL A 1 372 ? 25.157 -8.302 -16.815 1.00 63.62 372 VAL A O 1
ATOM 3044 N N . SER A 1 373 ? 26.420 -9.801 -15.742 1.00 60.09 373 SER A N 1
ATOM 3045 C CA . SER A 1 373 ? 25.318 -10.365 -14.953 1.00 60.09 373 SER A CA 1
ATOM 3046 C C . SER A 1 373 ? 24.732 -9.404 -13.920 1.00 60.09 373 SER A C 1
ATOM 3048 O O . SER A 1 373 ? 23.521 -9.396 -13.764 1.00 60.09 373 SER A O 1
ATOM 3050 N N . TRP A 1 374 ? 25.546 -8.601 -13.235 1.00 56.19 374 TRP A N 1
ATOM 3051 C CA . TRP A 1 374 ? 25.114 -7.775 -12.099 1.00 56.19 374 TRP A CA 1
ATOM 3052 C C . TRP A 1 374 ? 24.406 -6.474 -12.523 1.00 56.19 374 TRP A C 1
ATOM 3054 O O . TRP A 1 374 ? 23.357 -6.164 -11.967 1.00 56.19 374 TRP A O 1
ATOM 3064 N N . GLU A 1 375 ? 24.875 -5.797 -13.580 1.00 52.31 375 GLU A N 1
ATOM 3065 C CA . GLU A 1 375 ? 24.213 -4.618 -14.185 1.00 52.31 375 GLU A CA 1
ATOM 3066 C C . GLU A 1 375 ? 22.805 -4.932 -14.726 1.00 52.31 375 GLU A C 1
ATOM 3068 O O . GLU A 1 375 ? 21.944 -4.056 -14.815 1.00 52.31 375 GLU A O 1
ATOM 3073 N N . ARG A 1 376 ? 22.545 -6.201 -15.081 1.00 58.91 376 ARG A N 1
ATOM 3074 C CA . ARG A 1 376 ? 21.225 -6.648 -15.541 1.00 58.91 376 ARG A CA 1
ATOM 3075 C C . ARG A 1 376 ? 20.175 -6.569 -14.441 1.00 58.91 376 ARG A C 1
ATOM 3077 O O . ARG A 1 376 ? 19.023 -6.295 -14.755 1.00 58.91 376 ARG A O 1
ATOM 3084 N N . PHE A 1 377 ? 20.513 -6.859 -13.183 1.00 70.31 377 PHE A N 1
ATOM 3085 C CA . PHE A 1 377 ? 19.495 -7.251 -12.204 1.00 70.31 377 PHE A CA 1
ATOM 3086 C C . PHE A 1 377 ? 18.594 -6.096 -11.761 1.00 70.31 377 PHE A C 1
ATOM 3088 O O . PHE A 1 377 ? 17.382 -6.233 -11.871 1.00 70.31 377 PHE A O 1
ATOM 3095 N N . GLU A 1 378 ? 19.126 -4.956 -11.324 1.00 75.88 378 GLU A N 1
ATOM 3096 C CA . GLU A 1 378 ? 18.273 -3.911 -10.729 1.00 75.88 378 GLU A CA 1
ATOM 3097 C C . GLU A 1 378 ? 17.469 -3.112 -11.761 1.00 75.88 378 GLU A C 1
ATOM 3099 O O . GLU A 1 378 ? 16.267 -2.897 -11.591 1.00 75.88 378 GLU A O 1
ATOM 3104 N N . GLY A 1 379 ? 18.094 -2.739 -12.884 1.00 81.00 379 GLY A N 1
ATOM 3105 C CA . GLY A 1 379 ? 17.398 -2.054 -13.975 1.00 81.00 379 GLY A CA 1
ATOM 3106 C C . GLY A 1 379 ? 16.299 -2.920 -14.601 1.00 81.00 379 GLY A C 1
ATOM 3107 O O . GLY A 1 379 ? 15.181 -2.445 -14.799 1.00 81.00 379 GLY A O 1
ATOM 3108 N N . SER A 1 380 ? 16.580 -4.204 -14.866 1.00 84.25 380 SER A N 1
ATOM 3109 C CA . SER A 1 380 ? 15.567 -5.124 -15.408 1.00 84.25 380 SER A CA 1
ATOM 3110 C C . SER A 1 380 ? 14.436 -5.371 -14.415 1.00 84.25 380 SER A C 1
ATOM 3112 O O . SER A 1 380 ? 13.282 -5.401 -14.833 1.00 84.25 380 SER A O 1
ATOM 3114 N N . ARG A 1 381 ? 14.734 -5.499 -13.112 1.00 83.88 381 ARG A N 1
ATOM 3115 C CA . ARG A 1 381 ? 13.729 -5.655 -12.052 1.00 83.88 381 ARG A CA 1
ATOM 3116 C C . ARG A 1 381 ? 12.785 -4.469 -12.019 1.00 83.88 381 ARG A C 1
ATOM 3118 O O . ARG A 1 381 ? 11.583 -4.672 -12.124 1.00 83.88 381 ARG A O 1
ATOM 3125 N N . LEU A 1 382 ? 13.310 -3.249 -11.937 1.00 87.25 382 LEU A N 1
ATOM 3126 C CA . LEU A 1 382 ? 12.476 -2.052 -11.877 1.00 87.25 382 LEU A CA 1
ATOM 3127 C C . LEU A 1 382 ? 11.548 -1.938 -13.095 1.00 87.25 382 LEU A C 1
ATOM 3129 O O . LEU A 1 382 ? 10.345 -1.726 -12.941 1.00 87.25 382 LEU A O 1
ATOM 3133 N N . LEU A 1 383 ? 12.084 -2.132 -14.304 1.00 90.75 383 LEU A N 1
ATOM 3134 C CA . LEU A 1 383 ? 11.269 -2.094 -15.520 1.00 90.75 383 LEU A CA 1
ATOM 3135 C C . LEU A 1 383 ? 10.268 -3.254 -15.579 1.00 90.75 383 LEU A C 1
ATOM 3137 O O . LEU A 1 383 ? 9.125 -3.046 -15.983 1.00 90.75 383 LEU A O 1
ATOM 3141 N N . PHE A 1 384 ? 10.656 -4.452 -15.133 1.00 90.31 384 PHE A N 1
ATOM 3142 C CA . PHE A 1 384 ? 9.756 -5.596 -15.013 1.00 90.31 384 PHE A CA 1
ATOM 3143 C C . PHE A 1 384 ? 8.582 -5.292 -14.081 1.00 90.31 384 PHE A C 1
ATOM 3145 O O . PHE A 1 384 ? 7.454 -5.590 -14.448 1.00 90.31 384 PHE A O 1
ATOM 3152 N N . LEU A 1 385 ? 8.806 -4.654 -12.928 1.00 90.44 385 LEU A N 1
ATOM 3153 C CA . LEU A 1 385 ? 7.730 -4.291 -12.001 1.00 90.44 385 LEU A CA 1
ATOM 3154 C C . LEU A 1 385 ? 6.712 -3.334 -12.642 1.00 90.44 385 LEU A C 1
ATOM 3156 O O . LEU A 1 385 ? 5.507 -3.472 -12.427 1.00 90.44 385 LEU A O 1
ATOM 3160 N N . ILE A 1 386 ? 7.182 -2.387 -13.461 1.00 93.00 386 ILE A N 1
ATOM 3161 C CA . ILE A 1 386 ? 6.303 -1.484 -14.215 1.00 93.00 386 ILE A CA 1
ATOM 3162 C C . ILE A 1 386 ? 5.522 -2.259 -15.286 1.00 93.00 386 ILE A C 1
ATOM 3164 O O . ILE A 1 386 ? 4.305 -2.090 -15.393 1.00 93.00 386 ILE A O 1
ATOM 3168 N N . LEU A 1 387 ? 6.195 -3.118 -16.063 1.00 92.12 387 LEU A N 1
ATOM 3169 C CA . LEU A 1 387 ? 5.551 -3.953 -17.087 1.00 92.12 387 LEU A CA 1
ATOM 3170 C C . LEU A 1 387 ? 4.511 -4.889 -16.479 1.00 92.12 387 LEU A C 1
ATOM 3172 O O . LEU A 1 387 ? 3.416 -5.001 -17.023 1.00 92.12 387 LEU A O 1
ATOM 3176 N N . ASP A 1 388 ? 4.833 -5.520 -15.353 1.00 90.31 388 ASP A N 1
ATOM 3177 C CA . ASP A 1 388 ? 3.947 -6.429 -14.639 1.00 90.31 388 ASP A CA 1
ATOM 3178 C C . ASP A 1 388 ? 2.695 -5.705 -14.139 1.00 90.31 388 ASP A C 1
ATOM 3180 O O . ASP A 1 388 ? 1.580 -6.144 -14.408 1.00 90.31 388 ASP A O 1
ATOM 3184 N N . TYR A 1 389 ? 2.857 -4.531 -13.522 1.00 92.06 389 TYR A N 1
ATOM 3185 C CA . TYR A 1 389 ? 1.725 -3.697 -13.121 1.00 92.06 389 TYR A CA 1
ATOM 3186 C C . TYR A 1 389 ? 0.834 -3.320 -14.318 1.00 92.06 389 TYR A C 1
ATOM 3188 O O . TYR A 1 389 ? -0.396 -3.387 -14.238 1.00 92.06 389 TYR A O 1
ATOM 3196 N N . VAL A 1 390 ? 1.431 -2.934 -15.451 1.00 92.12 390 VAL A N 1
ATOM 3197 C CA . VAL A 1 390 ? 0.668 -2.603 -16.663 1.00 92.12 390 VAL A CA 1
ATOM 3198 C C . VAL A 1 390 ? -0.056 -3.837 -17.206 1.00 92.12 390 VAL A C 1
ATOM 3200 O O . VAL A 1 390 ? -1.233 -3.740 -17.548 1.00 92.12 390 VAL A O 1
ATOM 3203 N N . GLN A 1 391 ? 0.605 -4.992 -17.247 1.00 88.81 391 GLN A N 1
ATOM 3204 C CA . GLN A 1 391 ? 0.033 -6.252 -17.717 1.00 88.81 391 GLN A CA 1
ATOM 3205 C C . GLN A 1 391 ? -1.131 -6.723 -16.836 1.00 88.81 391 GLN A C 1
ATOM 3207 O O . GLN A 1 391 ? -2.164 -7.137 -17.361 1.00 88.81 391 GLN A O 1
ATOM 3212 N N . GLU A 1 392 ? -0.984 -6.651 -15.512 1.00 87.75 392 GLU A N 1
ATOM 3213 C CA . GLU A 1 392 ? -1.994 -7.103 -14.551 1.00 87.75 392 GLU A CA 1
ATOM 3214 C C . GLU A 1 392 ? -3.264 -6.246 -14.617 1.00 87.75 392 GLU A C 1
ATOM 3216 O O . GLU A 1 392 ? -4.382 -6.766 -14.609 1.00 87.75 392 GLU A O 1
ATOM 3221 N N . PHE A 1 393 ? -3.106 -4.923 -14.697 1.00 90.06 393 PHE A N 1
ATOM 3222 C CA . PHE A 1 393 ? -4.222 -3.995 -14.514 1.00 90.06 393 PHE A CA 1
ATOM 3223 C C . PHE A 1 393 ? -4.755 -3.366 -15.805 1.00 90.06 393 PHE A C 1
ATOM 3225 O O . PHE A 1 393 ? -5.880 -2.852 -15.805 1.00 90.06 393 PHE A O 1
ATOM 3232 N N . TYR A 1 394 ? -3.987 -3.402 -16.896 1.00 89.56 394 TYR A N 1
ATOM 3233 C CA . TYR A 1 394 ? -4.297 -2.728 -18.159 1.00 89.56 394 TYR A CA 1
ATOM 3234 C C . TYR A 1 394 ? -4.170 -3.680 -19.348 1.00 89.56 394 TYR A C 1
ATOM 3236 O O . TYR A 1 394 ? -3.387 -3.467 -20.275 1.00 89.56 394 TYR A O 1
ATOM 3244 N N . ASP A 1 395 ? -4.999 -4.721 -19.334 1.00 82.94 395 ASP A N 1
ATOM 3245 C CA . ASP A 1 395 ? -5.058 -5.720 -20.398 1.00 82.94 395 ASP A CA 1
ATOM 3246 C C . ASP A 1 395 ? -5.113 -5.084 -21.806 1.00 82.94 395 ASP A C 1
ATOM 3248 O O . ASP A 1 395 ? -5.881 -4.150 -22.077 1.00 82.94 395 ASP A O 1
ATOM 3252 N N . GLY A 1 396 ? -4.309 -5.616 -22.726 1.00 77.56 396 GLY A N 1
ATOM 3253 C CA . GLY A 1 396 ? -4.173 -5.142 -24.106 1.00 77.56 396 GLY A CA 1
ATOM 3254 C C . GLY A 1 396 ? -3.360 -3.853 -24.289 1.00 77.56 396 GLY A C 1
ATOM 3255 O O . GLY A 1 396 ? -3.233 -3.383 -25.420 1.00 77.56 396 GLY A O 1
ATOM 3256 N N . VAL A 1 397 ? -2.808 -3.260 -23.223 1.00 83.25 397 VAL A N 1
ATOM 3257 C CA . VAL A 1 397 ? -1.791 -2.201 -23.356 1.00 83.25 397 VAL A CA 1
ATOM 3258 C C . VAL A 1 397 ? -0.446 -2.816 -23.723 1.00 83.25 397 VAL A C 1
ATOM 3260 O O . VAL A 1 397 ? 0.169 -2.415 -24.711 1.00 83.25 397 VAL A O 1
ATOM 3263 N N . LEU A 1 398 ? -0.012 -3.800 -22.937 1.00 79.38 398 LEU A N 1
ATOM 3264 C CA . LEU A 1 398 ? 1.169 -4.593 -23.225 1.00 79.38 398 LEU A CA 1
ATOM 3265 C C . LEU A 1 398 ? 0.739 -5.768 -24.110 1.00 79.38 398 LEU A C 1
ATOM 3267 O O . LEU A 1 398 ? 0.319 -6.821 -23.644 1.00 79.38 398 LEU A O 1
ATOM 3271 N N . GLU A 1 399 ? 0.787 -5.574 -25.425 1.00 71.12 399 GLU A N 1
ATOM 3272 C CA . GLU A 1 399 ? 0.534 -6.645 -26.394 1.00 71.12 399 GLU A CA 1
ATOM 3273 C C . GLU A 1 399 ? 1.770 -7.559 -26.463 1.00 71.12 399 GLU A C 1
ATOM 3275 O O . GLU A 1 399 ? 2.444 -7.621 -27.486 1.00 71.12 399 GLU A O 1
ATOM 3280 N N . VAL A 1 400 ? 2.095 -8.265 -25.369 1.00 59.06 400 VAL A N 1
ATOM 3281 C CA . VAL A 1 400 ? 3.273 -9.160 -25.259 1.00 59.06 400 VAL A CA 1
ATOM 3282 C C . VAL A 1 400 ? 3.358 -10.120 -26.449 1.00 59.06 400 VAL A C 1
ATOM 3284 O O . VAL A 1 400 ? 4.443 -10.470 -26.912 1.00 59.06 400 VAL A O 1
ATOM 3287 N N . GLU A 1 401 ? 2.204 -10.512 -26.987 1.00 53.78 401 GLU A N 1
ATOM 3288 C CA . GLU A 1 401 ? 2.118 -11.399 -28.140 1.00 53.78 401 GLU A CA 1
ATOM 3289 C C . GLU A 1 401 ? 2.535 -10.770 -29.468 1.00 53.78 401 GLU A C 1
ATOM 3291 O O . GLU A 1 401 ? 3.001 -11.484 -30.350 1.00 53.78 401 GLU A O 1
ATOM 3296 N N . GLN A 1 402 ? 2.396 -9.452 -29.591 1.00 57.25 402 GLN A N 1
ATOM 3297 C CA . GLN A 1 402 ? 2.718 -8.681 -30.790 1.00 57.25 402 GLN A CA 1
ATOM 3298 C C . GLN A 1 402 ? 4.098 -8.013 -30.699 1.00 57.25 402 GLN A C 1
ATOM 3300 O O . GLN A 1 402 ? 4.685 -7.691 -31.727 1.00 57.25 402 GLN A O 1
ATOM 3305 N N . VAL A 1 403 ? 4.625 -7.793 -29.486 1.00 60.50 403 VAL A N 1
ATOM 3306 C CA . VAL A 1 403 ? 5.802 -6.934 -29.267 1.00 60.50 403 VAL A CA 1
ATOM 3307 C C . VAL A 1 403 ? 7.138 -7.671 -29.441 1.00 60.50 403 VAL A C 1
ATOM 3309 O O . VAL A 1 403 ? 8.082 -7.037 -29.897 1.00 60.50 403 VAL A O 1
ATOM 3312 N N . SER A 1 404 ? 7.243 -8.976 -29.132 1.00 72.50 404 SER A N 1
ATOM 3313 C CA . SER A 1 404 ? 8.345 -9.877 -29.559 1.00 72.50 404 SER A CA 1
ATOM 3314 C C . SER A 1 404 ? 8.290 -11.218 -28.799 1.00 72.50 404 SER A C 1
ATOM 3316 O O . SER A 1 404 ? 8.115 -11.202 -27.577 1.00 72.50 404 SER A O 1
ATOM 3318 N N . PRO A 1 405 ? 8.536 -12.381 -29.445 1.00 80.56 405 PRO A N 1
ATOM 3319 C CA . PRO A 1 405 ? 8.727 -13.660 -28.748 1.00 80.56 405 PRO A CA 1
ATOM 3320 C C . PRO A 1 405 ? 9.798 -13.598 -27.647 1.00 80.56 405 PRO A C 1
ATOM 3322 O O . PRO A 1 405 ? 9.623 -14.189 -26.584 1.00 80.56 405 PRO A O 1
ATOM 3325 N N . MET A 1 406 ? 10.855 -12.808 -27.865 1.00 83.38 406 MET A N 1
ATOM 3326 C CA . MET A 1 406 ? 11.941 -12.615 -26.901 1.00 83.38 406 MET A CA 1
ATOM 3327 C C . MET A 1 406 ? 11.462 -11.891 -25.637 1.00 83.38 406 MET A C 1
ATOM 3329 O O . MET A 1 406 ? 11.845 -12.264 -24.533 1.00 83.38 406 MET A O 1
ATOM 3333 N N . LEU A 1 407 ? 10.586 -10.887 -25.770 1.00 84.25 407 LEU A N 1
ATOM 3334 C CA . LEU A 1 407 ? 10.004 -10.198 -24.612 1.00 84.25 407 LEU A CA 1
ATOM 3335 C C . LEU A 1 407 ? 9.173 -11.161 -23.770 1.00 84.25 407 LEU A C 1
ATOM 3337 O O . LEU A 1 407 ? 9.315 -11.188 -22.550 1.00 84.25 407 LEU A O 1
ATOM 3341 N N . ARG A 1 408 ? 8.346 -11.979 -24.429 1.00 84.06 408 ARG A N 1
ATOM 3342 C CA . ARG A 1 408 ? 7.516 -12.988 -23.764 1.00 84.06 408 ARG A CA 1
ATOM 3343 C C . ARG A 1 408 ? 8.368 -13.967 -22.959 1.00 84.06 408 ARG A C 1
ATOM 3345 O O . ARG A 1 408 ? 8.079 -14.210 -21.792 1.00 84.06 408 ARG A O 1
ATOM 3352 N N . GLU A 1 409 ? 9.425 -14.502 -23.563 1.00 85.94 409 GLU A N 1
ATOM 3353 C CA . GLU A 1 409 ? 10.340 -15.435 -22.901 1.00 85.94 409 GLU A CA 1
ATOM 3354 C C . GLU A 1 409 ? 10.994 -14.806 -21.661 1.00 85.94 409 GLU A C 1
ATOM 3356 O O . GLU A 1 409 ? 11.006 -15.403 -20.582 1.00 85.94 409 GLU A O 1
ATOM 3361 N N . LYS A 1 410 ? 11.475 -13.564 -21.787 1.00 87.06 410 LYS A N 1
ATOM 3362 C CA . LYS A 1 410 ? 12.109 -12.839 -20.681 1.00 87.06 410 LYS A CA 1
ATOM 3363 C C . LYS A 1 410 ? 11.136 -12.527 -19.549 1.00 87.06 410 LYS A C 1
ATOM 3365 O O . LYS A 1 410 ? 11.468 -12.784 -18.393 1.00 87.06 410 LYS A O 1
ATOM 3370 N N . LEU A 1 411 ? 9.927 -12.058 -19.858 1.00 86.44 411 LEU A N 1
ATOM 3371 C CA . LEU A 1 411 ? 8.883 -11.843 -18.852 1.00 86.44 411 LEU A CA 1
ATOM 3372 C C . LEU A 1 411 ? 8.516 -13.150 -18.141 1.00 86.44 411 LEU A C 1
ATOM 3374 O O . LEU A 1 411 ? 8.470 -13.179 -16.916 1.00 86.44 411 LEU A O 1
ATOM 3378 N N . ASN A 1 412 ? 8.351 -14.253 -18.877 1.00 85.94 412 ASN A N 1
ATOM 3379 C CA . ASN A 1 412 ? 8.077 -15.568 -18.290 1.00 85.94 412 ASN A CA 1
ATOM 3380 C C . ASN A 1 412 ? 9.191 -16.032 -17.340 1.00 85.94 412 ASN A C 1
ATOM 3382 O O . ASN A 1 412 ? 8.901 -16.584 -16.279 1.00 85.94 412 ASN A O 1
ATOM 3386 N N . SER A 1 413 ? 10.458 -15.769 -17.674 1.00 85.06 413 SER A N 1
ATOM 3387 C CA . SER A 1 413 ? 11.581 -16.048 -16.770 1.00 85.06 413 SER A CA 1
ATOM 3388 C C . SER A 1 413 ? 11.486 -15.236 -15.473 1.00 85.06 413 SER A C 1
ATOM 3390 O O . SER A 1 413 ? 11.700 -15.780 -14.389 1.00 85.06 413 SER A O 1
ATOM 3392 N N . MET A 1 414 ? 11.126 -13.952 -15.562 1.00 84.94 414 MET A N 1
ATOM 3393 C CA . MET A 1 414 ? 10.931 -13.091 -14.388 1.00 84.94 414 MET A CA 1
ATOM 3394 C C . MET A 1 414 ? 9.736 -13.554 -13.541 1.00 84.94 414 MET A C 1
ATOM 3396 O O . MET A 1 414 ? 9.846 -13.628 -12.318 1.00 84.94 414 MET A O 1
ATOM 3400 N N . TYR A 1 415 ? 8.637 -13.967 -14.179 1.00 85.56 415 TYR A N 1
ATOM 3401 C CA . TYR A 1 415 ? 7.477 -14.551 -13.505 1.00 85.56 415 TYR A CA 1
ATOM 3402 C C . TYR A 1 415 ? 7.806 -15.842 -12.763 1.00 85.56 415 TYR A C 1
ATOM 3404 O O . TYR A 1 415 ? 7.405 -16.004 -11.612 1.00 85.56 415 TYR A O 1
ATOM 3412 N N . TYR A 1 416 ? 8.568 -16.741 -13.386 1.00 83.56 416 TYR A N 1
ATOM 3413 C CA . TYR A 1 416 ? 9.007 -17.976 -12.741 1.00 83.56 416 TYR A CA 1
ATOM 3414 C C . TYR A 1 416 ? 9.840 -17.688 -11.485 1.00 83.56 416 TYR A C 1
ATOM 3416 O O . TYR A 1 416 ? 9.577 -18.256 -10.426 1.00 83.56 416 TYR A O 1
ATOM 3424 N N . LYS A 1 417 ? 10.800 -16.754 -11.576 1.00 79.69 417 LYS A N 1
ATOM 3425 C CA . LYS A 1 417 ? 11.625 -16.334 -10.430 1.00 79.69 417 LYS A CA 1
ATOM 3426 C C . LYS A 1 417 ? 10.784 -15.720 -9.309 1.00 79.69 417 LYS A C 1
ATOM 3428 O O . LYS A 1 417 ? 11.046 -16.009 -8.146 1.00 79.69 417 LYS A O 1
ATOM 3433 N N . ARG A 1 418 ? 9.771 -14.912 -9.649 1.00 78.00 418 ARG A N 1
ATOM 3434 C CA . ARG A 1 418 ? 8.820 -14.347 -8.679 1.00 78.00 418 ARG A CA 1
ATOM 3435 C C . ARG A 1 418 ? 8.026 -15.442 -7.967 1.00 78.00 418 ARG A C 1
ATOM 3437 O O . ARG A 1 418 ? 7.974 -15.441 -6.745 1.00 78.00 418 ARG A O 1
ATOM 3444 N N . ASN A 1 419 ? 7.438 -16.379 -8.709 1.00 80.06 419 ASN A N 1
ATOM 3445 C CA . ASN A 1 419 ? 6.584 -17.421 -8.131 1.00 80.06 419 ASN A CA 1
ATOM 3446 C C . ASN A 1 419 ? 7.374 -18.377 -7.227 1.00 80.06 419 ASN A C 1
ATOM 3448 O O . ASN A 1 419 ? 6.950 -18.636 -6.107 1.00 80.06 419 ASN A O 1
ATOM 3452 N N . LEU A 1 420 ? 8.554 -18.827 -7.679 1.00 78.12 420 LEU A N 1
ATOM 3453 C CA . LEU A 1 420 ? 9.466 -19.632 -6.857 1.00 78.12 420 LEU A CA 1
ATOM 3454 C C . LEU A 1 420 ? 9.768 -18.937 -5.526 1.00 78.12 420 LEU A C 1
ATOM 3456 O O . LEU A 1 420 ? 9.920 -19.579 -4.492 1.00 78.12 420 LEU A O 1
ATOM 3460 N N . PHE A 1 421 ? 9.871 -17.612 -5.566 1.00 70.81 421 PHE A N 1
ATOM 3461 C CA . PHE A 1 421 ? 10.155 -16.823 -4.393 1.00 70.81 421 PHE A CA 1
ATOM 3462 C C . PHE A 1 421 ? 8.942 -16.652 -3.461 1.00 70.81 421 PHE A C 1
ATOM 3464 O O . PHE A 1 421 ? 9.088 -16.784 -2.248 1.00 70.81 421 PHE A O 1
ATOM 3471 N N . GLU A 1 422 ? 7.743 -16.414 -4.000 1.00 72.06 422 GLU A N 1
ATOM 3472 C CA . GLU A 1 422 ? 6.514 -16.394 -3.194 1.00 72.06 422 GLU A CA 1
ATOM 3473 C C . GLU A 1 422 ? 6.329 -17.692 -2.399 1.00 72.06 422 GLU A C 1
ATOM 3475 O O . GLU A 1 422 ? 5.914 -17.643 -1.241 1.00 72.06 422 GLU A O 1
ATOM 3480 N N . ASP A 1 423 ? 6.691 -18.834 -2.986 1.00 75.81 423 ASP A N 1
ATOM 3481 C CA . ASP A 1 423 ? 6.619 -20.135 -2.320 1.00 75.81 423 ASP A CA 1
ATOM 3482 C C . ASP A 1 423 ? 7.645 -20.294 -1.183 1.00 75.81 423 ASP A C 1
ATOM 3484 O O . ASP A 1 423 ? 7.375 -21.021 -0.234 1.00 75.81 423 ASP A O 1
ATOM 3488 N N . LEU A 1 424 ? 8.784 -19.589 -1.219 1.00 74.19 424 LEU A N 1
ATOM 3489 C CA . LEU A 1 424 ? 9.776 -19.600 -0.130 1.00 74.19 424 LEU A CA 1
ATOM 3490 C C . LEU A 1 424 ? 9.359 -18.760 1.088 1.00 74.19 424 LEU A C 1
ATOM 3492 O O . LEU A 1 424 ? 9.926 -18.930 2.166 1.00 74.19 424 LEU A O 1
ATOM 3496 N N . LEU A 1 425 ? 8.421 -17.823 0.921 1.00 67.12 425 LEU A N 1
ATOM 3497 C CA . LEU A 1 425 ? 7.922 -16.961 2.002 1.00 67.12 425 LEU A CA 1
ATOM 3498 C C . LEU A 1 425 ? 6.661 -17.486 2.694 1.00 67.12 425 LEU A C 1
ATOM 3500 O O . LEU A 1 425 ? 6.241 -16.894 3.694 1.00 67.12 425 LEU A O 1
ATOM 3504 N N . ARG A 1 426 ? 6.029 -18.517 2.133 1.00 66.50 426 ARG A N 1
ATOM 3505 C CA . ARG A 1 426 ? 4.879 -19.204 2.728 1.00 66.50 426 ARG A CA 1
ATOM 3506 C C . ARG A 1 426 ? 5.353 -20.264 3.707 1.00 66.50 426 ARG A C 1
ATOM 3508 O O . ARG A 1 426 ? 4.685 -20.380 4.759 1.00 66.50 426 ARG A O 1
#